Protein AF-0000000067403241 (afdb_homodimer)

pLDDT: mean 84.47, std 20.94, range [22.83, 98.81]

Radius of gyration: 30.09 Å; Cα contacts (8 Å, |Δi|>4): 1112; chains: 2; bounding box: 183×67×63 Å

Structure (mmCIF, N/CA/C/O backbone):
data_AF-0000000067403241-model_v1
#
loop_
_entity.id
_entity.type
_entity.pdbx_description
1 polymer 'procollagen-proline 4-dioxygenase'
#
loop_
_atom_site.group_PDB
_atom_site.id
_atom_site.type_symbol
_atom_site.label_atom_id
_atom_site.label_alt_id
_atom_site.label_comp_id
_atom_site.label_asym_id
_atom_site.label_entity_id
_atom_site.label_seq_id
_atom_site.pdbx_PDB_ins_code
_atom_site.Cartn_x
_atom_site.Cartn_y
_atom_site.Cartn_z
_atom_site.occupancy
_atom_site.B_iso_or_equiv
_atom_site.auth_seq_id
_atom_site.auth_comp_id
_atom_site.auth_asym_id
_atom_site.auth_atom_id
_atom_site.pdbx_PDB_model_num
ATOM 1 N N . MET A 1 1 ? 89.625 4.016 -23.031 1 26.12 1 MET A N 1
ATOM 2 C CA . MET A 1 1 ? 88.812 4.035 -24.25 1 26.12 1 MET A CA 1
ATOM 3 C C . MET A 1 1 ? 87.312 4.316 -23.906 1 26.12 1 MET A C 1
ATOM 5 O O . MET A 1 1 ? 86.688 3.586 -23.125 1 26.12 1 MET A O 1
ATOM 9 N N . ALA A 1 2 ? 86.938 5.641 -23.969 1 31.33 2 ALA A N 1
ATOM 10 C CA . ALA A 1 2 ? 85.812 6.383 -23.469 1 31.33 2 ALA A CA 1
ATOM 11 C C . ALA A 1 2 ? 84.5 5.891 -24.109 1 31.33 2 ALA A C 1
ATOM 13 O O . ALA A 1 2 ? 84.375 5.797 -25.328 1 31.33 2 ALA A O 1
ATOM 14 N N . PRO A 1 3 ? 83.625 5.09 -23.391 1 30.73 3 PRO A N 1
ATOM 15 C CA . PRO A 1 3 ? 82.5 4.336 -23.953 1 30.73 3 PRO A CA 1
ATOM 16 C C . PRO A 1 3 ? 81.438 5.234 -24.609 1 30.73 3 PRO A C 1
ATOM 18 O O . PRO A 1 3 ? 81.312 6.406 -24.25 1 30.73 3 PRO A O 1
ATOM 21 N N . SER A 1 4 ? 81.25 5.191 -25.969 1 28.92 4 SER A N 1
ATOM 22 C CA . SER A 1 4 ? 80.438 5.926 -26.922 1 28.92 4 SER A CA 1
ATOM 23 C C . SER A 1 4 ? 78.938 5.789 -26.578 1 28.92 4 SER A C 1
ATOM 25 O O . SER A 1 4 ? 78.438 4.672 -26.453 1 28.92 4 SER A O 1
ATOM 27 N N . ARG A 1 5 ? 78.438 6.711 -25.797 1 30.44 5 ARG A N 1
ATOM 28 C CA . ARG A 1 5 ? 77.062 6.832 -25.281 1 30.44 5 ARG A CA 1
ATOM 29 C C . ARG A 1 5 ? 76.062 6.844 -26.406 1 30.44 5 ARG A C 1
ATOM 31 O O . ARG A 1 5 ? 76.125 7.715 -27.281 1 30.44 5 ARG A O 1
ATOM 38 N N . PRO A 1 6 ? 75.438 5.684 -26.812 1 32.38 6 PRO A N 1
ATOM 39 C CA . PRO A 1 6 ? 74.5 5.613 -27.969 1 32.38 6 PRO A CA 1
ATOM 40 C C . PRO A 1 6 ? 73.375 6.605 -27.875 1 32.38 6 PRO A C 1
ATOM 42 O O . PRO A 1 6 ? 73 7.012 -26.781 1 32.38 6 PRO A O 1
ATOM 45 N N . LEU A 1 7 ? 73.188 7.484 -28.875 1 29.38 7 LEU A N 1
ATOM 46 C CA . LEU A 1 7 ? 72.188 8.539 -29.125 1 29.38 7 LEU A CA 1
ATOM 47 C C . LEU A 1 7 ? 70.812 7.969 -29.109 1 29.38 7 LEU A C 1
ATOM 49 O O . LEU A 1 7 ? 70.5 7.012 -29.828 1 29.38 7 LEU A O 1
ATOM 53 N N . MET A 1 8 ? 70.125 7.945 -27.953 1 28.75 8 MET A N 1
ATOM 54 C CA . MET A 1 8 ? 68.75 7.488 -27.703 1 28.75 8 MET A CA 1
ATOM 55 C C . MET A 1 8 ? 67.75 8.172 -28.641 1 28.75 8 MET A C 1
ATOM 57 O O . MET A 1 8 ? 67.75 9.398 -28.734 1 28.75 8 MET A O 1
ATOM 61 N N . ARG A 1 9 ? 67.375 7.547 -29.781 1 29.25 9 ARG A N 1
ATOM 62 C CA . ARG A 1 9 ? 66.438 7.961 -30.781 1 29.25 9 ARG A CA 1
ATOM 63 C C . ARG A 1 9 ? 65.125 8.375 -30.141 1 29.25 9 ARG A C 1
ATOM 65 O O . ARG A 1 9 ? 64.688 7.801 -29.125 1 29.25 9 ARG A O 1
ATOM 72 N N . GLY A 1 10 ? 64.688 9.656 -30.328 1 27.3 10 GLY A N 1
ATOM 73 C CA . GLY A 1 10 ? 63.562 10.406 -29.844 1 27.3 10 GLY A CA 1
ATOM 74 C C . GLY A 1 10 ? 62.219 9.734 -30.156 1 27.3 10 GLY A C 1
ATOM 75 O O . GLY A 1 10 ? 62.031 9.188 -31.25 1 27.3 10 GLY A O 1
ATOM 76 N N . ALA A 1 11 ? 61.594 9.039 -29.172 1 34.25 11 ALA A N 1
ATOM 77 C CA . ALA A 1 11 ? 60.281 8.406 -29.172 1 34.25 11 ALA A CA 1
ATOM 78 C C . ALA A 1 11 ? 59.219 9.32 -29.797 1 34.25 11 ALA A C 1
ATOM 80 O O . ALA A 1 11 ? 59.156 10.508 -29.484 1 34.25 11 ALA A O 1
ATOM 81 N N . GLY A 1 12 ? 58.938 9.117 -31.141 1 33.03 12 GLY A N 1
ATOM 82 C CA . GLY A 1 12 ? 57.906 9.805 -31.906 1 33.03 12 GLY A CA 1
ATOM 83 C C . GLY A 1 12 ? 56.594 9.938 -31.172 1 33.03 12 GLY A C 1
ATOM 84 O O . GLY A 1 12 ? 56.375 9.25 -30.172 1 33.03 12 GLY A O 1
ATOM 85 N N . PRO A 1 13 ? 55.844 11.102 -31.406 1 35.16 13 PRO A N 1
ATOM 86 C CA . PRO A 1 13 ? 54.656 11.523 -30.672 1 35.16 13 PRO A CA 1
ATOM 87 C C . PRO A 1 13 ? 53.562 10.445 -30.641 1 35.16 13 PRO A C 1
ATOM 89 O O . PRO A 1 13 ? 53.531 9.594 -31.531 1 35.16 13 PRO A O 1
ATOM 92 N N . PRO A 1 14 ? 53.094 10.047 -29.438 1 33.34 14 PRO A N 1
ATOM 93 C CA . PRO A 1 14 ? 52.062 9.016 -29.281 1 33.34 14 PRO A CA 1
ATOM 94 C C . PRO A 1 14 ? 50.812 9.273 -30.141 1 33.34 14 PRO A C 1
ATOM 96 O O . PRO A 1 14 ? 50.5 10.43 -30.438 1 33.34 14 PRO A O 1
ATOM 99 N N . ARG A 1 15 ? 50.625 8.438 -31.234 1 34.34 15 ARG A N 1
ATOM 100 C CA . ARG A 1 15 ? 49.438 8.43 -32.062 1 34.34 15 ARG A CA 1
ATOM 101 C C . ARG A 1 15 ? 48.188 8.508 -31.234 1 34.34 15 ARG A C 1
ATOM 103 O O . ARG A 1 15 ? 47.969 7.715 -30.312 1 34.34 15 ARG A O 1
ATOM 110 N N . VAL A 1 16 ? 47.531 9.648 -31.109 1 30.83 16 VAL A N 1
ATOM 111 C CA . VAL A 1 16 ? 46.219 9.891 -30.516 1 30.83 16 VAL A CA 1
ATOM 112 C C . VAL A 1 16 ? 45.188 9.023 -31.219 1 30.83 16 VAL A C 1
ATOM 114 O O . VAL A 1 16 ? 45 9.102 -32.438 1 30.83 16 VAL A O 1
ATOM 117 N N . PHE A 1 17 ? 44.969 7.711 -30.844 1 25.23 17 PHE A N 1
ATOM 118 C CA . PHE A 1 17 ? 43.875 6.922 -31.359 1 25.23 17 PHE A CA 1
ATOM 119 C C . PHE A 1 17 ? 42.531 7.633 -31.125 1 25.23 17 PHE A C 1
ATOM 121 O O . PHE A 1 17 ? 42.188 7.953 -29.969 1 25.23 17 PHE A O 1
ATOM 128 N N . ALA A 1 18 ? 42.125 8.453 -32.094 1 30.16 18 ALA A N 1
ATOM 129 C CA . ALA A 1 18 ? 40.719 8.914 -32.156 1 30.16 18 ALA A CA 1
ATOM 130 C C . ALA A 1 18 ? 39.75 7.75 -32.031 1 30.16 18 ALA A C 1
ATOM 132 O O . ALA A 1 18 ? 39.688 6.879 -32.906 1 30.16 18 ALA A O 1
ATOM 133 N N . PHE A 1 19 ? 39.531 7.195 -30.797 1 28.5 19 PHE A N 1
ATOM 134 C CA . PHE A 1 19 ? 38.438 6.227 -30.609 1 28.5 19 PHE A CA 1
ATOM 135 C C . PHE A 1 19 ? 37.125 6.781 -31.141 1 28.5 19 PHE A C 1
ATOM 137 O O . PHE A 1 19 ? 36.594 7.734 -30.578 1 28.5 19 PHE A O 1
ATOM 144 N N . GLY A 1 20 ? 37 6.91 -32.406 1 32.94 20 GLY A N 1
ATOM 145 C CA . GLY A 1 20 ? 35.688 7.141 -33.062 1 32.94 20 GLY A CA 1
ATOM 146 C C . GLY A 1 20 ? 34.625 6.184 -32.562 1 32.94 20 GLY A C 1
ATOM 147 O O . GLY A 1 20 ? 34.375 5.152 -33.188 1 32.94 20 GLY A O 1
ATOM 148 N N . ARG A 1 21 ? 34.562 5.688 -31.375 1 32.56 21 ARG A N 1
ATOM 149 C CA . ARG A 1 21 ? 33.5 4.73 -31.094 1 32.56 21 ARG A CA 1
ATOM 150 C C . ARG A 1 21 ? 32.125 5.336 -31.344 1 32.56 21 ARG A C 1
ATOM 152 O O . ARG A 1 21 ? 31.656 6.176 -30.562 1 32.56 21 ARG A O 1
ATOM 159 N N . THR A 1 22 ? 31.828 5.648 -32.5 1 40.69 22 THR A N 1
ATOM 160 C CA . THR A 1 22 ? 30.406 5.766 -32.812 1 40.69 22 THR A CA 1
ATOM 161 C C . THR A 1 22 ? 29.641 4.555 -32.281 1 40.69 22 THR A C 1
ATOM 163 O O . THR A 1 22 ? 29.641 3.496 -32.906 1 40.69 22 THR A O 1
ATOM 166 N N . GLY A 1 23 ? 29.891 4.141 -31.141 1 37.34 23 GLY A N 1
ATOM 167 C CA . GLY A 1 23 ? 29.188 2.953 -30.688 1 37.34 23 GLY A CA 1
ATOM 168 C C . GLY A 1 23 ? 27.703 3.01 -30.938 1 37.34 23 GLY A C 1
ATOM 169 O O . GLY A 1 23 ? 26.984 3.822 -30.344 1 37.34 23 GLY A O 1
ATOM 170 N N . ARG A 1 24 ? 27.266 2.791 -32.125 1 46.22 24 ARG A N 1
ATOM 171 C CA . ARG A 1 24 ? 25.875 2.441 -32.406 1 46.22 24 ARG A CA 1
ATOM 172 C C . ARG A 1 24 ? 25.312 1.563 -31.281 1 46.22 24 ARG A C 1
ATOM 174 O O . ARG A 1 24 ? 25.891 0.523 -30.953 1 46.22 24 ARG A O 1
ATOM 181 N N . ALA A 1 25 ? 24.578 2.148 -30.438 1 52.97 25 ALA A N 1
ATOM 182 C CA . ALA A 1 25 ? 23.922 1.363 -29.391 1 52.97 25 ALA A CA 1
ATOM 183 C C . ALA A 1 25 ? 23.359 0.066 -29.953 1 52.97 25 ALA A C 1
ATOM 185 O O . ALA A 1 25 ? 22.719 0.068 -31.016 1 52.97 25 ALA A O 1
ATOM 186 N N . SER A 1 26 ? 23.75 -1.106 -29.625 1 56.72 26 SER A N 1
ATOM 187 C CA . SER A 1 26 ? 23.297 -2.42 -30.062 1 56.72 26 SER A CA 1
ATOM 188 C C . SER A 1 26 ? 21.781 -2.518 -30.031 1 56.72 26 SER A C 1
ATOM 190 O O . SER A 1 26 ? 21.125 -1.827 -29.234 1 56.72 26 SER A O 1
ATOM 192 N N . PRO A 1 27 ? 21.172 -3.145 -31.031 1 58.25 27 PRO A N 1
ATOM 193 C CA . PRO A 1 27 ? 19.719 -3.357 -31.094 1 58.25 27 PRO A CA 1
ATOM 194 C C . PRO A 1 27 ? 19.156 -3.854 -29.766 1 58.25 27 PRO A C 1
ATOM 196 O O . PRO A 1 27 ? 18.031 -3.498 -29.391 1 58.25 27 PRO A O 1
ATOM 199 N N . TYR A 1 28 ? 19.906 -4.574 -29.094 1 56.97 28 TYR A N 1
ATOM 200 C CA . TYR A 1 28 ? 19.484 -5.047 -27.781 1 56.97 28 TYR A CA 1
ATOM 201 C C . TYR A 1 28 ? 19.391 -3.891 -26.781 1 56.97 28 TYR A C 1
ATOM 203 O O . TYR A 1 28 ? 18.469 -3.838 -25.984 1 56.97 28 TYR A O 1
ATOM 211 N N . ALA A 1 29 ? 20.359 -3.094 -26.859 1 58.53 29 ALA A N 1
ATOM 212 C CA . ALA A 1 29 ? 20.328 -1.921 -26 1 58.53 29 ALA A CA 1
ATOM 213 C C . ALA A 1 29 ? 19.125 -1.037 -26.312 1 58.53 29 ALA A C 1
ATOM 215 O O . ALA A 1 29 ? 18.453 -0.522 -25.406 1 58.53 29 ALA A O 1
ATOM 216 N N . LEU A 1 30 ? 18.875 -0.925 -27.578 1 57.38 30 LEU A N 1
ATOM 217 C CA . LEU A 1 30 ? 17.734 -0.135 -28 1 57.38 30 LEU A CA 1
ATOM 218 C C . LEU A 1 30 ? 16.422 -0.793 -27.562 1 57.38 30 LEU A C 1
ATOM 220 O O . LEU A 1 30 ? 15.5 -0.11 -27.109 1 57.38 30 LEU A O 1
ATOM 224 N N . ALA A 1 31 ? 16.391 -2.092 -27.719 1 57.47 31 ALA A N 1
ATOM 225 C CA . ALA A 1 31 ? 15.195 -2.826 -27.297 1 57.47 31 ALA A CA 1
ATOM 226 C C . ALA A 1 31 ? 15 -2.725 -25.781 1 57.47 31 ALA A C 1
ATOM 228 O O . ALA A 1 31 ? 13.875 -2.545 -25.312 1 57.47 31 ALA A O 1
ATOM 229 N N . LEU A 1 32 ? 16.062 -2.793 -25.141 1 55.81 32 LEU A N 1
ATOM 230 C CA . LEU A 1 32 ? 16.016 -2.654 -23.688 1 55.81 32 LEU A CA 1
ATOM 231 C C . LEU A 1 32 ? 15.562 -1.253 -23.281 1 55.81 32 LEU A C 1
ATOM 233 O O . LEU A 1 32 ? 14.75 -1.095 -22.375 1 55.81 32 LEU A O 1
ATOM 237 N N . ALA A 1 33 ? 16.156 -0.313 -23.938 1 55.09 33 ALA A N 1
ATOM 238 C CA . ALA A 1 33 ? 15.766 1.066 -23.672 1 55.09 33 ALA A CA 1
ATOM 239 C C . ALA A 1 33 ? 14.281 1.278 -23.953 1 55.09 33 ALA A C 1
ATOM 241 O O . ALA A 1 33 ? 13.578 1.939 -23.188 1 55.09 33 ALA A O 1
ATOM 242 N N . ALA A 1 34 ? 13.891 0.727 -25.016 1 54.06 34 ALA A N 1
ATOM 243 C CA . ALA A 1 34 ? 12.477 0.825 -25.375 1 54.06 34 ALA A CA 1
ATOM 244 C C . ALA A 1 34 ? 11.594 0.15 -24.328 1 54.06 34 ALA A C 1
ATOM 246 O O . ALA A 1 34 ? 10.539 0.676 -23.969 1 54.06 34 ALA A O 1
ATOM 247 N N . LEU A 1 35 ? 12.055 -0.919 -23.859 1 50.47 35 LEU A N 1
ATOM 248 C CA . LEU A 1 35 ? 11.336 -1.646 -22.812 1 50.47 35 LEU A CA 1
ATOM 249 C C . LEU A 1 35 ? 11.242 -0.816 -21.531 1 50.47 35 LEU A C 1
ATOM 251 O O . LEU A 1 35 ? 10.18 -0.755 -20.906 1 50.47 35 LEU A O 1
ATOM 255 N N . LEU A 1 36 ? 12.281 -0.168 -21.281 1 52.16 36 LEU A N 1
ATOM 256 C CA . LEU A 1 36 ? 12.312 0.646 -20.078 1 52.16 36 LEU A CA 1
ATOM 257 C C . LEU A 1 36 ? 11.422 1.875 -20.234 1 52.16 36 LEU A C 1
ATOM 259 O O . LEU A 1 36 ? 10.727 2.262 -19.281 1 52.16 36 LEU A O 1
ATOM 263 N N . LEU A 1 37 ? 11.492 2.467 -21.375 1 51.72 37 LEU A N 1
ATOM 264 C CA . LEU A 1 37 ? 10.641 3.615 -21.641 1 51.72 37 LEU A CA 1
ATOM 265 C C . LEU A 1 37 ? 9.164 3.215 -21.625 1 51.72 37 LEU A C 1
ATOM 267 O O . LEU A 1 37 ? 8.336 3.936 -21.078 1 51.72 37 LEU A O 1
ATOM 271 N N . ALA A 1 38 ? 8.914 2.139 -22.219 1 48.94 38 ALA A N 1
ATOM 272 C CA . ALA A 1 38 ? 7.543 1.631 -22.203 1 48.94 38 ALA A CA 1
ATOM 273 C C . ALA A 1 38 ? 7.074 1.34 -20.781 1 48.94 38 ALA A C 1
ATOM 275 O O . ALA A 1 38 ? 5.934 1.64 -20.422 1 48.94 38 ALA A O 1
ATOM 276 N N . SER A 1 39 ? 7.969 0.869 -20.031 1 47.88 39 SER A N 1
ATOM 277 C CA . SER A 1 39 ? 7.648 0.592 -18.625 1 47.88 39 SER A CA 1
ATOM 278 C C . SER A 1 39 ? 7.301 1.873 -17.875 1 47.88 39 SER A C 1
ATOM 280 O O . SER A 1 39 ? 6.355 1.896 -17.078 1 47.88 39 SER A O 1
ATOM 282 N N . ALA A 1 40 ? 8.047 2.852 -18.188 1 49.88 40 ALA A N 1
ATOM 283 C CA . ALA A 1 40 ? 7.805 4.133 -17.531 1 49.88 40 ALA A CA 1
ATOM 284 C C . ALA A 1 40 ? 6.449 4.703 -17.938 1 49.88 40 ALA A C 1
ATOM 286 O O . ALA A 1 40 ? 5.715 5.234 -17.094 1 49.88 40 ALA A O 1
ATOM 287 N N . PHE A 1 41 ? 6.055 4.695 -19.234 1 49.66 41 PHE A N 1
ATOM 288 C CA . PHE A 1 41 ? 4.77 5.176 -19.719 1 49.66 41 PHE A CA 1
ATOM 289 C C . PHE A 1 41 ? 3.625 4.379 -19.109 1 49.66 41 PHE A C 1
ATOM 291 O O . PHE A 1 41 ? 2.586 4.945 -18.766 1 49.66 41 PHE A O 1
ATOM 298 N N . LEU A 1 42 ? 3.805 3.15 -18.906 1 49.22 42 LEU A N 1
ATOM 299 C CA . LEU A 1 42 ? 2.771 2.254 -18.406 1 49.22 42 LEU A CA 1
ATOM 300 C C . LEU A 1 42 ? 2.459 2.557 -16.938 1 49.22 42 LEU A C 1
ATOM 302 O O . LEU A 1 42 ? 1.313 2.426 -16.516 1 49.22 42 LEU A O 1
ATOM 306 N N . LEU A 1 43 ? 3.492 2.973 -16.297 1 52.06 43 LEU A N 1
ATOM 307 C CA . LEU A 1 43 ? 3.232 3.275 -14.891 1 52.06 43 LEU A CA 1
ATOM 308 C C . LEU A 1 43 ? 2.104 4.293 -14.758 1 52.06 43 LEU A C 1
ATOM 310 O O . LEU A 1 43 ? 1.288 4.199 -13.836 1 52.06 43 LEU A O 1
ATOM 314 N N . ALA A 1 44 ? 2.072 5.141 -15.812 1 51.44 44 ALA A N 1
ATOM 315 C CA . ALA A 1 44 ? 1.045 6.176 -15.773 1 51.44 44 ALA A CA 1
ATOM 316 C C . ALA A 1 44 ? -0.334 5.598 -16.062 1 51.44 44 ALA A C 1
ATOM 318 O O . ALA A 1 44 ? -1.355 6.207 -15.742 1 51.44 44 ALA A O 1
ATOM 319 N N . LEU A 1 45 ? -0.342 4.301 -16.531 1 59.47 45 LEU A N 1
ATOM 320 C CA . LEU A 1 45 ? -1.606 3.732 -16.984 1 59.47 45 LEU A CA 1
ATOM 321 C C . LEU A 1 45 ? -2.086 2.639 -16.047 1 59.47 45 LEU A C 1
ATOM 323 O O . LEU A 1 45 ? -3.141 2.039 -16.266 1 59.47 45 LEU A O 1
ATOM 327 N N . ILE A 1 46 ? -1.246 2.436 -15.109 1 69.25 46 ILE A N 1
ATOM 328 C CA . ILE A 1 46 ? -1.66 1.379 -14.195 1 69.25 46 ILE A CA 1
ATOM 329 C C . ILE A 1 46 ? -2.932 1.801 -13.461 1 69.25 46 ILE A C 1
ATOM 331 O O . ILE A 1 46 ? -2.98 2.875 -12.859 1 69.25 46 ILE A O 1
ATOM 335 N N . ALA A 1 47 ? -3.959 0.998 -13.766 1 75 47 ALA A N 1
ATOM 336 C CA . ALA A 1 47 ? -5.211 1.173 -13.031 1 75 47 ALA A CA 1
ATOM 337 C C . ALA A 1 47 ? -5.32 0.173 -11.883 1 75 47 ALA A C 1
ATOM 339 O O . ALA A 1 47 ? -4.734 -0.91 -11.938 1 75 47 ALA A O 1
ATOM 340 N N . PHE A 1 48 ? -5.898 0.635 -10.93 1 79.75 48 PHE A N 1
ATOM 341 C CA . PHE A 1 48 ? -5.965 -0.133 -9.695 1 79.75 48 PHE A CA 1
ATOM 342 C C . PHE A 1 48 ? -7.41 -0.349 -9.266 1 79.75 48 PHE A C 1
ATOM 344 O O . PHE A 1 48 ? -8.266 0.506 -9.5 1 79.75 48 PHE A O 1
ATOM 351 N N . GLY A 1 49 ? -7.672 -1.569 -8.68 1 84.69 49 GLY A N 1
ATOM 352 C CA . GLY A 1 49 ? -8.992 -1.816 -8.117 1 84.69 49 GLY A CA 1
ATOM 353 C C . GLY A 1 49 ? -8.961 -2.717 -6.898 1 84.69 49 GLY A C 1
ATOM 354 O O . GLY A 1 49 ? -8.188 -3.672 -6.844 1 84.69 49 GLY A O 1
ATOM 355 N N . VAL A 1 50 ? -9.82 -2.348 -5.945 1 89 50 VAL A N 1
ATOM 356 C CA . VAL A 1 50 ? -10.016 -3.205 -4.781 1 89 50 VAL A CA 1
ATOM 357 C C . VAL A 1 50 ? -10.938 -4.367 -5.137 1 89 50 VAL A C 1
ATOM 359 O O . VAL A 1 50 ? -12.047 -4.156 -5.625 1 89 50 VAL A O 1
ATOM 362 N N . ILE A 1 51 ? -10.438 -5.582 -4.879 1 90.25 51 ILE A N 1
ATOM 363 C CA . ILE A 1 51 ? -11.266 -6.758 -5.137 1 90.25 51 ILE A CA 1
ATOM 364 C C . ILE A 1 51 ? -11.945 -7.203 -3.844 1 90.25 51 ILE A C 1
ATOM 366 O O . ILE A 1 51 ? -13.086 -7.656 -3.861 1 90.25 51 ILE A O 1
ATOM 370 N N . SER A 1 52 ? -11.219 -7.027 -2.805 1 93.19 52 SER A N 1
ATOM 371 C CA . SER A 1 52 ? -11.727 -7.445 -1.504 1 93.19 52 SER A CA 1
ATOM 372 C C . SER A 1 52 ? -10.945 -6.805 -0.366 1 93.19 52 SER A C 1
ATOM 374 O O . SER A 1 52 ? -9.75 -6.527 -0.51 1 93.19 52 SER A O 1
ATOM 376 N N . TRP A 1 53 ? -11.617 -6.602 0.78 1 94.88 53 TRP A N 1
ATOM 377 C CA . TRP A 1 53 ? -10.938 -6.184 2.002 1 94.88 53 TRP A CA 1
ATOM 378 C C . TRP A 1 53 ? -10.742 -7.367 2.949 1 94.88 53 TRP A C 1
ATOM 380 O O . TRP A 1 53 ? -9.992 -7.273 3.922 1 94.88 53 TRP A O 1
ATOM 390 N N . GLU A 1 54 ? -11.508 -8.492 2.576 1 94.19 54 GLU A N 1
ATOM 391 C CA . GLU A 1 54 ? -11.398 -9.719 3.363 1 94.19 54 GLU A CA 1
ATOM 392 C C . GLU A 1 54 ? -11.398 -10.953 2.465 1 94.19 54 GLU A C 1
ATOM 394 O O . GLU A 1 54 ? -12.43 -11.602 2.297 1 94.19 54 GLU A O 1
ATOM 399 N N . PRO A 1 55 ? -10.266 -11.383 2.09 1 96 55 PRO A N 1
ATOM 400 C CA . PRO A 1 55 ? -8.922 -10.867 2.391 1 96 55 PRO A CA 1
ATOM 401 C C . PRO A 1 55 ? -8.617 -9.562 1.66 1 96 55 PRO A C 1
ATOM 403 O O . PRO A 1 55 ? -9.367 -9.156 0.773 1 96 55 PRO A O 1
ATOM 406 N N . ARG A 1 56 ? -7.602 -8.898 2.109 1 96.31 56 ARG A N 1
ATOM 407 C CA . ARG A 1 56 ? -7.141 -7.75 1.338 1 96.31 56 ARG A CA 1
ATOM 408 C C . ARG A 1 56 ? -6.523 -8.188 0.016 1 96.31 56 ARG A C 1
ATOM 410 O O . ARG A 1 56 ? -5.469 -8.828 0.001 1 96.31 56 ARG A O 1
ATOM 417 N N . ALA A 1 57 ? -7.172 -7.891 -1.065 1 96.69 57 ALA A N 1
ATOM 418 C CA . ALA A 1 57 ? -6.766 -8.273 -2.416 1 96.69 57 ALA A CA 1
ATOM 419 C C . ALA A 1 57 ? -7.062 -7.16 -3.414 1 96.69 57 ALA A C 1
ATOM 421 O O . ALA A 1 57 ? -8.125 -6.535 -3.361 1 96.69 57 ALA A O 1
ATOM 422 N N . PHE A 1 58 ? -6.098 -6.957 -4.309 1 95.69 58 PHE A N 1
ATOM 423 C CA . PHE A 1 58 ? -6.145 -5.84 -5.246 1 95.69 58 PHE A CA 1
ATOM 424 C C . PHE A 1 58 ? -5.637 -6.266 -6.621 1 95.69 58 PHE A C 1
ATOM 426 O O . PHE A 1 58 ? -4.785 -7.152 -6.727 1 95.69 58 PHE A O 1
ATOM 433 N N . VAL A 1 59 ? -6.184 -5.57 -7.645 1 95.56 59 VAL A N 1
ATOM 434 C CA . VAL A 1 59 ? -5.715 -5.875 -8.992 1 95.56 59 VAL A CA 1
ATOM 435 C C . VAL A 1 59 ? -5.156 -4.617 -9.648 1 95.56 59 VAL A C 1
ATOM 437 O O . VAL A 1 59 ? -5.758 -3.543 -9.562 1 95.56 59 VAL A O 1
ATOM 440 N N . TYR A 1 60 ? -3.967 -4.738 -10.195 1 93.88 60 TYR A N 1
ATOM 441 C CA . TYR A 1 60 ? -3.367 -3.727 -11.062 1 93.88 60 TYR A CA 1
ATOM 442 C C . TYR A 1 60 ? -3.512 -4.105 -12.531 1 93.88 60 TYR A C 1
ATOM 444 O O . TYR A 1 60 ? -3.074 -5.18 -12.945 1 93.88 60 TYR A O 1
ATOM 452 N N . HIS A 1 61 ? -4.086 -3.193 -13.258 1 92.75 61 HIS A N 1
ATOM 453 C CA . HIS A 1 61 ? -4.172 -3.404 -14.695 1 92.75 61 HIS A CA 1
ATOM 454 C C . HIS A 1 61 ? -2.98 -2.779 -15.414 1 92.75 61 HIS A C 1
ATOM 456 O O . HIS A 1 61 ? -2.531 -1.69 -15.055 1 92.75 61 HIS A O 1
ATOM 462 N N . ASN A 1 62 ? -2.396 -3.508 -16.391 1 91.38 62 ASN A N 1
ATOM 463 C CA . ASN A 1 62 ? -1.243 -3.066 -17.172 1 91.38 62 ASN A CA 1
ATOM 464 C C . ASN A 1 62 ? -0.017 -2.865 -16.281 1 91.38 62 ASN A C 1
ATOM 466 O O . ASN A 1 62 ? 0.72 -1.891 -16.453 1 91.38 62 ASN A O 1
ATOM 470 N N . PHE A 1 63 ? 0.092 -3.713 -15.375 1 94.31 63 PHE A N 1
ATOM 471 C CA . PHE A 1 63 ? 1.232 -3.686 -14.469 1 94.31 63 PHE A CA 1
ATOM 472 C C . PHE A 1 63 ? 2.516 -4.066 -15.195 1 94.31 63 PHE A C 1
ATOM 474 O O . PHE A 1 63 ? 3.578 -3.502 -14.93 1 94.31 63 PHE A O 1
ATOM 481 N N . LEU A 1 64 ? 2.434 -5.078 -16.047 1 95.56 64 LEU A N 1
ATOM 482 C CA . LEU A 1 64 ? 3.516 -5.457 -16.953 1 95.56 64 LEU A CA 1
ATOM 483 C C . LEU A 1 64 ? 3.146 -5.156 -18.391 1 95.56 64 LEU A C 1
ATOM 485 O O . LEU A 1 64 ? 1.992 -5.336 -18.797 1 95.56 64 LEU A O 1
ATOM 489 N N . SER A 1 65 ? 4.176 -4.789 -19.125 1 90.81 65 SER A N 1
ATOM 490 C CA . SER A 1 65 ? 3.977 -4.699 -20.562 1 90.81 65 SER A CA 1
ATOM 491 C C . SER A 1 65 ? 3.971 -6.086 -21.203 1 90.81 65 SER A C 1
ATOM 493 O O . SER A 1 65 ? 4.449 -7.051 -20.609 1 90.81 65 SER A O 1
ATOM 495 N N . LYS A 1 66 ? 3.418 -6.121 -22.422 1 93.44 66 LYS A N 1
ATOM 496 C CA . LYS A 1 66 ? 3.459 -7.367 -23.188 1 93.44 66 LYS A CA 1
ATOM 497 C C . LYS A 1 66 ? 4.891 -7.863 -23.359 1 93.44 66 LYS A C 1
ATOM 499 O O . LYS A 1 66 ? 5.16 -9.062 -23.234 1 93.44 66 LYS A O 1
ATOM 504 N N . GLU A 1 67 ? 5.816 -6.953 -23.609 1 91.94 67 GLU A N 1
ATOM 505 C CA . GLU A 1 67 ? 7.223 -7.285 -23.812 1 91.94 67 GLU A CA 1
ATOM 506 C C . GLU A 1 67 ? 7.848 -7.871 -22.547 1 91.94 67 GLU A C 1
ATOM 508 O O . GLU A 1 67 ? 8.633 -8.82 -22.625 1 91.94 67 GLU A O 1
ATOM 513 N N . GLU A 1 68 ? 7.496 -7.273 -21.375 1 94.19 68 GLU A N 1
ATOM 514 C CA . GLU A 1 68 ? 7.996 -7.812 -20.125 1 94.19 68 GLU A CA 1
ATOM 515 C C . GLU A 1 68 ? 7.461 -9.219 -19.875 1 94.19 68 GLU A C 1
ATOM 517 O O . GLU A 1 68 ? 8.195 -10.094 -19.391 1 94.19 68 GLU A O 1
ATOM 522 N N . CYS A 1 69 ? 6.188 -9.453 -20.188 1 97.44 69 CYS A N 1
ATOM 523 C CA . CYS A 1 69 ? 5.594 -10.773 -20.031 1 97.44 69 CYS A CA 1
ATOM 524 C C . CYS A 1 69 ? 6.32 -11.797 -20.891 1 97.44 69 CYS A C 1
ATOM 526 O O . CYS A 1 69 ? 6.73 -12.852 -20.406 1 97.44 69 CYS A O 1
ATOM 528 N N . GLU A 1 70 ? 6.531 -11.445 -22.141 1 96.38 70 GLU A N 1
ATOM 529 C CA . GLU A 1 70 ? 7.207 -12.344 -23.062 1 96.38 70 GLU A CA 1
ATOM 530 C C . GLU A 1 70 ? 8.656 -12.578 -22.656 1 96.38 70 GLU A C 1
ATOM 532 O O . GLU A 1 70 ? 9.18 -13.688 -22.812 1 96.38 70 GLU A O 1
ATOM 537 N N . TYR A 1 71 ? 9.273 -11.562 -22.156 1 95.5 71 TYR A N 1
ATOM 538 C CA . TYR A 1 71 ? 10.656 -11.664 -21.688 1 95.5 71 TYR A CA 1
ATOM 539 C C . TYR A 1 71 ? 10.766 -12.688 -20.562 1 95.5 71 TYR A C 1
ATOM 541 O O . TYR A 1 71 ? 11.633 -13.562 -20.594 1 95.5 71 TYR A O 1
ATOM 549 N N . LEU A 1 72 ? 9.867 -12.602 -19.562 1 97.31 72 LEU A N 1
ATOM 550 C CA . LEU A 1 72 ? 9.891 -13.523 -18.438 1 97.31 72 LEU A CA 1
ATOM 551 C C . LEU A 1 72 ? 9.633 -14.953 -18.891 1 97.31 72 LEU A C 1
ATOM 553 O O . LEU A 1 72 ? 10.32 -15.883 -18.453 1 97.31 72 LEU A O 1
ATOM 557 N N . ILE A 1 73 ? 8.703 -15.117 -19.781 1 98.12 73 ILE A N 1
ATOM 558 C CA . ILE A 1 73 ? 8.406 -16.453 -20.312 1 98.12 73 ILE A CA 1
ATOM 559 C C . ILE A 1 73 ? 9.633 -17 -21.031 1 98.12 73 ILE A C 1
ATOM 561 O O . ILE A 1 73 ? 10 -18.156 -20.844 1 98.12 73 ILE A O 1
ATOM 565 N N . GLY A 1 74 ? 10.242 -16.188 -21.844 1 97.38 74 GLY A N 1
ATOM 566 C CA . GLY A 1 74 ? 11.414 -16.609 -22.594 1 97.38 74 GLY A CA 1
ATOM 567 C C . GLY A 1 74 ? 12.562 -17.047 -21.703 1 97.38 74 GLY A C 1
ATOM 568 O O . GLY A 1 74 ? 13.258 -18.016 -22.016 1 97.38 74 GLY A O 1
ATOM 569 N N . LEU A 1 75 ? 12.781 -16.344 -20.625 1 96 75 LEU A N 1
ATOM 570 C CA . LEU A 1 75 ? 13.828 -16.688 -19.672 1 96 75 LEU A CA 1
ATOM 571 C C . LEU A 1 75 ? 13.539 -18.031 -19.016 1 96 75 LEU A C 1
ATOM 573 O O . LEU A 1 75 ? 14.453 -18.797 -18.719 1 96 75 LEU A O 1
ATOM 577 N N . ALA A 1 76 ? 12.281 -18.312 -18.797 1 96.75 76 ALA A N 1
ATOM 578 C CA . ALA A 1 76 ? 11.906 -19.438 -17.938 1 96.75 76 ALA A CA 1
ATOM 579 C C . ALA A 1 76 ? 11.75 -20.719 -18.766 1 96.75 76 ALA A C 1
ATOM 581 O O . ALA A 1 76 ? 12.07 -21.812 -18.281 1 96.75 76 ALA A O 1
ATOM 582 N N . LYS A 1 77 ? 11.336 -20.672 -19.969 1 95.31 77 LYS A N 1
ATOM 583 C CA . LYS A 1 77 ? 10.883 -21.781 -20.797 1 95.31 77 LYS A CA 1
ATOM 584 C C . LYS A 1 77 ? 11.945 -22.891 -20.859 1 95.31 77 LYS A C 1
ATOM 586 O O . LYS A 1 77 ? 11.633 -24.062 -20.656 1 95.31 77 LYS A O 1
ATOM 591 N N . PRO A 1 78 ? 13.188 -22.562 -21 1 94.81 78 PRO A N 1
ATOM 592 C CA . PRO A 1 78 ? 14.188 -23.625 -21.141 1 94.81 78 PRO A CA 1
ATOM 593 C C . PRO A 1 78 ? 14.492 -24.344 -19.828 1 94.81 78 PRO A C 1
ATOM 595 O O . PRO A 1 78 ? 15.125 -25.406 -19.828 1 94.81 78 PRO A O 1
ATOM 598 N N . ARG A 1 79 ? 14.016 -23.828 -18.719 1 94.19 79 ARG A N 1
ATOM 599 C CA . ARG A 1 79 ? 14.453 -24.359 -17.422 1 94.19 79 ARG A CA 1
ATOM 600 C C . ARG A 1 79 ? 13.266 -24.766 -16.562 1 94.19 79 ARG A C 1
ATOM 602 O O . ARG A 1 79 ? 13.383 -24.844 -15.336 1 94.19 79 ARG A O 1
ATOM 609 N N . MET A 1 80 ? 12.203 -24.984 -17.203 1 94.88 80 MET A N 1
ATOM 610 C CA . MET A 1 80 ? 10.992 -25.344 -16.469 1 94.88 80 MET A CA 1
ATOM 611 C C . MET A 1 80 ? 11.086 -26.766 -15.914 1 94.88 80 MET A C 1
ATOM 613 O O . MET A 1 80 ? 11.531 -27.672 -16.609 1 94.88 80 MET A O 1
ATOM 617 N N . VAL A 1 81 ? 10.719 -26.906 -14.664 1 92.31 81 VAL A N 1
ATOM 618 C CA . VAL A 1 81 ? 10.609 -28.219 -14.031 1 92.31 81 VAL A CA 1
ATOM 619 C C . VAL A 1 81 ? 9.281 -28.328 -13.297 1 92.31 81 VAL A C 1
ATOM 621 O O . VAL A 1 81 ? 8.633 -27.312 -13.016 1 92.31 81 VAL A O 1
ATOM 624 N N . LYS A 1 82 ? 8.883 -29.562 -13.047 1 90.81 82 LYS A N 1
ATOM 625 C CA . LYS A 1 82 ? 7.641 -29.75 -12.305 1 90.81 82 LYS A CA 1
ATOM 626 C C . LYS A 1 82 ? 7.66 -28.984 -10.992 1 90.81 82 LYS A C 1
ATOM 628 O O . LYS A 1 82 ? 8.664 -29 -10.273 1 90.81 82 LYS A O 1
ATOM 633 N N . SER A 1 83 ? 6.551 -28.344 -10.656 1 87.88 83 SER A N 1
ATOM 634 C CA . SER A 1 83 ? 6.48 -27.516 -9.445 1 87.88 83 SER A CA 1
ATOM 635 C C . SER A 1 83 ? 6.375 -28.391 -8.195 1 87.88 83 SER A C 1
ATOM 637 O O . SER A 1 83 ? 5.82 -29.484 -8.242 1 87.88 83 SER A O 1
ATOM 639 N N . THR A 1 84 ? 6.832 -27.812 -7.07 1 82.56 84 THR A N 1
ATOM 640 C CA . THR A 1 84 ? 6.762 -28.469 -5.77 1 82.56 84 THR A CA 1
ATOM 641 C C . THR A 1 84 ? 6.023 -27.594 -4.762 1 82.56 84 THR A C 1
ATOM 643 O O . THR A 1 84 ? 5.684 -26.453 -5.062 1 82.56 84 THR A O 1
ATOM 646 N N . VAL A 1 85 ? 5.594 -28.219 -3.631 1 83.19 85 VAL A N 1
ATOM 647 C CA . VAL A 1 85 ? 4.965 -27.484 -2.537 1 83.19 85 VAL A CA 1
ATOM 648 C C . VAL A 1 85 ? 5.82 -27.609 -1.277 1 83.19 85 VAL A C 1
ATOM 650 O O . VAL A 1 85 ? 6.656 -28.5 -1.169 1 83.19 85 VAL A O 1
ATOM 653 N N . VAL A 1 86 ? 5.633 -26.562 -0.334 1 81.25 86 VAL A N 1
ATOM 654 C CA . VAL A 1 86 ? 6.328 -26.625 0.949 1 81.25 86 VAL A CA 1
ATOM 655 C C . VAL A 1 86 ? 5.582 -27.562 1.898 1 81.25 86 VAL A C 1
ATOM 657 O O . VAL A 1 86 ? 4.371 -27.422 2.094 1 81.25 86 VAL A O 1
ATOM 660 N N . ASP A 1 87 ? 6.324 -28.438 2.527 1 81.62 87 ASP A N 1
ATOM 661 C CA . ASP A 1 87 ? 5.762 -29.328 3.543 1 81.62 87 ASP A CA 1
ATOM 662 C C . ASP A 1 87 ? 5.551 -28.594 4.863 1 81.62 87 ASP A C 1
ATOM 664 O O . ASP A 1 87 ? 6.5 -28.031 5.426 1 81.62 87 ASP A O 1
ATOM 668 N N . SER A 1 88 ? 4.445 -28.656 5.348 1 79.75 88 SER A N 1
ATOM 669 C CA . SER A 1 88 ? 4.113 -27.875 6.531 1 79.75 88 SER A CA 1
ATOM 670 C C . SER A 1 88 ? 4.832 -28.406 7.766 1 79.75 88 SER A C 1
ATOM 672 O O . SER A 1 88 ? 5.078 -27.672 8.719 1 79.75 88 SER A O 1
ATOM 674 N N . GLU A 1 89 ? 5.133 -29.656 7.781 1 76.94 89 GLU A N 1
ATOM 675 C CA . GLU A 1 89 ? 5.785 -30.281 8.938 1 76.94 89 GLU A CA 1
ATOM 676 C C . GLU A 1 89 ? 7.293 -30.031 8.906 1 76.94 89 GLU A C 1
ATOM 678 O O . GLU A 1 89 ? 7.879 -29.625 9.914 1 76.94 89 GLU A O 1
ATOM 683 N N . THR A 1 90 ? 7.887 -30.172 7.742 1 76.75 90 THR A N 1
ATOM 684 C CA . THR A 1 90 ? 9.344 -30.156 7.668 1 76.75 90 THR A CA 1
ATOM 685 C C . THR A 1 90 ? 9.844 -28.812 7.121 1 76.75 90 THR A C 1
ATOM 687 O O . THR A 1 90 ? 11.008 -28.453 7.312 1 76.75 90 THR A O 1
ATOM 690 N N . GLY A 1 91 ? 8.945 -28.219 6.371 1 77.75 91 GLY A N 1
ATOM 691 C CA . GLY A 1 91 ? 9.32 -27 5.699 1 77.75 91 GLY A CA 1
ATOM 692 C C . GLY A 1 91 ? 10.016 -27.219 4.371 1 77.75 91 GLY A C 1
ATOM 693 O O . GLY A 1 91 ? 10.32 -26.281 3.648 1 77.75 91 GLY A O 1
ATOM 694 N N . LYS A 1 92 ? 10.242 -28.406 4.055 1 80.31 92 LYS A N 1
ATOM 695 C CA . LYS A 1 92 ? 10.984 -28.734 2.84 1 80.31 92 LYS A CA 1
ATOM 696 C C . LYS A 1 92 ? 10.047 -28.844 1.639 1 80.31 92 LYS A C 1
ATOM 698 O O . LYS A 1 92 ? 8.836 -29.016 1.8 1 80.31 92 LYS A O 1
ATOM 703 N N . SER A 1 93 ? 10.672 -28.75 0.436 1 81.75 93 SER A N 1
ATOM 704 C CA . SER A 1 93 ? 9.922 -28.875 -0.811 1 81.75 93 SER A CA 1
ATOM 705 C C . SER A 1 93 ? 9.562 -30.328 -1.099 1 81.75 93 SER A C 1
ATOM 707 O O . SER A 1 93 ? 10.391 -31.234 -0.896 1 81.75 93 SER A O 1
ATOM 709 N N . LYS A 1 94 ? 8.273 -30.562 -1.548 1 78.12 94 LYS A N 1
ATOM 710 C CA . LYS A 1 94 ? 7.828 -31.906 -1.902 1 78.12 94 LYS A CA 1
ATOM 711 C C . LYS A 1 94 ? 6.922 -31.875 -3.131 1 78.12 94 LYS A C 1
ATOM 713 O O . LYS A 1 94 ? 6.23 -30.891 -3.379 1 78.12 94 LYS A O 1
ATOM 718 N N . ASP A 1 95 ? 6.988 -32.969 -3.91 1 78.31 95 ASP A N 1
ATOM 719 C CA . ASP A 1 95 ? 6.074 -33.156 -5.031 1 78.31 95 ASP A CA 1
ATOM 720 C C . ASP A 1 95 ? 4.641 -33.344 -4.539 1 78.31 95 ASP A C 1
ATOM 722 O O . ASP A 1 95 ? 4.418 -33.875 -3.438 1 78.31 95 ASP A O 1
ATOM 726 N N . SER A 1 96 ? 3.67 -32.781 -5.328 1 74.38 96 SER A N 1
ATOM 727 C CA . SER A 1 96 ? 2.291 -32.938 -4.875 1 74.38 96 SER A CA 1
ATOM 728 C C . SER A 1 96 ? 1.323 -32.969 -6.055 1 74.38 96 SER A C 1
ATOM 730 O O . SER A 1 96 ? 1.624 -32.438 -7.125 1 74.38 96 SER A O 1
ATOM 732 N N . ARG A 1 97 ? 0.221 -33.719 -5.852 1 81.19 97 ARG A N 1
ATOM 733 C CA . ARG A 1 97 ? -0.875 -33.719 -6.812 1 81.19 97 ARG A CA 1
ATOM 734 C C . ARG A 1 97 ? -1.735 -32.469 -6.684 1 81.19 97 ARG A C 1
ATOM 736 O O . ARG A 1 97 ? -2.594 -32.219 -7.531 1 81.19 97 ARG A O 1
ATOM 743 N N . VAL A 1 98 ? -1.301 -31.672 -5.711 1 85 98 VAL A N 1
ATOM 744 C CA . VAL A 1 98 ? -2.135 -30.516 -5.434 1 85 98 VAL A CA 1
ATOM 745 C C . VAL A 1 98 ? -1.633 -29.312 -6.238 1 85 98 VAL A C 1
ATOM 747 O O . VAL A 1 98 ? -2.348 -28.328 -6.395 1 85 98 VAL A O 1
ATOM 750 N N . ARG A 1 99 ? -0.476 -29.375 -6.648 1 86.94 99 ARG A N 1
ATOM 751 C CA . ARG A 1 99 ? 0.141 -28.406 -7.539 1 86.94 99 ARG A CA 1
ATOM 752 C C . ARG A 1 99 ? 0.698 -29.078 -8.789 1 86.94 99 ARG A C 1
ATOM 754 O O . ARG A 1 99 ? 1.677 -29.812 -8.719 1 86.94 99 ARG A O 1
ATOM 761 N N . THR A 1 100 ? 0.157 -28.797 -9.984 1 88.12 100 THR A N 1
ATOM 762 C CA . THR A 1 100 ? 0.438 -29.609 -11.156 1 88.12 100 THR A CA 1
ATOM 763 C C . THR A 1 100 ? 1.155 -28.797 -12.234 1 88.12 100 THR A C 1
ATOM 765 O O . THR A 1 100 ? 1.376 -29.281 -13.344 1 88.12 100 THR A O 1
ATOM 768 N N . SER A 1 101 ? 1.522 -27.641 -11.914 1 92.56 101 SER A N 1
ATOM 769 C CA . SER A 1 101 ? 2.209 -26.75 -12.844 1 92.56 101 SER A CA 1
ATOM 770 C C . SER A 1 101 ? 3.686 -27.109 -12.969 1 92.56 101 SER A C 1
ATOM 772 O O . SER A 1 101 ? 4.164 -28.031 -12.297 1 92.56 101 SER A O 1
ATOM 774 N N . SER A 1 102 ? 4.316 -26.562 -13.93 1 94.81 102 SER A N 1
ATOM 775 C CA . SER A 1 102 ? 5.77 -26.469 -13.984 1 94.81 102 SER A CA 1
ATOM 776 C C . SER A 1 102 ? 6.246 -25.047 -13.695 1 94.81 102 SER A C 1
ATOM 778 O O . SER A 1 102 ? 5.516 -24.094 -13.93 1 94.81 102 SER A O 1
ATOM 780 N N . GLY A 1 103 ? 7.43 -24.984 -13.133 1 95.44 103 GLY A N 1
ATOM 781 C CA . GLY A 1 103 ? 7.902 -23.656 -12.789 1 95.44 103 GLY A CA 1
ATOM 782 C C . GLY A 1 103 ? 9.406 -23.594 -12.594 1 95.44 103 GLY A C 1
ATOM 783 O O . GLY A 1 103 ? 10.102 -24.609 -12.727 1 95.44 103 GLY A O 1
ATOM 784 N N . MET A 1 104 ? 9.914 -22.391 -12.445 1 95.31 104 MET A N 1
ATOM 785 C CA . MET A 1 104 ? 11.305 -22.094 -12.125 1 95.31 104 MET A CA 1
ATOM 786 C C . MET A 1 104 ? 11.414 -20.719 -11.453 1 95.31 104 MET A C 1
ATOM 788 O O . MET A 1 104 ? 10.484 -19.922 -11.508 1 95.31 104 MET A O 1
ATOM 792 N N . PHE A 1 105 ? 12.531 -20.516 -10.773 1 96.31 105 PHE A N 1
ATOM 793 C CA . PHE A 1 105 ? 12.789 -19.266 -10.078 1 96.31 105 PHE A CA 1
ATOM 794 C C . PHE A 1 105 ? 13.82 -18.422 -10.828 1 96.31 105 PHE A C 1
ATOM 796 O O . PHE A 1 105 ? 14.812 -18.969 -11.336 1 96.31 105 PHE A O 1
ATOM 803 N N . LEU A 1 106 ? 13.57 -17.234 -10.922 1 96.94 106 LEU A N 1
ATOM 804 C CA . LEU A 1 106 ? 14.547 -16.234 -11.367 1 96.94 106 LEU A CA 1
ATOM 805 C C . LEU A 1 106 ? 15.172 -15.523 -10.172 1 96.94 106 LEU A C 1
ATOM 807 O O . LEU A 1 106 ? 14.469 -15.094 -9.258 1 96.94 106 LEU A O 1
ATOM 811 N N . GLN A 1 107 ? 16.453 -15.398 -10.211 1 96.62 107 GLN A N 1
ATOM 812 C CA . GLN A 1 107 ? 17.172 -14.758 -9.109 1 96.62 107 GLN A CA 1
ATOM 813 C C . GLN A 1 107 ? 16.781 -13.289 -8.984 1 96.62 107 GLN A C 1
ATOM 815 O O . GLN A 1 107 ? 16.625 -12.586 -9.992 1 96.62 107 GLN A O 1
ATOM 820 N N . ARG A 1 108 ? 16.688 -12.859 -7.754 1 97.12 108 ARG A N 1
ATOM 821 C CA . ARG A 1 108 ? 16.438 -11.445 -7.52 1 97.12 108 ARG A CA 1
ATOM 822 C C . ARG A 1 108 ? 17.531 -10.586 -8.141 1 97.12 108 ARG A C 1
ATOM 824 O O . ARG A 1 108 ? 18.719 -10.891 -8.016 1 97.12 108 ARG A O 1
ATOM 831 N N . GLY A 1 109 ? 17.141 -9.625 -8.859 1 96.38 109 GLY A N 1
ATOM 832 C CA . GLY A 1 109 ? 18.062 -8.672 -9.445 1 96.38 109 GLY A CA 1
ATOM 833 C C . GLY A 1 109 ? 18.875 -9.25 -10.594 1 96.38 109 GLY A C 1
ATOM 834 O O . GLY A 1 109 ? 19.953 -8.742 -10.922 1 96.38 109 GLY A O 1
ATOM 835 N N . ARG A 1 110 ? 18.484 -10.242 -11.195 1 95.25 110 ARG A N 1
ATOM 836 C CA . ARG A 1 110 ? 19.203 -10.984 -12.219 1 95.25 110 ARG A CA 1
ATOM 837 C C . ARG A 1 110 ? 19.688 -10.062 -13.336 1 95.25 110 ARG A C 1
ATOM 839 O O . ARG A 1 110 ? 20.797 -10.203 -13.828 1 95.25 110 ARG A O 1
ATOM 846 N N . ASP A 1 111 ? 18.875 -9.195 -13.805 1 93.94 111 ASP A N 1
ATOM 847 C CA . ASP A 1 111 ? 19.203 -8.273 -14.891 1 93.94 111 ASP A CA 1
ATOM 848 C C . ASP A 1 111 ? 18.375 -6.996 -14.789 1 93.94 111 ASP A C 1
ATOM 850 O O . ASP A 1 111 ? 17.641 -6.801 -13.82 1 93.94 111 ASP A O 1
ATOM 854 N N . LYS A 1 112 ? 18.531 -6.168 -15.75 1 90.69 112 LYS A N 1
ATOM 855 C CA . LYS A 1 112 ? 17.922 -4.84 -15.68 1 90.69 112 LYS A CA 1
ATOM 856 C C . LYS A 1 112 ? 16.406 -4.918 -15.727 1 90.69 112 LYS A C 1
ATOM 858 O O . LYS A 1 112 ? 15.719 -4.129 -15.078 1 90.69 112 LYS A O 1
ATOM 863 N N . VAL A 1 113 ? 15.844 -5.805 -16.5 1 91.12 113 VAL A N 1
ATOM 864 C CA . VAL A 1 113 ? 14.398 -5.941 -16.625 1 91.12 113 VAL A CA 1
ATOM 865 C C . VAL A 1 113 ? 13.797 -6.441 -15.312 1 91.12 113 VAL A C 1
ATOM 867 O O . VAL A 1 113 ? 12.82 -5.883 -14.812 1 91.12 113 VAL A O 1
ATOM 870 N N . ILE A 1 114 ? 14.398 -7.422 -14.75 1 95.75 114 ILE A N 1
ATOM 871 C CA . ILE A 1 114 ? 13.93 -7.992 -13.492 1 95.75 114 ILE A CA 1
ATOM 872 C C . ILE A 1 114 ? 14.047 -6.953 -12.383 1 95.75 114 ILE A C 1
ATOM 874 O O . ILE A 1 114 ? 13.141 -6.801 -11.562 1 95.75 114 ILE A O 1
ATOM 878 N N . ARG A 1 115 ? 15.102 -6.219 -12.352 1 96.06 115 ARG A N 1
ATOM 879 C CA . ARG A 1 115 ? 15.266 -5.16 -11.367 1 96.06 115 ARG A CA 1
ATOM 880 C C . ARG A 1 115 ? 14.172 -4.102 -11.508 1 96.06 115 ARG A C 1
ATOM 882 O O . ARG A 1 115 ? 13.672 -3.58 -10.516 1 96.06 115 ARG A O 1
ATOM 889 N N . ALA A 1 116 ? 13.875 -3.801 -12.742 1 92.38 116 ALA A N 1
ATOM 890 C CA . ALA A 1 116 ? 12.82 -2.814 -12.984 1 92.38 116 ALA A CA 1
ATOM 891 C C . ALA A 1 116 ? 11.477 -3.316 -12.484 1 92.38 116 ALA A C 1
ATOM 893 O O . ALA A 1 116 ? 10.719 -2.568 -11.859 1 92.38 116 ALA A O 1
ATOM 894 N N . ILE A 1 117 ? 11.156 -4.527 -12.719 1 94.88 117 ILE A N 1
ATOM 895 C CA . ILE A 1 117 ? 9.906 -5.129 -12.266 1 94.88 117 ILE A CA 1
ATOM 896 C C . ILE A 1 117 ? 9.875 -5.168 -10.742 1 94.88 117 ILE A C 1
ATOM 898 O O . ILE A 1 117 ? 8.859 -4.828 -10.125 1 94.88 117 ILE A O 1
ATOM 902 N N . GLU A 1 118 ? 10.984 -5.539 -10.156 1 96.88 118 GLU A N 1
ATOM 903 C CA . GLU A 1 118 ? 11.07 -5.617 -8.703 1 96.88 118 GLU A CA 1
ATOM 904 C C . GLU A 1 118 ? 10.922 -4.238 -8.07 1 96.88 118 GLU A C 1
ATOM 906 O O . GLU A 1 118 ? 10.32 -4.098 -7.004 1 96.88 118 GLU A O 1
ATOM 911 N N . ARG A 1 119 ? 11.453 -3.248 -8.68 1 93.38 119 ARG A N 1
ATOM 912 C CA . ARG A 1 119 ? 11.266 -1.881 -8.203 1 93.38 119 ARG A CA 1
ATOM 913 C C . ARG A 1 119 ? 9.805 -1.47 -8.273 1 93.38 119 ARG A C 1
ATOM 915 O O . ARG A 1 119 ? 9.273 -0.85 -7.348 1 93.38 119 ARG A O 1
ATOM 922 N N . ARG A 1 120 ? 9.18 -1.794 -9.375 1 92.62 120 ARG A N 1
ATOM 923 C CA . ARG A 1 120 ? 7.762 -1.505 -9.531 1 92.62 120 ARG A CA 1
ATOM 924 C C . ARG A 1 120 ? 6.938 -2.189 -8.445 1 92.62 120 ARG A C 1
ATOM 926 O O . ARG A 1 120 ? 6.039 -1.578 -7.863 1 92.62 120 ARG A O 1
ATOM 933 N N . ILE A 1 121 ? 7.254 -3.422 -8.156 1 96.62 121 ILE A N 1
ATOM 934 C CA . ILE A 1 121 ? 6.578 -4.164 -7.098 1 96.62 121 ILE A CA 1
ATOM 935 C C . ILE A 1 121 ? 6.773 -3.453 -5.762 1 96.62 121 ILE A C 1
ATOM 937 O O . ILE A 1 121 ? 5.816 -3.262 -5.008 1 96.62 121 ILE A O 1
ATOM 941 N N . ALA A 1 122 ? 7.996 -3.07 -5.5 1 95.75 122 ALA A N 1
ATOM 942 C CA . ALA A 1 122 ? 8.297 -2.369 -4.254 1 95.75 122 ALA A CA 1
ATOM 943 C C . ALA A 1 122 ? 7.48 -1.085 -4.137 1 95.75 122 ALA A C 1
ATOM 945 O O . ALA A 1 122 ? 6.863 -0.826 -3.1 1 95.75 122 ALA A O 1
ATOM 946 N N . ASP A 1 123 ? 7.438 -0.395 -5.227 1 90.38 123 ASP A N 1
ATOM 947 C CA . ASP A 1 123 ? 6.734 0.885 -5.25 1 90.38 123 ASP A CA 1
ATOM 948 C C . ASP A 1 123 ? 5.246 0.701 -4.969 1 90.38 123 ASP A C 1
ATOM 950 O O . ASP A 1 123 ? 4.652 1.468 -4.207 1 90.38 123 ASP A O 1
ATOM 954 N N . TYR A 1 124 ? 4.699 -0.317 -5.449 1 91.56 124 TYR A N 1
ATOM 955 C CA . TYR A 1 124 ? 3.248 -0.446 -5.426 1 91.56 124 TYR A CA 1
ATOM 956 C C . TYR A 1 124 ? 2.791 -1.268 -4.227 1 91.56 124 TYR A C 1
ATOM 958 O O . TYR A 1 124 ? 1.596 -1.322 -3.924 1 91.56 124 TYR A O 1
ATOM 966 N N . THR A 1 125 ? 3.682 -1.858 -3.516 1 94.94 125 THR A N 1
ATOM 967 C CA . THR A 1 125 ? 3.316 -2.629 -2.332 1 94.94 125 THR A CA 1
ATOM 968 C C . THR A 1 125 ? 3.842 -1.956 -1.066 1 94.94 125 THR A C 1
ATOM 970 O O . THR A 1 125 ? 3.49 -2.355 0.046 1 94.94 125 THR A O 1
ATOM 973 N N . PHE A 1 126 ? 4.719 -1.017 -1.248 1 94.5 126 PHE A N 1
ATOM 974 C CA . PHE A 1 126 ? 5.371 -0.302 -0.157 1 94.5 126 PHE A CA 1
ATOM 975 C C . PHE A 1 126 ? 6.297 -1.23 0.62 1 94.5 126 PHE A C 1
ATOM 977 O O . PHE A 1 126 ? 6.527 -1.028 1.814 1 94.5 126 PHE A O 1
ATOM 984 N N . ILE A 1 127 ? 6.758 -2.287 -0.005 1 96.31 127 ILE A N 1
ATOM 985 C CA . ILE A 1 127 ? 7.703 -3.238 0.572 1 96.31 127 ILE A CA 1
ATOM 986 C C . ILE A 1 127 ? 9.016 -3.205 -0.211 1 96.31 127 ILE A C 1
ATOM 988 O O . ILE A 1 127 ? 9.016 -3.367 -1.434 1 96.31 127 ILE A O 1
ATOM 992 N N . PRO A 1 128 ? 10.125 -3.008 0.472 1 96.44 128 PRO A N 1
ATOM 993 C CA . PRO A 1 128 ? 11.398 -2.934 -0.246 1 96.44 128 PRO A CA 1
ATOM 994 C C . PRO A 1 128 ? 11.672 -4.176 -1.088 1 96.44 128 PRO A C 1
ATOM 996 O O . PRO A 1 128 ? 11.297 -5.285 -0.699 1 96.44 128 PRO A O 1
ATOM 999 N N . ALA A 1 129 ? 12.359 -3.986 -2.201 1 97 129 ALA A N 1
ATOM 1000 C CA . ALA A 1 129 ? 12.672 -5.078 -3.117 1 97 129 ALA A CA 1
ATOM 1001 C C . ALA A 1 129 ? 13.461 -6.176 -2.41 1 97 129 ALA A C 1
ATOM 1003 O O . ALA A 1 129 ? 13.305 -7.359 -2.717 1 97 129 ALA A O 1
ATOM 1004 N N . GLU A 1 130 ? 14.25 -5.809 -1.407 1 97.56 130 GLU A N 1
ATOM 1005 C CA . GLU A 1 130 ? 15.133 -6.734 -0.704 1 97.56 130 GLU A CA 1
ATOM 1006 C C . GLU A 1 130 ? 14.336 -7.707 0.163 1 97.56 130 GLU A C 1
ATOM 1008 O O . GLU A 1 130 ? 14.867 -8.711 0.637 1 97.56 130 GLU A O 1
ATOM 1013 N N . HIS A 1 131 ? 13.078 -7.414 0.341 1 98.06 131 HIS A N 1
ATOM 1014 C CA . HIS A 1 131 ? 12.219 -8.281 1.138 1 98.06 131 HIS A CA 1
ATOM 1015 C C . HIS A 1 131 ? 11.617 -9.391 0.284 1 98.06 131 HIS A C 1
ATOM 1017 O O . HIS A 1 131 ? 10.961 -10.297 0.807 1 98.06 131 HIS A O 1
ATOM 1023 N N . GLY A 1 132 ? 11.812 -9.289 -1.001 1 98.44 132 GLY A N 1
ATOM 1024 C CA . GLY A 1 132 ? 11.148 -10.211 -1.907 1 98.44 132 GLY A CA 1
ATOM 1025 C C . GLY A 1 132 ? 12 -11.43 -2.238 1 98.44 132 GLY A C 1
ATOM 1026 O O . GLY A 1 132 ? 13.219 -11.312 -2.389 1 98.44 132 GLY A O 1
ATOM 1027 N N . GLU A 1 133 ? 11.352 -12.578 -2.395 1 97.94 133 GLU A N 1
ATOM 1028 C CA . GLU A 1 133 ? 11.992 -13.734 -3.01 1 97.94 133 GLU A CA 1
ATOM 1029 C C . GLU A 1 133 ? 12.219 -13.516 -4.504 1 97.94 133 GLU A C 1
ATOM 1031 O O . GLU A 1 133 ? 11.898 -12.453 -5.031 1 97.94 133 GLU A O 1
ATOM 1036 N N . GLY A 1 134 ? 12.906 -14.484 -5.129 1 97.81 134 GLY A N 1
ATOM 1037 C CA . GLY A 1 134 ? 12.992 -14.43 -6.578 1 97.81 134 GLY A CA 1
ATOM 1038 C C . GLY A 1 134 ? 11.641 -14.578 -7.258 1 97.81 134 GLY A C 1
ATOM 1039 O O . GLY A 1 134 ? 10.695 -15.086 -6.656 1 97.81 134 GLY A O 1
ATOM 1040 N N . LEU A 1 135 ? 11.586 -14.109 -8.469 1 98.25 135 LEU A N 1
ATOM 1041 C CA . LEU A 1 135 ? 10.367 -14.312 -9.242 1 98.25 135 LEU A CA 1
ATOM 1042 C C . LEU A 1 135 ? 10.211 -15.781 -9.625 1 98.25 135 LEU A C 1
ATOM 1044 O O . LEU A 1 135 ? 11.125 -16.391 -10.18 1 98.25 135 LEU A O 1
ATOM 1048 N N . GLN A 1 136 ? 9.078 -16.312 -9.281 1 98.06 136 GLN A N 1
ATOM 1049 C CA . GLN A 1 136 ? 8.758 -17.656 -9.773 1 98.06 136 GLN A CA 1
ATOM 1050 C C . GLN A 1 136 ? 7.887 -17.578 -11.023 1 98.06 136 GLN A C 1
ATOM 1052 O O . GLN A 1 136 ? 6.812 -16.969 -11.008 1 98.06 136 GLN A O 1
ATOM 1057 N N . VAL A 1 137 ? 8.352 -18.172 -12.086 1 98.44 137 VAL A N 1
ATOM 1058 C CA . VAL A 1 137 ? 7.539 -18.281 -13.289 1 98.44 137 VAL A CA 1
ATOM 1059 C C . VAL A 1 137 ? 6.871 -19.656 -13.344 1 98.44 137 VAL A C 1
ATOM 1061 O O . VAL A 1 137 ? 7.523 -20.672 -13.117 1 98.44 137 VAL A O 1
ATOM 1064 N N . LEU A 1 138 ? 5.559 -19.656 -13.633 1 98.38 138 LEU A N 1
ATOM 1065 C CA . LEU A 1 138 ? 4.766 -20.875 -13.648 1 98.38 138 LEU A CA 1
ATOM 1066 C C . LEU A 1 138 ? 4.031 -21.047 -14.969 1 98.38 138 LEU A C 1
ATOM 1068 O O . LEU A 1 138 ? 3.592 -20.047 -15.57 1 98.38 138 LEU A O 1
ATOM 1072 N N . HIS A 1 139 ? 3.908 -22.25 -15.375 1 98.25 139 HIS A N 1
ATO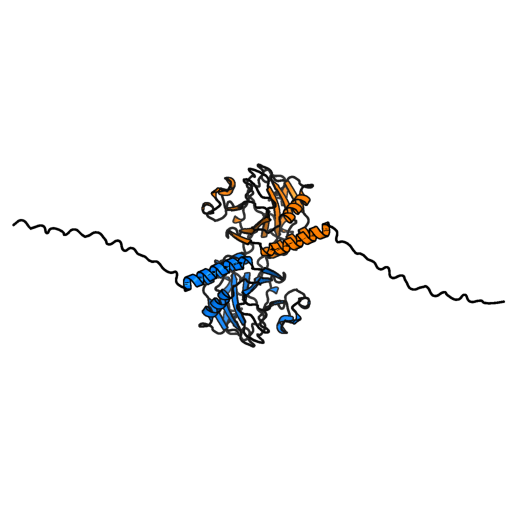M 1073 C CA . HIS A 1 139 ? 3.135 -22.609 -16.562 1 98.25 139 HIS A CA 1
ATOM 1074 C C . HIS A 1 139 ? 2.123 -23.703 -16.234 1 98.25 139 HIS A C 1
ATOM 1076 O O . HIS A 1 139 ? 2.48 -24.734 -15.664 1 98.25 139 HIS A O 1
ATOM 1082 N N . TYR A 1 140 ? 0.885 -23.484 -16.562 1 97.75 140 TYR A N 1
ATOM 1083 C CA . TYR A 1 140 ? -0.21 -24.438 -16.422 1 97.75 140 TYR A CA 1
ATOM 1084 C C . TYR A 1 140 ? -0.777 -24.812 -17.781 1 97.75 140 TYR A C 1
ATOM 1086 O O . TYR A 1 140 ? -1.224 -23.953 -18.547 1 97.75 140 TYR A O 1
ATOM 1094 N N . GLU A 1 141 ? -0.741 -26.047 -18.031 1 96.56 141 GLU A N 1
ATOM 1095 C CA . GLU A 1 141 ? -1.407 -26.578 -19.219 1 96.56 141 GLU A CA 1
ATOM 1096 C C . GLU A 1 141 ? -2.855 -26.953 -18.906 1 96.56 141 GLU A C 1
ATOM 1098 O O . GLU A 1 141 ? -3.299 -26.844 -17.766 1 96.56 141 GLU A O 1
ATOM 1103 N N . VAL A 1 142 ? -3.57 -27.312 -19.969 1 97.12 142 VAL A N 1
ATOM 1104 C CA . VAL A 1 142 ? -4.977 -27.672 -19.828 1 97.12 142 VAL A CA 1
ATOM 1105 C C . VAL A 1 142 ? -5.125 -28.75 -18.734 1 97.12 142 VAL A C 1
ATOM 1107 O O . VAL A 1 142 ? -4.395 -29.734 -18.734 1 97.12 142 VAL A O 1
ATOM 1110 N N . GLY A 1 143 ? -6.051 -28.453 -17.828 1 96.06 143 GLY A N 1
ATOM 1111 C CA . GLY A 1 143 ? -6.352 -29.391 -16.766 1 96.06 143 GLY A CA 1
ATOM 1112 C C . GLY A 1 143 ? -5.527 -29.156 -15.508 1 96.06 143 GLY A C 1
ATOM 1113 O O . GLY A 1 143 ? -5.891 -29.609 -14.43 1 96.06 143 GLY A O 1
ATOM 1114 N N . GLN A 1 144 ? -4.406 -28.453 -15.617 1 95.94 144 GLN A N 1
ATOM 1115 C CA . GLN A 1 144 ? -3.516 -28.234 -14.484 1 95.94 144 GLN A CA 1
ATOM 1116 C C . GLN A 1 144 ? -4.043 -27.125 -13.578 1 95.94 144 GLN A C 1
ATOM 1118 O O . GLN A 1 144 ? -4.754 -26.219 -14.039 1 95.94 144 GLN A O 1
ATOM 1123 N N . LYS A 1 145 ? -3.76 -27.234 -12.281 1 95.94 145 LYS A N 1
ATOM 1124 C CA . LYS A 1 145 ? -4.332 -26.406 -11.234 1 95.94 145 LYS A CA 1
ATOM 1125 C C . LYS A 1 145 ? -3.418 -26.359 -10.016 1 95.94 145 LYS A C 1
ATOM 1127 O O . LYS A 1 145 ? -2.381 -27.016 -9.977 1 95.94 145 LYS A O 1
ATOM 1132 N N . TYR A 1 146 ? -3.748 -25.562 -9.109 1 96.56 146 TYR A N 1
ATOM 1133 C CA . TYR A 1 146 ? -3.164 -25.547 -7.777 1 96.56 146 TYR A CA 1
ATOM 1134 C C . TYR A 1 146 ? -4.246 -25.469 -6.707 1 96.56 146 TYR A C 1
ATOM 1136 O O . TYR A 1 146 ? -4.941 -24.469 -6.578 1 96.56 146 TYR A O 1
ATOM 1144 N N . GLU A 1 147 ? -4.398 -26.469 -5.945 1 96.12 147 GLU A N 1
ATOM 1145 C CA . GLU A 1 147 ? -5.43 -26.531 -4.914 1 96.12 147 GLU A CA 1
ATOM 1146 C C . GLU A 1 147 ? -5.238 -25.422 -3.883 1 96.12 147 GLU A C 1
ATOM 1148 O O . GLU A 1 147 ? -4.125 -24.922 -3.695 1 96.12 147 GLU A O 1
ATOM 1153 N N . PRO A 1 148 ? -6.297 -25.078 -3.189 1 96.88 148 PRO A N 1
ATOM 1154 C CA . PRO A 1 148 ? -6.223 -23.969 -2.221 1 96.88 148 PRO A CA 1
ATOM 1155 C C . PRO A 1 148 ? -5.121 -24.188 -1.182 1 96.88 148 PRO A C 1
ATOM 1157 O O . PRO A 1 148 ? -4.961 -25.281 -0.656 1 96.88 148 PRO A O 1
ATOM 1160 N N . HIS A 1 149 ? -4.43 -23.094 -0.888 1 96.81 149 HIS A N 1
ATOM 1161 C CA . HIS A 1 149 ? -3.279 -23.109 0.011 1 96.81 149 HIS A CA 1
ATOM 1162 C C . HIS A 1 149 ? -2.988 -21.719 0.557 1 96.81 149 HIS A C 1
ATOM 1164 O O . HIS A 1 149 ? -3.582 -20.734 0.109 1 96.81 149 HIS A O 1
ATOM 1170 N N . PHE A 1 150 ? -2.18 -21.719 1.556 1 97.31 150 PHE A N 1
ATOM 1171 C CA . PHE A 1 150 ? -1.672 -20.469 2.094 1 97.31 150 PHE A CA 1
ATOM 1172 C C . PHE A 1 150 ? -0.251 -20.203 1.606 1 97.31 150 PHE A C 1
ATOM 1174 O O . PHE A 1 150 ? 0.544 -21.141 1.465 1 97.31 150 PHE A O 1
ATOM 1181 N N . ASP A 1 151 ? 0.03 -18.953 1.387 1 97.56 151 ASP A N 1
ATOM 1182 C CA . ASP A 1 151 ? 1.409 -18.594 1.066 1 97.56 151 ASP A CA 1
ATOM 1183 C C . ASP A 1 151 ? 2.236 -18.406 2.336 1 97.56 151 ASP A C 1
ATOM 1185 O O . ASP A 1 151 ? 3.469 -18.438 2.289 1 97.56 151 ASP A O 1
ATOM 1189 N N . TYR A 1 152 ? 1.562 -18.062 3.463 1 97.19 152 TYR A N 1
ATOM 1190 C CA . TYR A 1 152 ? 2.324 -17.922 4.699 1 97.19 152 TYR A CA 1
ATOM 1191 C C . TYR A 1 152 ? 2.754 -19.281 5.23 1 97.19 152 TYR A C 1
ATOM 1193 O O . TYR A 1 152 ? 2.242 -20.312 4.789 1 97.19 152 TYR A O 1
ATOM 1201 N N . PHE A 1 153 ? 3.666 -19.281 6.172 1 95.06 153 PHE A N 1
ATOM 1202 C CA . PHE A 1 153 ? 4.25 -20.5 6.711 1 95.06 153 PHE A CA 1
ATOM 1203 C C . PHE A 1 153 ? 3.617 -20.859 8.047 1 95.06 153 PHE A C 1
ATOM 1205 O O . PHE A 1 153 ? 3.25 -19.984 8.828 1 95.06 153 PHE A O 1
ATOM 1212 N N . LEU A 1 154 ? 3.557 -22.141 8.25 1 91.69 154 LEU A N 1
ATOM 1213 C CA . LEU A 1 154 ? 3.082 -22.625 9.539 1 91.69 154 LEU A CA 1
ATOM 1214 C C . LEU A 1 154 ? 4.219 -23.266 10.328 1 91.69 154 LEU A C 1
ATOM 1216 O O . LEU A 1 154 ? 4.02 -23.703 11.461 1 91.69 154 LEU A O 1
ATOM 1220 N N . ASP A 1 155 ? 5.422 -23.25 9.703 1 87.25 155 ASP A N 1
ATOM 1221 C CA . ASP A 1 155 ? 6.613 -23.812 10.336 1 87.25 155 ASP A CA 1
ATOM 1222 C C . ASP A 1 155 ? 7.602 -22.719 10.711 1 87.25 155 ASP A C 1
ATOM 1224 O O . ASP A 1 155 ? 7.523 -21.594 10.195 1 87.25 155 ASP A O 1
ATOM 1228 N N . GLU A 1 156 ? 8.445 -23.047 11.539 1 87.19 156 GLU A N 1
ATOM 1229 C CA . GLU A 1 156 ? 9.422 -22.078 12.008 1 87.19 156 GLU A CA 1
ATOM 1230 C C . GLU A 1 156 ? 10.648 -22.031 11.094 1 87.19 156 GLU A C 1
ATOM 1232 O O . GLU A 1 156 ? 11.406 -21.062 11.109 1 87.19 156 GLU A O 1
ATOM 1237 N N . PHE A 1 157 ? 10.805 -23.062 10.398 1 88.94 157 PHE A N 1
ATOM 1238 C CA . PHE A 1 157 ? 12 -23.156 9.562 1 88.94 157 PHE A CA 1
ATOM 1239 C C . PHE A 1 157 ? 11.984 -22.094 8.477 1 88.94 157 PHE A C 1
ATOM 1241 O O . PHE A 1 157 ? 12.961 -21.359 8.305 1 88.94 157 PHE A O 1
ATOM 1248 N N . ASN A 1 158 ? 10.906 -21.938 7.855 1 91.06 158 ASN A N 1
ATOM 1249 C CA . ASN A 1 158 ? 10.828 -21.078 6.688 1 91.06 158 ASN A CA 1
ATOM 1250 C C . ASN A 1 158 ? 10.711 -19.609 7.082 1 91.06 158 ASN A C 1
ATOM 1252 O O . ASN A 1 158 ? 10.891 -18.719 6.25 1 91.06 158 ASN A O 1
ATOM 1256 N N . THR A 1 159 ? 10.469 -19.312 8.305 1 93.31 159 THR A N 1
ATOM 1257 C CA . THR A 1 159 ? 10.367 -17.922 8.734 1 93.31 159 THR A CA 1
ATOM 1258 C C . THR A 1 159 ? 11.719 -17.406 9.227 1 93.31 159 THR A C 1
ATOM 1260 O O . THR A 1 159 ? 11.852 -16.234 9.562 1 93.31 159 THR A O 1
ATOM 1263 N N . LYS A 1 160 ? 12.711 -18.266 9.266 1 93.75 160 LYS A N 1
ATOM 1264 C CA . LYS A 1 160 ? 14.039 -17.875 9.734 1 93.75 160 LYS A CA 1
ATOM 1265 C C . LYS A 1 160 ? 14.648 -16.812 8.82 1 93.75 160 LYS A C 1
ATOM 1267 O O . LYS A 1 160 ? 15.328 -15.898 9.289 1 93.75 160 LYS A O 1
ATOM 1272 N N . ASN A 1 161 ? 14.359 -17.047 7.57 1 95.56 161 ASN A N 1
ATOM 1273 C CA . ASN A 1 161 ? 14.859 -16.094 6.586 1 95.56 161 ASN A CA 1
ATOM 1274 C C . ASN A 1 161 ? 13.766 -15.117 6.148 1 95.56 161 ASN A C 1
ATOM 1276 O O . ASN A 1 161 ? 12.836 -15.5 5.434 1 95.56 161 ASN A O 1
ATOM 1280 N N . GLY A 1 162 ? 13.875 -13.875 6.66 1 96.88 162 GLY A N 1
ATOM 1281 C CA . GLY A 1 162 ? 12.977 -12.828 6.199 1 96.88 162 GLY A CA 1
ATOM 1282 C C . GLY A 1 162 ? 11.664 -12.781 6.957 1 96.88 162 GLY A C 1
ATOM 1283 O O . GLY A 1 162 ? 10.789 -11.977 6.645 1 96.88 162 GLY A O 1
ATOM 1284 N N . GLY A 1 163 ? 11.469 -13.711 7.918 1 96.38 163 GLY A N 1
ATOM 1285 C CA . GLY A 1 163 ? 10.188 -13.766 8.602 1 96.38 163 GLY A CA 1
ATOM 1286 C C . GLY A 1 163 ? 9.078 -14.328 7.746 1 96.38 163 GLY A C 1
ATOM 1287 O O . GLY A 1 163 ? 9.328 -15.125 6.84 1 96.38 163 GLY A O 1
ATOM 1288 N N . GLN A 1 164 ? 7.816 -14.016 8.078 1 96.81 164 GLN A N 1
ATOM 1289 C CA . GLN A 1 164 ? 6.645 -14.516 7.367 1 96.81 164 GLN A CA 1
ATOM 1290 C C . GLN A 1 164 ? 6.516 -13.875 5.992 1 96.81 164 GLN A C 1
ATOM 1292 O O . GLN A 1 164 ? 6.93 -12.734 5.793 1 96.81 164 GLN A O 1
ATOM 1297 N N . ARG A 1 165 ? 5.926 -14.602 5.051 1 98.06 165 ARG A N 1
ATOM 1298 C CA . ARG A 1 165 ? 5.43 -13.984 3.826 1 98.06 165 ARG A CA 1
ATOM 1299 C C . ARG A 1 165 ? 4.227 -13.094 4.109 1 98.06 165 ARG A C 1
ATOM 1301 O O . ARG A 1 165 ? 3.146 -13.586 4.441 1 98.06 165 ARG A O 1
ATOM 1308 N N . MET A 1 166 ? 4.395 -11.836 3.961 1 97.94 166 MET A N 1
ATOM 1309 C CA . MET A 1 166 ? 3.332 -10.922 4.379 1 97.94 166 MET A CA 1
ATOM 1310 C C . MET A 1 166 ? 2.385 -10.625 3.219 1 97.94 166 MET A C 1
ATOM 1312 O O . MET A 1 166 ? 1.207 -10.336 3.434 1 97.94 166 MET A O 1
ATOM 1316 N N . ALA A 1 167 ? 2.908 -10.656 2.023 1 98.69 167 ALA A N 1
ATOM 1317 C CA . ALA A 1 167 ? 2.096 -10.359 0.846 1 98.69 167 ALA A CA 1
ATOM 1318 C C . ALA A 1 167 ? 2.609 -11.117 -0.377 1 98.69 167 ALA A C 1
ATOM 1320 O O . ALA A 1 167 ? 3.746 -11.594 -0.387 1 98.69 167 ALA A O 1
ATOM 1321 N N . THR A 1 168 ? 1.776 -11.289 -1.349 1 98.81 168 THR A N 1
ATOM 1322 C CA . THR A 1 168 ? 2.086 -11.938 -2.617 1 98.81 168 THR A CA 1
ATOM 1323 C C . THR A 1 168 ? 1.609 -11.086 -3.791 1 98.81 168 THR A C 1
ATOM 1325 O O . THR A 1 168 ? 0.502 -10.547 -3.762 1 98.81 168 THR A O 1
ATOM 1328 N N . ILE A 1 169 ? 2.432 -10.914 -4.723 1 98.69 169 ILE A N 1
ATOM 1329 C CA . ILE A 1 169 ? 1.986 -10.352 -5.992 1 98.69 169 ILE A CA 1
ATOM 1330 C C . ILE A 1 169 ? 2.066 -11.422 -7.082 1 98.69 169 ILE A C 1
ATOM 1332 O O . ILE A 1 169 ? 3.135 -11.992 -7.324 1 98.69 169 ILE A O 1
ATOM 1336 N N . LEU A 1 170 ? 0.917 -11.742 -7.656 1 98.75 170 LEU A N 1
ATOM 1337 C CA . LEU A 1 170 ? 0.774 -12.695 -8.758 1 98.75 170 LEU A CA 1
ATOM 1338 C C . LEU A 1 170 ? 0.57 -11.969 -10.078 1 98.75 170 LEU A C 1
ATOM 1340 O O . LEU A 1 170 ? -0.461 -11.32 -10.289 1 98.75 170 LEU A O 1
ATOM 1344 N N . MET A 1 171 ? 1.532 -12.078 -10.961 1 98.75 171 MET A N 1
ATOM 1345 C CA . MET A 1 171 ? 1.487 -11.391 -12.242 1 98.75 171 MET A CA 1
ATOM 1346 C C . MET A 1 171 ? 1.103 -12.352 -13.359 1 98.75 171 MET A C 1
ATOM 1348 O O . MET A 1 171 ? 1.722 -13.406 -13.523 1 98.75 171 MET A O 1
ATOM 1352 N N . TYR A 1 172 ? 0.117 -11.984 -14.094 1 98.75 172 TYR A N 1
ATOM 1353 C CA . TYR A 1 172 ? -0.323 -12.82 -15.203 1 98.75 172 TYR A CA 1
ATOM 1354 C C . TYR A 1 172 ? 0.465 -12.508 -16.469 1 98.75 172 TYR A C 1
ATOM 1356 O O . TYR A 1 172 ? 0.461 -11.367 -16.938 1 98.75 172 TYR A O 1
ATOM 1364 N N . LEU A 1 173 ? 1.117 -13.5 -17 1 98.75 173 LEU A N 1
ATOM 1365 C CA . LEU A 1 173 ? 1.989 -13.305 -18.156 1 98.75 173 LEU A CA 1
ATOM 1366 C C . LEU A 1 173 ? 1.271 -13.664 -19.453 1 98.75 173 LEU A C 1
ATOM 1368 O O . LEU A 1 173 ? 1.785 -13.414 -20.547 1 98.75 173 LEU A O 1
ATOM 1372 N N . SER A 1 174 ? 0.101 -14.25 -19.344 1 98.56 174 SER A N 1
ATOM 1373 C CA . SER A 1 174 ? -0.712 -14.586 -20.516 1 98.56 174 SER A CA 1
ATOM 1374 C C . SER A 1 174 ? -2.199 -14.414 -20.219 1 98.56 174 SER A C 1
ATOM 1376 O O . SER A 1 174 ? -2.615 -14.43 -19.062 1 98.56 174 SER A O 1
ATOM 1378 N N . ASP A 1 175 ? -2.924 -14.188 -21.266 1 97.88 175 ASP A N 1
ATOM 1379 C CA . ASP A 1 175 ? -4.359 -14.438 -21.188 1 97.88 175 ASP A CA 1
ATOM 1380 C C . ASP A 1 175 ? -4.652 -15.938 -21.141 1 97.88 175 ASP A C 1
ATOM 1382 O O . ASP A 1 175 ? -3.809 -16.75 -21.5 1 97.88 175 ASP A O 1
ATOM 1386 N N . VAL A 1 176 ? -5.816 -16.203 -20.578 1 97.81 176 VAL A N 1
ATOM 1387 C CA . VAL A 1 176 ? -6.305 -17.578 -20.609 1 97.81 176 VAL A CA 1
ATOM 1388 C C . VAL A 1 176 ? -7.688 -17.625 -21.25 1 97.81 176 VAL A C 1
ATOM 1390 O O . VAL A 1 176 ? -8.594 -16.891 -20.844 1 97.81 176 VAL A O 1
ATOM 1393 N N . GLU A 1 177 ? -7.809 -18.453 -22.203 1 96.81 177 GLU A N 1
ATOM 1394 C CA . GLU A 1 177 ? -9.047 -18.5 -22.969 1 96.81 177 GLU A CA 1
ATOM 1395 C C . GLU A 1 177 ? -10.227 -18.906 -22.078 1 96.81 177 GLU A C 1
ATOM 1397 O O . GLU A 1 177 ? -11.289 -18.297 -22.141 1 96.81 177 GLU A O 1
ATOM 1402 N N . GLU A 1 178 ? -10.086 -19.938 -21.375 1 96.88 178 GLU A N 1
ATOM 1403 C CA . GLU A 1 178 ? -11.102 -20.422 -20.438 1 96.88 178 GLU A CA 1
ATOM 1404 C C . GLU A 1 178 ? -10.469 -21.062 -19.219 1 96.88 178 GLU A C 1
ATOM 1406 O O . GLU A 1 178 ? -9.516 -21.844 -19.328 1 96.88 178 GLU A O 1
ATOM 1411 N N . GLY A 1 179 ? -11.031 -20.656 -18.047 1 97.88 179 GLY A N 1
ATOM 1412 C CA . GLY A 1 179 ? -10.469 -21.188 -16.828 1 97.88 179 GLY A CA 1
ATOM 1413 C C . GLY A 1 179 ? -9.227 -20.453 -16.359 1 97.88 179 GLY A C 1
ATOM 1414 O O . GLY A 1 179 ? -8.961 -19.328 -16.812 1 97.88 179 GLY A O 1
ATOM 1415 N N . GLY A 1 180 ? -8.492 -21.062 -15.406 1 98.19 180 GLY A N 1
ATOM 1416 C CA . GLY A 1 180 ? -7.199 -20.562 -14.961 1 98.19 180 GLY A CA 1
ATOM 1417 C C . GLY A 1 180 ? -7.309 -19.438 -13.953 1 98.19 180 GLY A C 1
ATOM 1418 O O . GLY A 1 180 ? -6.312 -18.797 -13.617 1 98.19 180 GLY A O 1
ATOM 1419 N N . GLU A 1 181 ? -8.469 -19.172 -13.398 1 98.06 181 GLU A N 1
ATOM 1420 C CA . GLU A 1 181 ? -8.672 -18.078 -12.461 1 98.06 181 GLU A CA 1
ATOM 1421 C C . GLU A 1 181 ? -7.922 -18.328 -11.156 1 98.06 181 GLU A C 1
ATOM 1423 O O . GLU A 1 181 ? -7.688 -19.469 -10.773 1 98.06 181 GLU A O 1
ATOM 1428 N N . THR A 1 182 ? -7.469 -17.312 -10.516 1 98.12 182 THR A N 1
ATOM 1429 C CA . THR A 1 182 ? -7.105 -17.375 -9.102 1 98.12 182 THR A CA 1
ATOM 1430 C C . THR A 1 182 ? -8.336 -17.188 -8.219 1 98.12 182 THR A C 1
ATOM 1432 O O . THR A 1 182 ? -9.094 -16.219 -8.398 1 98.12 182 THR A O 1
ATOM 1435 N N . ILE A 1 183 ? -8.539 -18.047 -7.309 1 97.38 183 ILE A N 1
ATOM 1436 C CA . ILE A 1 183 ? -9.773 -18.016 -6.523 1 97.38 183 ILE A CA 1
ATOM 1437 C C . ILE A 1 183 ? -9.43 -17.906 -5.039 1 97.38 183 ILE A C 1
ATOM 1439 O O . ILE A 1 183 ? -8.453 -18.5 -4.57 1 97.38 183 ILE A O 1
ATOM 1443 N N . PHE A 1 184 ? -10.195 -17.109 -4.312 1 97.69 184 PHE A N 1
ATOM 1444 C CA . PHE A 1 184 ? -10.25 -17.062 -2.857 1 97.69 184 PHE A CA 1
ATOM 1445 C C . PHE A 1 184 ? -11.539 -17.688 -2.346 1 97.69 184 PHE A C 1
ATOM 1447 O O . PHE A 1 184 ? -12.555 -17 -2.193 1 97.69 184 PHE A O 1
ATOM 1454 N N . PRO A 1 185 ? -11.469 -18.906 -1.996 1 96.75 185 PRO A N 1
ATOM 1455 C CA . PRO A 1 185 ? -12.703 -19.625 -1.711 1 96.75 185 PRO A CA 1
ATOM 1456 C C . PRO A 1 185 ? -13.375 -19.156 -0.419 1 96.75 185 PRO A C 1
ATOM 1458 O O . PRO A 1 185 ? -14.594 -19.281 -0.273 1 96.75 185 PRO A O 1
ATOM 1461 N N . ASP A 1 186 ? -12.617 -18.609 0.505 1 96.31 186 ASP A N 1
ATOM 1462 C CA . ASP A 1 186 ? -13.164 -18.266 1.814 1 96.31 186 ASP A CA 1
ATOM 1463 C C . ASP A 1 186 ? -13.391 -16.766 1.941 1 96.31 186 ASP A C 1
ATOM 1465 O O . ASP A 1 186 ? -13.633 -16.266 3.039 1 96.31 186 ASP A O 1
ATOM 1469 N N . ALA A 1 187 ? -13.227 -16.078 0.839 1 94.12 187 ALA A N 1
ATOM 1470 C CA . ALA A 1 187 ? -13.414 -14.625 0.888 1 94.12 187 ALA A CA 1
ATOM 1471 C C . ALA A 1 187 ? -14.82 -14.273 1.365 1 94.12 187 ALA A C 1
ATOM 1473 O O . ALA A 1 187 ? -15.789 -14.945 1.011 1 94.12 187 ALA A O 1
ATOM 1474 N N . ASN A 1 188 ? -14.922 -13.188 2.111 1 86.88 188 ASN A N 1
ATOM 1475 C CA . ASN A 1 188 ? -16.203 -12.703 2.621 1 86.88 188 ASN A CA 1
ATOM 1476 C C . ASN A 1 188 ? -16.828 -11.695 1.671 1 86.88 188 ASN A C 1
ATOM 1478 O O . ASN A 1 188 ? -17.016 -10.531 2.031 1 86.88 188 ASN A O 1
ATOM 1482 N N . VAL A 1 189 ? -17.109 -12.094 0.475 1 80.75 189 VAL A N 1
ATOM 1483 C CA . VAL A 1 189 ? -17.734 -11.242 -0.534 1 80.75 189 VAL A CA 1
ATOM 1484 C C . VAL A 1 189 ? -18.781 -12.039 -1.306 1 80.75 189 VAL A C 1
ATOM 1486 O O . VAL A 1 189 ? -18.625 -13.25 -1.505 1 80.75 189 VAL A O 1
ATOM 1489 N N . ASN A 1 190 ? -19.844 -11.336 -1.593 1 76.75 190 ASN A N 1
ATOM 1490 C CA . ASN A 1 190 ? -20.844 -11.945 -2.467 1 76.75 190 ASN A CA 1
ATOM 1491 C C . ASN A 1 190 ? -20.422 -11.898 -3.93 1 76.75 190 ASN A C 1
ATOM 1493 O O . ASN A 1 190 ? -20.609 -10.891 -4.605 1 76.75 190 ASN A O 1
ATOM 1497 N N . SER A 1 191 ? -19.859 -12.961 -4.414 1 74.31 191 SER A N 1
ATOM 1498 C CA . SER A 1 191 ? -19.25 -12.992 -5.738 1 74.31 191 SER A CA 1
ATOM 1499 C C . SER A 1 191 ? -20.297 -13.055 -6.836 1 74.31 191 SER A C 1
ATOM 1501 O O . SER A 1 191 ? -20.047 -12.656 -7.977 1 74.31 191 SER A O 1
ATOM 1503 N N . SER A 1 192 ? -21.453 -13.492 -6.539 1 75.75 192 SER A N 1
ATOM 1504 C CA . SER A 1 192 ? -22.484 -13.648 -7.555 1 75.75 192 SER A CA 1
ATOM 1505 C C . SER A 1 192 ? -22.969 -12.305 -8.062 1 75.75 192 SER A C 1
ATOM 1507 O O . SER A 1 192 ? -23.625 -12.227 -9.109 1 75.75 192 SER A O 1
ATOM 1509 N N . SER A 1 193 ? -22.594 -11.289 -7.348 1 70.94 193 SER A N 1
ATOM 1510 C CA . SER A 1 193 ? -23.062 -9.953 -7.727 1 70.94 193 SER A CA 1
ATOM 1511 C C . SER A 1 193 ? -22.078 -9.266 -8.656 1 70.94 193 SER A C 1
ATOM 1513 O O . SER A 1 193 ? -22.359 -8.18 -9.172 1 70.94 193 SER A O 1
ATOM 1515 N N . LEU A 1 194 ? -20.984 -10 -8.953 1 73.94 194 LEU A N 1
ATOM 1516 C CA . LEU A 1 194 ? -19.984 -9.367 -9.797 1 73.94 194 LEU A CA 1
ATOM 1517 C C . LEU A 1 194 ? -20.344 -9.492 -11.273 1 73.94 194 LEU A C 1
ATOM 1519 O O . LEU A 1 194 ? -20.891 -10.516 -11.695 1 73.94 194 LEU A O 1
ATOM 1523 N N . PRO A 1 195 ? -20.156 -8.367 -12.078 1 70.06 195 PRO A N 1
ATOM 1524 C CA . PRO A 1 195 ? -20.594 -8.336 -13.477 1 70.06 195 PRO A CA 1
ATOM 1525 C C . PRO A 1 195 ? -19.984 -9.461 -14.312 1 70.06 195 PRO A C 1
ATOM 1527 O O . PRO A 1 195 ? -20.578 -9.906 -15.297 1 70.06 195 PRO A O 1
ATOM 1530 N N . TRP A 1 196 ? -18.859 -9.984 -13.977 1 78.25 196 TRP A N 1
ATOM 1531 C CA . TRP A 1 196 ? -18.172 -10.961 -14.82 1 78.25 196 TRP A CA 1
ATOM 1532 C C . TRP A 1 196 ? -18.375 -12.375 -14.289 1 78.25 196 TRP A C 1
ATOM 1534 O O . TRP A 1 196 ? -17.719 -13.312 -14.719 1 78.25 196 TRP A O 1
ATOM 1544 N N . TYR A 1 197 ? -19.344 -12.492 -13.43 1 83.25 197 TYR A N 1
ATOM 1545 C CA . TYR A 1 197 ? -19.609 -13.766 -12.766 1 83.25 197 TYR A CA 1
ATOM 1546 C C . TYR A 1 197 ? -19.922 -14.852 -13.789 1 83.25 197 TYR A C 1
ATOM 1548 O O . TYR A 1 197 ? -19.438 -15.984 -13.672 1 83.25 197 TYR A O 1
ATOM 1556 N N . ASN A 1 198 ? -20.672 -14.5 -14.781 1 84.56 198 ASN A N 1
ATOM 1557 C CA . ASN A 1 198 ? -21.141 -15.492 -15.742 1 84.56 198 ASN A CA 1
ATOM 1558 C C . ASN A 1 198 ? -20.016 -15.953 -16.656 1 84.56 198 ASN A C 1
ATOM 1560 O O . ASN A 1 198 ? -20.141 -16.984 -17.328 1 84.56 198 ASN A O 1
ATOM 1564 N N . GLU A 1 199 ? -18.922 -15.266 -16.656 1 88.81 199 GLU A N 1
ATOM 1565 C CA . GLU A 1 199 ? -17.797 -15.617 -17.516 1 88.81 199 GLU A CA 1
ATOM 1566 C C . GLU A 1 199 ? -16.797 -16.5 -16.781 1 88.81 199 GLU A C 1
ATOM 1568 O O . GLU A 1 199 ? -15.852 -17.016 -17.375 1 88.81 199 GLU A O 1
ATOM 1573 N N . LEU A 1 200 ? -17.078 -16.734 -15.602 1 93.5 200 LEU A N 1
ATOM 1574 C CA . LEU A 1 200 ? -16.156 -17.484 -14.758 1 93.5 200 LEU A CA 1
ATOM 1575 C C . LEU A 1 200 ? -16.375 -18.984 -14.922 1 93.5 200 LEU A C 1
ATOM 1577 O O . LEU A 1 200 ? -17.484 -19.422 -15.242 1 93.5 200 LEU A O 1
ATOM 1581 N N . SER A 1 201 ? -15.359 -19.703 -14.789 1 96.38 201 SER A N 1
ATOM 1582 C CA . SER A 1 201 ? -15.469 -21.156 -14.758 1 96.38 201 SER A CA 1
ATOM 1583 C C . SER A 1 201 ? -16.25 -21.625 -13.531 1 96.38 201 SER A C 1
ATOM 1585 O O . SER A 1 201 ? -16.5 -20.844 -12.609 1 96.38 201 SER A O 1
ATOM 1587 N N . GLU A 1 202 ? -16.625 -22.875 -13.508 1 95.19 202 GLU A N 1
ATOM 1588 C CA . GLU A 1 202 ? -17.328 -23.438 -12.367 1 95.19 202 GLU A CA 1
ATOM 1589 C C . GLU A 1 202 ? -16.484 -23.344 -11.094 1 95.19 202 GLU A C 1
ATOM 1591 O O . GLU A 1 202 ? -17 -22.984 -10.031 1 95.19 202 GLU A O 1
ATOM 1596 N N . CYS A 1 203 ? -15.273 -23.641 -11.258 1 96 203 CYS A N 1
ATOM 1597 C CA . CYS A 1 203 ? -14.344 -23.531 -10.141 1 96 203 CYS A CA 1
ATOM 1598 C C . CYS A 1 203 ? -14.336 -22.125 -9.57 1 96 203 CYS A C 1
ATOM 1600 O O . CYS A 1 203 ? -14.453 -21.938 -8.359 1 96 203 CYS A O 1
ATOM 1602 N N . ALA A 1 204 ? -14.234 -21.172 -10.398 1 95.62 204 ALA A N 1
ATOM 1603 C CA . ALA A 1 204 ? -14.07 -19.766 -10.016 1 95.62 204 ALA A CA 1
ATOM 1604 C C . ALA A 1 204 ? -15.352 -19.219 -9.398 1 95.62 204 ALA A C 1
ATOM 1606 O O . ALA A 1 204 ? -15.312 -18.281 -8.594 1 95.62 204 ALA A O 1
ATOM 1607 N N . ARG A 1 205 ? -16.469 -19.797 -9.633 1 93.56 205 ARG A N 1
ATOM 1608 C CA . ARG A 1 205 ? -17.75 -19.312 -9.141 1 93.56 205 ARG A CA 1
ATOM 1609 C C . ARG A 1 205 ? -17.953 -19.672 -7.676 1 93.56 205 ARG A C 1
ATOM 1611 O O . ARG A 1 205 ? -18.891 -19.203 -7.031 1 93.56 205 ARG A O 1
ATOM 1618 N N . LYS A 1 206 ? -17.078 -20.422 -7.18 1 92.75 206 LYS A N 1
ATOM 1619 C CA . LYS A 1 206 ? -17.203 -20.906 -5.809 1 92.75 206 LYS A CA 1
ATOM 1620 C C . LYS A 1 206 ? -16.578 -19.938 -4.816 1 92.75 206 LYS A C 1
ATOM 1622 O O . LYS A 1 206 ? -16.547 -20.188 -3.615 1 92.75 206 LYS A O 1
ATOM 1627 N N . GLY A 1 207 ? -16.094 -18.859 -5.266 1 93.75 207 GLY A N 1
ATOM 1628 C CA . GLY A 1 207 ? -15.469 -17.844 -4.422 1 93.75 207 GLY A CA 1
ATOM 1629 C C . GLY A 1 207 ? -15.188 -16.547 -5.152 1 93.75 207 GLY A C 1
ATOM 1630 O O . GLY A 1 207 ? -15.766 -16.297 -6.211 1 93.75 207 GLY A O 1
ATOM 1631 N N . LEU A 1 208 ? -14.461 -15.742 -4.5 1 93.94 208 LEU A N 1
ATOM 1632 C CA . LEU A 1 208 ? -13.945 -14.555 -5.18 1 93.94 208 LEU A CA 1
ATOM 1633 C C . LEU A 1 208 ? -12.82 -14.922 -6.145 1 93.94 208 LEU A C 1
ATOM 1635 O O . LEU A 1 208 ? -11.859 -15.586 -5.754 1 93.94 208 LEU A O 1
ATOM 1639 N N . ALA A 1 209 ? -12.984 -14.477 -7.398 1 95.19 209 ALA A N 1
ATOM 1640 C CA . ALA A 1 209 ? -12.016 -14.961 -8.375 1 95.19 209 ALA A CA 1
ATOM 1641 C C . ALA A 1 209 ? -11.539 -13.836 -9.281 1 95.19 209 ALA A C 1
ATOM 1643 O O . ALA A 1 209 ? -12.242 -12.844 -9.477 1 95.19 209 ALA A O 1
ATOM 1644 N N . VAL A 1 210 ? -10.344 -14 -9.789 1 95.19 210 VAL A N 1
ATOM 1645 C CA . VAL A 1 210 ? -9.727 -13.086 -10.75 1 95.19 210 VAL A CA 1
ATOM 1646 C C . VAL A 1 210 ? -9.328 -13.852 -12.008 1 95.19 210 VAL A C 1
ATOM 1648 O O . VAL A 1 210 ? -8.586 -14.836 -11.938 1 95.19 210 VAL A O 1
ATOM 1651 N N . LYS A 1 211 ? -9.852 -13.398 -13.094 1 96.06 211 LYS A N 1
ATOM 1652 C CA . LYS A 1 211 ? -9.469 -13.992 -14.375 1 96.06 211 LYS A CA 1
ATOM 1653 C C . LYS A 1 211 ? -8.109 -13.477 -14.836 1 96.06 211 LYS A C 1
ATOM 1655 O O . LYS A 1 211 ? -7.852 -12.266 -14.797 1 96.06 211 LYS A O 1
ATOM 1660 N N . PRO A 1 212 ? -7.281 -14.43 -15.305 1 97.69 212 PRO A N 1
ATOM 1661 C CA . PRO A 1 212 ? -5.973 -13.977 -15.781 1 97.69 212 PRO A CA 1
ATOM 1662 C C . PRO A 1 212 ? -6.074 -13.109 -17.031 1 97.69 212 PRO A C 1
ATOM 1664 O O . PRO A 1 212 ? -6.695 -13.516 -18.016 1 97.69 212 PRO A O 1
ATOM 1667 N N . LYS A 1 213 ? -5.484 -12.016 -16.938 1 96.5 213 LYS A N 1
ATOM 1668 C CA . LYS A 1 213 ? -5.27 -11.133 -18.094 1 96.5 213 LYS A CA 1
ATOM 1669 C C . LYS A 1 213 ? -3.805 -10.727 -18.203 1 96.5 213 LYS A C 1
ATOM 1671 O O . LYS A 1 213 ? -3.205 -10.258 -17.234 1 96.5 213 LYS A O 1
ATOM 1676 N N . MET A 1 214 ? -3.264 -10.953 -19.406 1 98.06 214 MET A N 1
ATOM 1677 C CA . MET A 1 214 ? -1.851 -10.656 -19.625 1 98.06 214 MET A CA 1
ATOM 1678 C C . MET A 1 214 ? -1.524 -9.234 -19.188 1 98.06 214 MET A C 1
ATOM 1680 O O . MET A 1 214 ? -2.209 -8.289 -19.578 1 98.06 214 MET A O 1
ATOM 1684 N N . GLY A 1 215 ? -0.516 -9.078 -18.328 1 97.44 215 GLY A N 1
ATOM 1685 C CA . GLY A 1 215 ? -0.053 -7.766 -17.891 1 97.44 215 GLY A CA 1
ATOM 1686 C C . GLY A 1 215 ? -0.643 -7.332 -16.562 1 97.44 215 GLY A 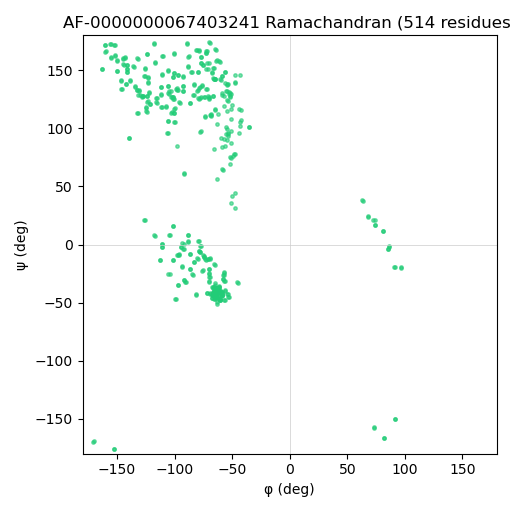C 1
ATOM 1687 O O . GLY A 1 215 ? -0.122 -6.422 -15.922 1 97.44 215 GLY A O 1
ATOM 1688 N N . ASP A 1 216 ? -1.761 -7.922 -16.125 1 97.25 216 ASP A N 1
ATOM 1689 C CA . ASP A 1 216 ? -2.357 -7.598 -14.836 1 97.25 216 ASP A CA 1
ATOM 1690 C C . ASP A 1 216 ? -1.598 -8.266 -13.695 1 97.25 216 ASP A C 1
ATOM 1692 O O . ASP A 1 216 ? -0.88 -9.25 -13.914 1 97.25 216 ASP A O 1
ATOM 1696 N N . ALA A 1 217 ? -1.709 -7.699 -12.539 1 98.25 217 ALA A N 1
ATOM 1697 C CA . ALA A 1 217 ? -1.119 -8.273 -11.336 1 98.25 217 ALA A CA 1
ATOM 1698 C C . ALA A 1 217 ? -2.123 -8.281 -10.18 1 98.25 217 ALA A C 1
ATOM 1700 O O . ALA A 1 217 ? -2.861 -7.312 -9.992 1 98.25 217 ALA A O 1
ATOM 1701 N N . LEU A 1 218 ? -2.205 -9.359 -9.539 1 98.19 218 LEU A N 1
ATOM 1702 C CA . LEU A 1 218 ? -3.018 -9.523 -8.344 1 98.19 218 LEU A CA 1
ATOM 1703 C C . LEU A 1 218 ? -2.156 -9.445 -7.086 1 98.19 218 LEU A C 1
ATOM 1705 O O . LEU A 1 218 ? -1.254 -10.266 -6.895 1 98.19 218 LEU A O 1
ATOM 1709 N N . LEU A 1 219 ? -2.414 -8.422 -6.234 1 98.44 219 LEU A N 1
ATOM 1710 C CA . LEU A 1 219 ? -1.781 -8.289 -4.926 1 98.44 219 LEU A CA 1
ATOM 1711 C C . LEU A 1 219 ? -2.723 -8.75 -3.818 1 98.44 219 LEU A C 1
ATOM 1713 O O . LEU A 1 219 ? -3.879 -8.336 -3.766 1 98.44 219 LEU A O 1
ATOM 1717 N N . PHE A 1 220 ? -2.268 -9.648 -2.967 1 98.44 220 PHE A N 1
ATOM 1718 C CA . PHE A 1 220 ? -3.055 -9.984 -1.787 1 98.44 220 PHE A CA 1
ATOM 1719 C C . PHE A 1 220 ? -2.152 -10.188 -0.575 1 98.44 220 PHE A C 1
ATOM 1721 O O . PHE A 1 220 ? -0.974 -10.516 -0.718 1 98.44 220 PHE A O 1
ATOM 1728 N N . TRP A 1 221 ? -2.738 -9.977 0.548 1 98.19 221 TRP A N 1
ATOM 1729 C CA . TRP A 1 221 ? -1.978 -9.977 1.793 1 98.19 221 TRP A CA 1
ATOM 1730 C C . TRP A 1 221 ? -2.236 -11.258 2.59 1 98.19 221 TRP A C 1
ATOM 1732 O O . TRP A 1 221 ? -3.389 -11.617 2.83 1 98.19 221 TRP A O 1
ATOM 1742 N N . SER A 1 222 ? -1.149 -11.898 3.012 1 98.12 222 SER A N 1
ATOM 1743 C CA . SER A 1 222 ? -1.209 -13.078 3.861 1 98.12 222 SER A CA 1
ATOM 1744 C C . SER A 1 222 ? -1.36 -12.695 5.332 1 98.12 222 SER A C 1
ATOM 1746 O O . SER A 1 222 ? -1.697 -13.539 6.164 1 98.12 222 SER A O 1
ATOM 1748 N N . MET A 1 223 ? -1.104 -11.438 5.598 1 97.25 223 MET A N 1
ATOM 1749 C CA . MET A 1 223 ? -1.176 -10.945 6.969 1 97.25 223 MET A CA 1
ATOM 1750 C C . MET A 1 223 ? -2.107 -9.742 7.062 1 97.25 223 MET A C 1
ATOM 1752 O O . MET A 1 223 ? -2.229 -8.969 6.113 1 97.25 223 MET A O 1
ATOM 1756 N N . LYS A 1 224 ? -2.676 -9.602 8.234 1 95.31 224 LYS A N 1
ATOM 1757 C CA . LYS A 1 224 ? -3.457 -8.414 8.562 1 95.31 224 LYS A CA 1
ATOM 1758 C C . LYS A 1 224 ? -2.553 -7.262 8.984 1 95.31 224 LYS A C 1
ATOM 1760 O O . LYS A 1 224 ? -1.356 -7.457 9.211 1 95.31 224 LYS A O 1
ATOM 1765 N N . PRO A 1 225 ? -3.123 -6.051 9.055 1 93.12 225 PRO A N 1
ATOM 1766 C CA . PRO A 1 225 ? -2.303 -4.895 9.414 1 93.12 225 PRO A CA 1
ATOM 1767 C C . PRO A 1 225 ? -1.603 -5.059 10.758 1 93.12 225 PRO A C 1
ATOM 1769 O O . PRO A 1 225 ? -0.54 -4.477 10.984 1 93.12 225 PRO A O 1
ATOM 1772 N N . ASP A 1 226 ? -2.107 -5.883 11.648 1 92.62 226 ASP A N 1
ATOM 1773 C CA . ASP A 1 226 ? -1.506 -6.09 12.961 1 92.62 226 ASP A CA 1
ATOM 1774 C C . ASP A 1 226 ? -0.462 -7.203 12.914 1 92.62 226 ASP A C 1
ATOM 1776 O O . ASP A 1 226 ? -0.028 -7.695 13.961 1 92.62 226 ASP A O 1
ATOM 1780 N N . ALA A 1 227 ? -0.115 -7.695 11.719 1 93.88 227 ALA A N 1
ATOM 1781 C CA . ALA A 1 227 ? 0.947 -8.656 11.438 1 93.88 227 ALA A CA 1
ATOM 1782 C C . ALA A 1 227 ? 0.549 -10.062 11.875 1 93.88 227 ALA A C 1
ATOM 1784 O O . ALA A 1 227 ? 1.408 -10.922 12.078 1 93.88 227 ALA A O 1
ATOM 1785 N N . THR A 1 228 ? -0.742 -10.281 12.094 1 95.81 228 THR A N 1
ATOM 1786 C CA . THR A 1 228 ? -1.21 -11.648 12.297 1 95.81 228 THR A CA 1
ATOM 1787 C C . THR A 1 228 ? -1.57 -12.297 10.961 1 95.81 228 THR A C 1
ATOM 1789 O O . THR A 1 228 ? -1.876 -11.602 9.992 1 95.81 228 THR A O 1
ATOM 1792 N N . LEU A 1 229 ? -1.493 -13.578 10.914 1 97.31 229 LEU A N 1
ATOM 1793 C CA . LEU A 1 229 ? -1.806 -14.32 9.688 1 97.31 229 LEU A CA 1
ATOM 1794 C C . LEU A 1 229 ? -3.281 -14.172 9.328 1 97.31 229 LEU A C 1
ATOM 1796 O O . LEU A 1 229 ? -4.141 -14.164 10.211 1 97.31 229 LEU A O 1
ATOM 1800 N N . ASP A 1 230 ? -3.605 -14.07 8.117 1 97.69 230 ASP A N 1
ATOM 1801 C CA . ASP A 1 230 ? -4.984 -13.945 7.66 1 97.69 230 ASP A CA 1
ATOM 1802 C C . ASP A 1 230 ? -5.473 -15.25 7.031 1 97.69 230 ASP A C 1
ATOM 1804 O O . ASP A 1 230 ? -5.168 -15.539 5.871 1 97.69 230 ASP A O 1
ATOM 1808 N N . PRO A 1 231 ? -6.301 -16 7.648 1 97.81 231 PRO A N 1
ATOM 1809 C CA . PRO A 1 231 ? -6.785 -17.266 7.082 1 97.81 231 PRO A CA 1
ATOM 1810 C C . PRO A 1 231 ? -7.637 -17.062 5.832 1 97.81 231 PRO A C 1
ATOM 1812 O O . PRO A 1 231 ? -7.828 -18 5.055 1 97.81 231 PRO A O 1
ATOM 1815 N N . LEU A 1 232 ? -8.117 -15.844 5.613 1 97.5 232 LEU A N 1
ATOM 1816 C CA . LEU A 1 232 ? -8.953 -15.586 4.445 1 97.5 232 LEU A CA 1
ATOM 1817 C C . LEU A 1 232 ? -8.094 -15.438 3.191 1 97.5 232 LEU A C 1
ATOM 1819 O O . LEU A 1 232 ? -8.625 -15.328 2.082 1 97.5 232 LEU A O 1
ATOM 1823 N N . SER A 1 233 ? -6.773 -15.445 3.387 1 98 233 SER A N 1
ATOM 1824 C CA . SER A 1 233 ? -5.871 -15.359 2.24 1 98 233 SER A CA 1
ATOM 1825 C C . SER A 1 233 ? -5.738 -16.703 1.538 1 98 233 SER A C 1
ATOM 1827 O O . SER A 1 233 ? -4.953 -16.844 0.596 1 98 233 SER A O 1
ATOM 1829 N N . LEU A 1 234 ? -6.488 -17.719 2.016 1 98.38 234 LEU A N 1
ATOM 1830 C CA . LEU A 1 234 ? -6.543 -18.984 1.291 1 98.38 234 LEU A CA 1
ATOM 1831 C C . LEU A 1 234 ? -6.883 -18.766 -0.178 1 98.38 234 LEU A C 1
ATOM 1833 O O . LEU A 1 234 ? -7.824 -18.031 -0.496 1 98.38 234 LEU A O 1
ATOM 1837 N N . HIS A 1 235 ? -6.066 -19.375 -1.061 1 98.44 235 HIS A N 1
ATOM 1838 C CA . HIS A 1 235 ? -6.297 -19.156 -2.484 1 98.44 235 HIS A CA 1
ATOM 1839 C C . HIS A 1 235 ? -5.824 -20.359 -3.309 1 98.44 235 HIS A C 1
ATOM 1841 O O . HIS A 1 235 ? -5.117 -21.219 -2.799 1 98.44 235 HIS A O 1
ATOM 1847 N N . GLY A 1 236 ? -6.293 -20.422 -4.531 1 97.94 236 GLY A N 1
ATOM 1848 C CA . GLY A 1 236 ? -5.91 -21.469 -5.457 1 97.94 236 GLY A CA 1
ATOM 1849 C C . GLY A 1 236 ? -5.988 -21.047 -6.91 1 97.94 236 GLY A C 1
ATOM 1850 O O . GLY A 1 236 ? -6.387 -19.922 -7.215 1 97.94 236 GLY A O 1
ATOM 1851 N N . GLY A 1 237 ? -5.473 -21.938 -7.746 1 98.12 237 GLY A N 1
ATOM 1852 C CA . GLY A 1 237 ? -5.586 -21.781 -9.188 1 98.12 237 GLY A CA 1
ATOM 1853 C C . GLY A 1 237 ? -6.566 -22.75 -9.82 1 98.12 237 GLY A C 1
ATOM 1854 O O . GLY A 1 237 ? -6.348 -23.969 -9.797 1 98.12 237 GLY A O 1
ATOM 1855 N N . CYS A 1 238 ? -7.586 -22.234 -10.43 1 98.12 238 CYS A N 1
ATOM 1856 C CA . CYS A 1 238 ? -8.555 -23.078 -11.133 1 98.12 238 CYS A CA 1
ATOM 1857 C C . CYS A 1 238 ? -7.91 -23.766 -12.328 1 98.12 238 CYS A C 1
ATOM 1859 O O . CYS A 1 238 ? -6.98 -23.234 -12.93 1 98.12 238 CYS A O 1
ATOM 1861 N N . PRO A 1 239 ? -8.445 -24.906 -12.656 1 97.88 239 PRO A N 1
ATOM 1862 C CA . PRO A 1 239 ? -7.895 -25.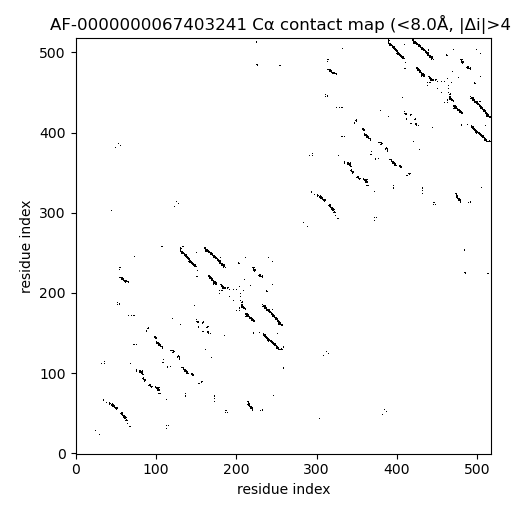578 -13.836 1 97.88 239 PRO A CA 1
ATOM 1863 C C . PRO A 1 239 ? -8.016 -24.75 -15.102 1 97.88 239 PRO A C 1
ATOM 1865 O O . PRO A 1 239 ? -9.023 -24.062 -15.305 1 97.88 239 PRO A O 1
ATOM 1868 N N . VAL A 1 240 ? -6.98 -24.844 -15.875 1 98.06 240 VAL A N 1
ATOM 1869 C CA . VAL A 1 240 ? -7.086 -24.312 -17.219 1 98.06 240 VAL A CA 1
ATOM 1870 C C . VAL A 1 240 ? -8.023 -25.188 -18.062 1 98.06 240 VAL A C 1
ATOM 1872 O O . VAL A 1 240 ? -7.844 -26.406 -18.125 1 98.06 240 VAL A O 1
ATOM 1875 N N . ILE A 1 241 ? -8.953 -24.625 -18.641 1 98.25 241 ILE A N 1
ATOM 1876 C CA . ILE A 1 241 ? -9.922 -25.375 -19.438 1 98.25 241 ILE A CA 1
ATOM 1877 C C . ILE A 1 241 ? -9.555 -25.297 -20.922 1 98.25 241 ILE A C 1
ATOM 1879 O O . ILE A 1 241 ? -9.57 -26.312 -21.625 1 98.25 241 ILE A O 1
ATOM 1883 N N . LYS A 1 242 ? -9.25 -24.156 -21.438 1 98 242 LYS A N 1
ATOM 1884 C CA . LYS A 1 242 ? -8.766 -23.906 -22.797 1 98 242 LYS A CA 1
ATOM 1885 C C . LYS A 1 242 ? -7.582 -22.953 -22.797 1 98 242 LYS A C 1
ATOM 1887 O O . LYS A 1 242 ? -7.586 -21.953 -22.078 1 98 242 LYS A O 1
ATOM 1892 N N . GLY A 1 243 ? -6.52 -23.281 -23.609 1 97.31 243 GLY A N 1
ATOM 1893 C CA . GLY A 1 243 ? -5.32 -22.453 -23.672 1 97.31 243 GLY A CA 1
ATOM 1894 C C . GLY A 1 243 ? -4.254 -22.875 -22.688 1 97.31 243 GLY A C 1
ATOM 1895 O O . GLY A 1 243 ? -4.043 -24.078 -22.469 1 97.31 243 GLY A O 1
ATOM 1896 N N . ASN A 1 244 ? -3.461 -21.969 -22.219 1 97.19 244 ASN A N 1
ATOM 1897 C CA . ASN A 1 244 ? -2.439 -22.141 -21.203 1 97.19 244 ASN A CA 1
ATOM 1898 C C . ASN A 1 244 ? -2.311 -20.906 -20.312 1 97.19 244 ASN A C 1
ATOM 1900 O O . ASN A 1 244 ? -2.811 -19.828 -20.672 1 97.19 244 ASN A O 1
ATOM 1904 N N . LYS A 1 245 ? -1.768 -21.109 -19.219 1 98.44 245 LYS A N 1
ATOM 1905 C CA . LYS A 1 245 ? -1.585 -20 -18.281 1 98.44 245 LYS A CA 1
ATOM 1906 C C . LYS A 1 245 ? -0.118 -19.859 -17.875 1 98.44 245 LYS A C 1
ATOM 1908 O O . LYS A 1 245 ? 0.485 -20.797 -17.359 1 98.44 245 LYS A O 1
ATOM 1913 N N . TRP A 1 246 ? 0.449 -18.719 -18.219 1 98.75 246 TRP A N 1
ATOM 1914 C CA . TRP A 1 246 ? 1.743 -18.297 -17.672 1 98.75 246 TRP A CA 1
ATOM 1915 C C . TRP A 1 246 ? 1.575 -17.234 -16.609 1 98.75 246 TRP A C 1
ATOM 1917 O O . TRP A 1 246 ? 0.795 -16.297 -16.766 1 98.75 246 TRP A O 1
ATOM 1927 N N . SER A 1 247 ? 2.229 -17.422 -15.516 1 98.75 247 SER A N 1
ATOM 1928 C CA . SER A 1 247 ? 2.199 -16.438 -14.438 1 98.75 247 SER A CA 1
ATOM 1929 C C . SER A 1 247 ? 3.557 -16.328 -13.75 1 98.75 247 SER A C 1
ATOM 1931 O O . SER A 1 247 ? 4.426 -17.188 -13.945 1 98.75 247 SER A O 1
ATOM 1933 N N . SER A 1 248 ? 3.762 -15.289 -13.062 1 98.81 248 SER A N 1
ATOM 1934 C CA . SER A 1 248 ? 4.926 -15.102 -12.203 1 98.81 248 SER A CA 1
ATOM 1935 C C . SER A 1 248 ? 4.512 -14.617 -10.82 1 98.81 248 SER A C 1
ATOM 1937 O O . SER A 1 248 ? 3.777 -13.633 -10.688 1 98.81 248 SER A O 1
ATOM 1939 N N . THR A 1 249 ? 4.992 -15.281 -9.812 1 98.62 249 THR A N 1
ATOM 1940 C CA . THR A 1 249 ? 4.656 -14.961 -8.43 1 98.62 249 THR A CA 1
ATOM 1941 C C . THR A 1 249 ? 5.875 -14.406 -7.695 1 98.62 249 THR A C 1
ATOM 1943 O O . THR A 1 249 ? 6.984 -14.922 -7.844 1 98.62 249 THR A O 1
ATOM 1946 N N . LYS A 1 250 ? 5.691 -13.391 -6.965 1 98.69 250 LYS A N 1
ATOM 1947 C CA . LYS A 1 250 ? 6.688 -12.867 -6.031 1 98.69 250 LYS A CA 1
ATOM 1948 C C . LYS A 1 250 ? 6.141 -12.844 -4.605 1 98.69 250 LYS A C 1
ATOM 1950 O O . LYS A 1 250 ? 5.109 -12.219 -4.344 1 98.69 250 LYS A O 1
ATOM 1955 N N . TRP A 1 251 ? 6.801 -13.539 -3.707 1 98.69 251 TRP A N 1
ATOM 1956 C CA . TRP A 1 251 ? 6.461 -13.516 -2.289 1 98.69 251 TRP A CA 1
ATOM 1957 C C . TRP A 1 251 ? 7.273 -12.461 -1.549 1 98.69 251 TRP A C 1
ATOM 1959 O O . TRP A 1 251 ? 8.484 -12.344 -1.744 1 98.69 251 TRP A O 1
ATOM 1969 N N . LEU A 1 252 ? 6.621 -11.641 -0.729 1 98.69 252 LEU A N 1
ATOM 1970 C CA . LEU A 1 252 ? 7.227 -10.539 0.018 1 98.69 252 LEU A CA 1
ATOM 1971 C C . LEU A 1 252 ? 7.219 -10.836 1.515 1 98.69 252 LEU A C 1
ATOM 1973 O O . LEU A 1 252 ? 6.168 -11.148 2.084 1 98.69 252 LEU A O 1
ATOM 1977 N N . HIS A 1 253 ? 8.367 -10.695 2.137 1 98.56 253 HIS A N 1
ATOM 1978 C CA . HIS A 1 253 ? 8.523 -11.07 3.535 1 98.56 253 HIS A CA 1
ATOM 1979 C C . HIS A 1 253 ? 8.461 -9.852 4.445 1 98.56 253 HIS A C 1
ATOM 1981 O O . HIS A 1 253 ? 8.633 -8.719 3.986 1 98.56 253 HIS A O 1
ATOM 1987 N N . VAL A 1 254 ? 8.281 -10.102 5.695 1 97.69 254 VAL A N 1
ATOM 1988 C CA . VAL A 1 254 ? 8.203 -9.078 6.727 1 97.69 254 VAL A CA 1
ATOM 1989 C C . VAL A 1 254 ? 9.555 -8.383 6.867 1 97.69 254 VAL A C 1
ATOM 1991 O O . VAL A 1 254 ? 9.617 -7.164 7.031 1 97.69 254 VAL A O 1
ATOM 1994 N N . HIS A 1 255 ? 10.602 -9.125 6.805 1 97.5 255 HIS A N 1
ATOM 1995 C CA . HIS A 1 255 ? 11.969 -8.625 6.895 1 97.5 255 HIS A CA 1
ATOM 1996 C C . HIS A 1 255 ? 12.75 -8.906 5.613 1 97.5 255 HIS A C 1
ATOM 1998 O O . HIS A 1 255 ? 12.219 -9.523 4.688 1 97.5 255 HIS A O 1
ATOM 2004 N N . GLU A 1 256 ? 13.898 -8.375 5.562 1 97.38 256 GLU A N 1
ATOM 2005 C CA . GLU A 1 256 ? 14.766 -8.641 4.418 1 97.38 256 GLU A CA 1
ATOM 2006 C C . GLU A 1 256 ? 14.961 -10.141 4.215 1 97.38 256 GLU A C 1
ATOM 2008 O O . GLU A 1 256 ? 15.18 -10.875 5.176 1 97.38 256 GLU A O 1
ATOM 2013 N N . TYR A 1 257 ? 14.797 -10.531 2.996 1 97.56 257 TYR A N 1
ATOM 2014 C CA . TYR A 1 257 ? 14.984 -11.922 2.594 1 97.56 257 TYR A CA 1
ATOM 2015 C C . TYR A 1 257 ? 16.344 -12.117 1.929 1 97.56 257 TYR A C 1
ATOM 2017 O O . TYR A 1 257 ? 16.594 -11.57 0.851 1 97.56 257 TYR A O 1
ATOM 2025 N N . LYS A 1 258 ? 17.203 -12.844 2.57 1 93.06 258 LYS A N 1
ATOM 2026 C CA . LYS A 1 258 ? 18.516 -13.086 2 1 93.06 258 LYS A CA 1
ATOM 2027 C C . LYS A 1 258 ? 18.438 -14.07 0.837 1 93.06 258 LYS A C 1
ATOM 2029 O O . LYS A 1 258 ? 18.078 -15.234 1.023 1 93.06 258 LYS A O 1
ATOM 2034 N N . ALA A 1 259 ? 18.672 -13.516 -0.288 1 83.69 259 ALA A N 1
ATOM 2035 C CA . ALA A 1 259 ? 18.5 -14.297 -1.512 1 83.69 259 ALA A CA 1
ATOM 2036 C C . ALA A 1 259 ? 19.75 -15.141 -1.784 1 83.69 259 ALA A C 1
ATOM 2038 O O . ALA A 1 259 ? 20.859 -14.758 -1.419 1 83.69 259 ALA A O 1
ATOM 2039 N N . MET B 1 1 ? -95.188 2.314 -0.872 1 22.83 1 MET B N 1
ATOM 2040 C CA . MET B 1 1 ? -94.312 2.789 -1.92 1 22.83 1 MET B CA 1
ATOM 2041 C C . MET B 1 1 ? -92.875 2.176 -1.767 1 22.83 1 MET B C 1
ATOM 2043 O O . MET B 1 1 ? -92.562 1.669 -0.697 1 22.83 1 MET B O 1
ATOM 2047 N N . ALA B 1 2 ? -91.875 2.666 -2.662 1 24.8 2 ALA B N 1
ATOM 2048 C CA . ALA B 1 2 ? -90.938 2.336 -3.766 1 24.8 2 ALA B CA 1
ATOM 2049 C C . ALA B 1 2 ? -89.562 2.096 -3.262 1 24.8 2 ALA B C 1
ATOM 2051 O O . ALA B 1 2 ? -88.938 2.99 -2.682 1 24.8 2 ALA B O 1
ATOM 2052 N N . PRO B 1 3 ? -89.125 0.934 -2.797 1 31.23 3 PRO B N 1
ATOM 2053 C CA . PRO B 1 3 ? -87.812 0.764 -2.105 1 31.23 3 PRO B CA 1
ATOM 2054 C C . PRO B 1 3 ? -86.625 1.073 -2.998 1 31.23 3 PRO B C 1
ATOM 2056 O O . PRO B 1 3 ? -86.312 0.31 -3.92 1 31.23 3 PRO B O 1
ATOM 2059 N N . SER B 1 4 ? -86.5 2.328 -3.643 1 26.83 4 SER B N 1
ATOM 2060 C CA . SER B 1 4 ? -85.625 2.6 -4.746 1 26.83 4 SER B CA 1
ATOM 2061 C C . SER B 1 4 ? -84.125 2.475 -4.305 1 26.83 4 SER B C 1
ATOM 2063 O O . SER B 1 4 ? -83.688 3.201 -3.416 1 26.83 4 SER B O 1
ATOM 2065 N N . ARG B 1 5 ? -83.562 1.214 -4.266 1 32.28 5 ARG B N 1
ATOM 2066 C CA . ARG B 1 5 ? -82.188 0.946 -3.875 1 32.28 5 ARG B CA 1
ATOM 2067 C C . ARG B 1 5 ? -81.188 1.767 -4.711 1 32.28 5 ARG B C 1
ATOM 2069 O O . ARG B 1 5 ? -81.25 1.7 -5.941 1 32.28 5 ARG B O 1
ATOM 2076 N N . PRO B 1 6 ? -80.625 2.939 -4.238 1 31.66 6 PRO B N 1
ATOM 2077 C CA . PRO B 1 6 ? -79.812 3.871 -5.012 1 31.66 6 PRO B CA 1
ATOM 2078 C C . PRO B 1 6 ? -78.562 3.193 -5.652 1 31.66 6 PRO B C 1
ATOM 2080 O O . PRO B 1 6 ? -78.125 2.172 -5.152 1 31.66 6 PRO B O 1
ATOM 2083 N N . LEU B 1 7 ? -78.438 3.189 -6.984 1 29.09 7 LEU B N 1
ATOM 2084 C CA . LEU B 1 7 ? -77.438 2.766 -7.938 1 29.09 7 LEU B CA 1
ATOM 2085 C C . LEU B 1 7 ? -76.062 3.344 -7.57 1 29.09 7 LEU B C 1
ATOM 2087 O O . LEU B 1 7 ? -75.938 4.551 -7.352 1 29.09 7 LEU B O 1
ATOM 2091 N N . MET B 1 8 ? -75.188 2.578 -6.891 1 27.95 8 MET B N 1
ATOM 2092 C CA . MET B 1 8 ? -73.812 2.855 -6.48 1 27.95 8 MET B CA 1
ATOM 2093 C C . MET B 1 8 ? -73 3.332 -7.664 1 27.95 8 MET B C 1
ATOM 2095 O O . MET B 1 8 ? -72.938 2.641 -8.68 1 27.95 8 MET B O 1
ATOM 2099 N N . ARG B 1 9 ? -72.938 4.633 -8.023 1 28.19 9 ARG B N 1
ATOM 2100 C CA . ARG B 1 9 ? -72.188 5.262 -9.094 1 28.19 9 ARG B CA 1
ATOM 2101 C C . ARG B 1 9 ? -70.75 4.84 -9.039 1 28.19 9 ARG B C 1
ATOM 2103 O O . ARG B 1 9 ? -70.188 4.684 -7.953 1 28.19 9 ARG B O 1
ATOM 2110 N N . GLY B 1 10 ? -70.25 4.129 -10.078 1 27.19 10 GLY B N 1
ATOM 2111 C CA . GLY B 1 10 ? -68.938 3.586 -10.375 1 27.19 10 GLY B CA 1
ATOM 2112 C C . GLY B 1 10 ? -67.812 4.629 -10.312 1 27.19 10 GLY B C 1
ATOM 2113 O O . GLY B 1 10 ? -68 5.738 -10.82 1 27.19 10 GLY B O 1
ATOM 2114 N N . ALA B 1 11 ? -67.062 4.785 -9.164 1 36.81 11 ALA B N 1
ATOM 2115 C CA . ALA B 1 11 ? -65.938 5.672 -8.938 1 36.81 11 ALA B CA 1
ATOM 2116 C C . ALA B 1 11 ? -65 5.668 -10.141 1 36.81 11 ALA B C 1
ATOM 2118 O O . ALA B 1 11 ? -64.75 4.609 -10.711 1 36.81 11 ALA B O 1
ATOM 2119 N N . GLY B 1 12 ? -64.938 6.75 -10.984 1 33.19 12 GLY B N 1
ATOM 2120 C CA . GLY B 1 12 ? -64.125 7.043 -12.156 1 33.19 12 GLY B CA 1
ATOM 2121 C C . GLY B 1 12 ? -62.688 6.758 -11.945 1 33.19 12 GLY B C 1
ATOM 2122 O O . GLY B 1 12 ? -62.219 6.621 -10.805 1 33.19 12 GLY B O 1
ATOM 2123 N N . PRO B 1 13 ? -61.969 6.285 -13.039 1 35.41 13 PRO B N 1
ATOM 2124 C CA . PRO B 1 13 ? -60.594 5.785 -13.016 1 35.41 13 PRO B CA 1
ATOM 2125 C C . PRO B 1 13 ? -59.594 6.801 -12.453 1 35.41 13 PRO B C 1
ATOM 2127 O O . PRO B 1 13 ? -59.844 8.008 -12.508 1 35.41 13 PRO B O 1
ATOM 2130 N N . PRO B 1 14 ? -58.75 6.441 -11.445 1 33.5 14 PRO B N 1
ATOM 2131 C CA . PRO B 1 14 ? -57.812 7.332 -10.789 1 33.5 14 PRO B CA 1
ATOM 2132 C C . PRO B 1 14 ? -56.875 8.023 -11.781 1 33.5 14 PRO B C 1
ATOM 2134 O O . PRO B 1 14 ? -56.594 7.484 -12.859 1 33.5 14 PRO B O 1
ATOM 2137 N N . ARG B 1 15 ? -57 9.398 -11.898 1 34.72 15 ARG B N 1
ATOM 2138 C CA . ARG B 1 15 ? -56.094 10.273 -12.672 1 34.72 15 ARG B CA 1
ATOM 2139 C C . ARG B 1 15 ? -54.656 9.914 -12.453 1 34.72 15 ARG B C 1
ATOM 2141 O O . ARG B 1 15 ? -54.188 9.836 -11.312 1 34.72 15 ARG B O 1
ATOM 2148 N N . VAL B 1 16 ? -53.969 9.273 -13.398 1 31.16 16 VAL B N 1
ATOM 2149 C CA . VAL B 1 16 ? -52.531 9 -13.492 1 31.16 16 VAL B CA 1
ATOM 2150 C C . VAL B 1 16 ? -51.75 10.312 -13.477 1 31.16 16 VAL B C 1
ATOM 2152 O O . VAL B 1 16 ? -51.969 11.172 -14.336 1 31.16 16 VAL B O 1
ATOM 2155 N N . PHE B 1 17 ? -51.438 10.93 -12.312 1 25.91 17 PHE B N 1
ATOM 2156 C CA . PHE B 1 17 ? -50.531 12.086 -12.273 1 25.91 17 PHE B CA 1
ATOM 2157 C C . PHE B 1 17 ? -49.219 11.773 -12.961 1 25.91 17 PHE B C 1
ATOM 2159 O O . PHE B 1 17 ? -48.531 10.82 -12.586 1 25.91 17 PHE B O 1
ATOM 2166 N N . ALA B 1 18 ? -49.094 12.094 -14.25 1 30.17 18 ALA B N 1
ATOM 2167 C CA . ALA B 1 18 ? -47.844 12.156 -14.953 1 30.17 18 ALA B CA 1
ATOM 2168 C C . ALA B 1 18 ? -46.844 13.039 -14.211 1 30.17 18 ALA B C 1
ATOM 2170 O O . ALA B 1 18 ? -47.031 14.25 -14.094 1 30.17 18 ALA B O 1
ATOM 2171 N N . PHE B 1 19 ? -46.219 12.57 -13.07 1 28.95 19 PHE B N 1
ATOM 2172 C CA . PHE B 1 19 ? -45.094 13.305 -12.484 1 28.95 19 PHE B CA 1
ATOM 2173 C C . PHE B 1 19 ? -44.031 13.625 -13.539 1 28.95 19 PHE B C 1
ATOM 2175 O O . PHE B 1 19 ? -43.406 12.719 -14.078 1 28.95 19 PHE B O 1
ATOM 2182 N N . GLY B 1 20 ? -44.281 14.555 -14.375 1 33.34 20 GLY B N 1
ATOM 2183 C CA . GLY B 1 20 ? -43.312 15.148 -15.258 1 33.34 20 GLY B CA 1
ATOM 2184 C C . GLY B 1 20 ? -42.062 15.602 -14.523 1 33.34 20 GLY B C 1
ATOM 2185 O O . GLY B 1 20 ? -41.938 16.766 -14.117 1 33.34 20 GLY B O 1
ATOM 2186 N N . ARG B 1 21 ? -41.531 14.984 -13.516 1 33.47 21 ARG B N 1
ATOM 2187 C CA . ARG B 1 21 ? -40.344 15.531 -12.867 1 33.47 21 ARG B CA 1
ATOM 2188 C C . ARG B 1 21 ? -39.188 15.688 -13.852 1 33.47 21 ARG B C 1
ATOM 2190 O O . ARG B 1 21 ? -38.562 14.695 -14.234 1 33.47 21 ARG B O 1
ATOM 2197 N N . THR B 1 22 ? -39.344 16.484 -14.781 1 41.16 22 THR B N 1
ATOM 2198 C CA . THR B 1 22 ? -38.125 16.953 -15.43 1 41.16 22 THR B CA 1
ATOM 2199 C C . THR B 1 22 ? -37.125 17.453 -14.391 1 41.16 22 THR B C 1
ATOM 2201 O O . THR B 1 22 ? -37.219 18.594 -13.93 1 41.16 22 THR B O 1
ATOM 2204 N N . GLY B 1 23 ? -36.969 16.797 -13.328 1 38.16 23 GLY B N 1
ATOM 2205 C CA . GLY B 1 23 ? -36.031 17.328 -12.352 1 38.16 23 GLY B CA 1
ATOM 2206 C C . GLY B 1 23 ? -34.688 17.734 -12.953 1 38.16 23 GLY B C 1
ATOM 2207 O O . GLY B 1 23 ? -33.938 16.875 -13.43 1 38.16 23 GLY B O 1
ATOM 2208 N N . ARG B 1 24 ? -34.625 18.859 -13.586 1 46.88 24 ARG B N 1
ATOM 2209 C CA . ARG B 1 24 ? -33.344 19.5 -13.844 1 46.88 24 ARG B CA 1
ATOM 2210 C C . ARG B 1 24 ? -32.375 19.281 -12.68 1 46.88 24 ARG B C 1
ATOM 2212 O O . ARG B 1 24 ? -32.688 19.594 -11.531 1 46.88 24 ARG B O 1
ATOM 2219 N N . ALA B 1 25 ? -31.5 18.391 -12.844 1 53.56 25 ALA B N 1
ATOM 2220 C CA . ALA B 1 25 ? -30.5 18.172 -11.805 1 53.56 25 ALA B CA 1
ATOM 2221 C C . ALA B 1 25 ? -29.953 19.5 -11.281 1 53.56 25 ALA B C 1
ATOM 2223 O O . ALA B 1 25 ? -29.625 20.391 -12.055 1 53.56 25 ALA B O 1
ATOM 2224 N N . SER B 1 26 ? -30.094 19.906 -10.078 1 56.97 26 SER B N 1
ATOM 2225 C CA . SER B 1 26 ? -29.609 21.125 -9.438 1 56.97 26 SER B CA 1
ATOM 2226 C C . SER B 1 26 ? -28.141 21.375 -9.75 1 56.97 26 SER B C 1
ATOM 2228 O O . SER B 1 26 ? -27.391 20.438 -9.992 1 56.97 26 SER B O 1
ATOM 2230 N N . PRO B 1 27 ? -27.781 22.641 -10 1 58.22 27 PRO B N 1
ATOM 2231 C CA . PRO B 1 27 ? -26.375 23.016 -10.25 1 58.22 27 PRO B CA 1
ATOM 2232 C C . PRO B 1 27 ? -25.406 22.375 -9.258 1 58.22 27 PRO B C 1
ATOM 2234 O O . PRO B 1 27 ? -24.281 22.031 -9.625 1 58.22 27 PRO B O 1
ATOM 2237 N N . TYR B 1 28 ? -25.859 22.219 -8.109 1 57.03 28 TYR B N 1
ATOM 2238 C CA . TYR B 1 28 ? -25.031 21.547 -7.098 1 57.03 28 TYR B CA 1
ATOM 2239 C C . TYR B 1 28 ? -24.812 20.078 -7.453 1 57.03 28 TYR B C 1
ATOM 2241 O O . TYR B 1 28 ? -23.719 19.562 -7.281 1 57.03 28 TYR B O 1
ATOM 2249 N N . ALA B 1 29 ? -25.859 19.5 -7.855 1 58.22 29 ALA B N 1
ATOM 2250 C CA . ALA B 1 29 ? -25.734 18.109 -8.273 1 58.22 29 ALA B CA 1
ATOM 2251 C C . ALA B 1 29 ? -24.797 17.969 -9.461 1 58.22 29 ALA B C 1
ATOM 2253 O O . ALA B 1 29 ? -23.984 17.047 -9.508 1 58.22 29 ALA B O 1
ATOM 2254 N N . LEU B 1 30 ? -24.922 18.922 -10.32 1 56.59 30 LEU B N 1
ATOM 2255 C CA . LEU B 1 30 ? -24.047 18.906 -11.484 1 56.59 30 LEU B CA 1
ATOM 2256 C C . LEU B 1 30 ? -22.594 19.156 -11.07 1 56.59 30 LEU B C 1
ATOM 2258 O O . LEU B 1 30 ? -21.672 18.516 -11.586 1 56.59 30 LEU B O 1
ATOM 2262 N N . ALA B 1 31 ? -22.422 20.094 -10.172 1 57.28 31 ALA B N 1
ATOM 2263 C CA . ALA B 1 31 ? -21.078 20.391 -9.68 1 57.28 31 ALA B CA 1
ATOM 2264 C C . ALA B 1 31 ? -20.484 19.188 -8.945 1 57.28 31 ALA B C 1
ATOM 2266 O O . ALA B 1 31 ? -19.312 18.859 -9.117 1 57.28 31 ALA B O 1
ATOM 2267 N N . LEU B 1 32 ? -21.328 18.594 -8.219 1 55.84 32 LEU B N 1
ATOM 2268 C CA . LEU B 1 32 ? -20.906 17.391 -7.508 1 55.84 32 LEU B CA 1
ATOM 2269 C C . LEU B 1 32 ? -20.547 16.281 -8.484 1 55.84 32 LEU B C 1
ATOM 2271 O O . LEU B 1 32 ? -19.531 15.586 -8.297 1 55.84 32 LEU B O 1
ATOM 2275 N N . ALA B 1 33 ? -21.406 16.094 -9.422 1 55.47 33 ALA B N 1
ATOM 2276 C CA . ALA B 1 33 ? -21.125 15.078 -10.438 1 55.47 33 ALA B CA 1
ATOM 2277 C C . ALA B 1 33 ? -19.828 15.383 -11.172 1 55.47 33 ALA B C 1
ATOM 2279 O O . ALA B 1 33 ? -19.031 14.477 -11.43 1 55.47 33 ALA B O 1
ATOM 2280 N N . ALA B 1 34 ? -19.672 16.594 -11.461 1 53.56 34 ALA B N 1
ATOM 2281 C CA . ALA B 1 34 ? -18.438 17.016 -12.125 1 53.56 34 ALA B CA 1
ATOM 2282 C C . ALA B 1 34 ? -17.219 16.75 -11.242 1 53.56 34 ALA B C 1
ATOM 2284 O O . ALA B 1 34 ? -16.188 16.281 -11.727 1 53.56 34 ALA B O 1
ATOM 2285 N N . LEU B 1 35 ? -17.375 17 -10.016 1 50.34 35 LEU B N 1
ATOM 2286 C CA . LEU B 1 35 ? -16.312 16.734 -9.055 1 50.34 35 LEU B CA 1
ATOM 2287 C C . LEU B 1 35 ? -15.984 15.25 -8.992 1 50.34 35 LEU B C 1
ATOM 2289 O O . LEU B 1 35 ? -14.812 14.875 -8.961 1 50.34 35 LEU B O 1
ATOM 2293 N N . LEU B 1 36 ? -17 14.516 -9.062 1 52 36 LEU B N 1
ATOM 2294 C CA . LEU B 1 36 ? -16.797 13.07 -8.992 1 52 36 LEU B CA 1
ATOM 2295 C C . LEU B 1 36 ? -16.156 12.547 -10.266 1 52 36 LEU B C 1
ATOM 2297 O O . LEU B 1 36 ? -15.281 11.672 -10.219 1 52 36 LEU B O 1
ATOM 2301 N N . LEU B 1 37 ? -16.609 13.047 -11.367 1 52 37 LEU B N 1
ATOM 2302 C CA . LEU B 1 37 ? -16.016 12.656 -12.641 1 52 37 LEU B CA 1
ATOM 2303 C C . LEU B 1 37 ? -14.562 13.094 -12.711 1 52 37 LEU B C 1
ATOM 2305 O O . LEU B 1 37 ? -13.711 12.336 -13.188 1 52 37 LEU B O 1
ATOM 2309 N N . ALA B 1 38 ? -14.344 14.266 -12.297 1 48.81 38 ALA B N 1
ATOM 2310 C CA . ALA B 1 38 ? -12.969 14.766 -12.273 1 48.81 38 ALA B CA 1
ATOM 2311 C C . ALA B 1 38 ? -12.094 13.914 -11.352 1 48.81 38 ALA B C 1
ATOM 2313 O O . ALA B 1 38 ? -10.953 13.609 -11.688 1 48.81 38 ALA B O 1
ATOM 2314 N N . SER B 1 39 ? -12.688 13.5 -10.32 1 47.84 39 SER B N 1
ATOM 2315 C CA . SER B 1 39 ? -11.961 12.641 -9.391 1 47.84 39 SER B CA 1
ATOM 2316 C C . SER B 1 39 ? -11.586 11.312 -10.039 1 47.84 39 SER B C 1
ATOM 2318 O O . SER B 1 39 ? -10.477 10.82 -9.859 1 47.84 39 SER B O 1
ATOM 2320 N N . ALA B 1 40 ? -12.516 10.828 -10.758 1 50.06 40 ALA B N 1
ATOM 2321 C CA . ALA B 1 40 ? -12.266 9.555 -11.438 1 50.06 40 ALA B CA 1
ATOM 2322 C C . ALA B 1 40 ? -11.156 9.695 -12.477 1 50.06 40 ALA B C 1
ATOM 2324 O O . ALA B 1 40 ? -10.297 8.82 -12.594 1 50.06 40 ALA B O 1
ATOM 2325 N N . PHE B 1 41 ? -11.156 10.758 -13.312 1 49.97 41 PHE B N 1
ATOM 2326 C CA . PHE B 1 41 ? -10.125 11.008 -14.32 1 49.97 41 PHE B CA 1
ATOM 2327 C C . PHE B 1 41 ? -8.766 11.195 -13.664 1 49.97 41 PHE B C 1
ATOM 2329 O O . PHE B 1 41 ? -7.75 10.711 -14.172 1 49.97 41 PHE B O 1
ATOM 2336 N N . LEU B 1 42 ? -8.711 11.797 -12.547 1 49.03 42 LEU B N 1
ATOM 2337 C CA . LEU B 1 42 ? -7.473 12.102 -11.852 1 49.03 42 LEU B CA 1
ATOM 2338 C C . LEU B 1 42 ? -6.816 10.836 -11.312 1 49.03 42 LEU B C 1
ATOM 2340 O O . LEU B 1 42 ? -5.59 10.734 -11.266 1 49.03 42 LEU B O 1
ATOM 2344 N N . LEU B 1 43 ? -7.68 9.93 -10.992 1 52.12 43 LEU B N 1
ATOM 2345 C CA . LEU B 1 43 ? -7.09 8.695 -10.484 1 52.12 43 LEU B CA 1
ATOM 2346 C C . LEU B 1 43 ? -6.109 8.102 -11.492 1 52.12 43 LEU B C 1
ATOM 2348 O O . LEU B 1 43 ? -5.066 7.566 -11.109 1 52.12 43 LEU B O 1
ATOM 2352 N N . ALA B 1 44 ? -6.484 8.391 -12.758 1 51.69 44 ALA B N 1
ATOM 2353 C CA . ALA B 1 44 ? -5.625 7.84 -13.812 1 51.69 44 ALA B CA 1
ATOM 2354 C C . ALA B 1 44 ? -4.312 8.609 -13.906 1 51.69 44 ALA B C 1
ATOM 2356 O O . ALA B 1 44 ? -3.33 8.109 -14.461 1 51.69 44 ALA B O 1
ATOM 2357 N N . LEU B 1 45 ? -4.262 9.781 -13.172 1 59.44 45 LEU B N 1
ATOM 2358 C CA . LEU B 1 45 ? -3.107 10.656 -13.344 1 59.44 45 LEU B CA 1
ATOM 2359 C C . LEU B 1 45 ? -2.25 10.664 -12.078 1 59.44 45 LEU B C 1
ATOM 2361 O O . LEU B 1 45 ? -1.225 11.352 -12.031 1 59.44 45 LEU B O 1
ATOM 2365 N N . ILE B 1 46 ? -2.764 9.953 -11.164 1 69.25 46 ILE B N 1
ATOM 2366 C CA . ILE B 1 46 ? -1.982 9.961 -9.93 1 69.25 46 ILE B CA 1
ATOM 2367 C C . ILE B 1 46 ? -0.626 9.305 -10.18 1 69.25 46 ILE B C 1
ATOM 2369 O O . ILE B 1 46 ? -0.556 8.172 -10.664 1 69.25 46 ILE B O 1
ATOM 2373 N N . ALA B 1 47 ? 0.382 10.18 -10.016 1 75.31 47 ALA B N 1
ATOM 2374 C CA . ALA B 1 47 ? 1.752 9.672 -10.07 1 75.31 47 ALA B CA 1
ATOM 2375 C C . ALA B 1 47 ? 2.297 9.422 -8.664 1 75.31 47 ALA B C 1
ATOM 2377 O O . ALA B 1 47 ? 1.865 10.062 -7.703 1 75.31 47 ALA B O 1
ATOM 2378 N N . PHE B 1 48 ? 3.037 8.484 -8.633 1 79.75 48 PHE B N 1
ATOM 2379 C CA . PHE B 1 48 ? 3.533 8.008 -7.344 1 79.75 48 PHE B CA 1
ATOM 2380 C C . PHE B 1 48 ? 5.059 8.008 -7.32 1 79.75 48 PHE B C 1
ATOM 2382 O O . PHE B 1 48 ? 5.699 7.766 -8.344 1 79.75 48 PHE B O 1
ATOM 2389 N N . GLY B 1 49 ? 5.625 8.352 -6.117 1 85 49 GLY B N 1
ATOM 2390 C CA . GLY B 1 49 ? 7.07 8.25 -5.961 1 85 49 GLY B CA 1
ATOM 2391 C C . GLY B 1 49 ? 7.492 7.867 -4.559 1 85 49 GLY B C 1
ATOM 2392 O O . GLY B 1 49 ? 6.891 8.305 -3.578 1 85 49 GLY B O 1
ATOM 2393 N N . VAL B 1 50 ? 8.523 7.023 -4.508 1 89.19 50 VAL B N 1
ATOM 2394 C CA . VAL B 1 50 ? 9.133 6.68 -3.23 1 89.19 50 VAL B CA 1
ATOM 2395 C C . VAL B 1 50 ? 10.07 7.801 -2.787 1 89.19 50 VAL B C 1
ATOM 2397 O O . VAL B 1 50 ? 10.969 8.188 -3.529 1 89.19 50 VAL B O 1
ATOM 2400 N N . ILE B 1 51 ? 9.828 8.281 -1.568 1 90.31 51 ILE B N 1
ATOM 2401 C CA . ILE B 1 51 ? 10.703 9.32 -1.033 1 90.31 51 ILE B CA 1
ATOM 2402 C C . ILE B 1 51 ? 11.758 8.688 -0.13 1 90.31 51 ILE B C 1
ATOM 2404 O O . ILE B 1 51 ? 12.906 9.141 -0.101 1 90.31 51 ILE B O 1
ATOM 2408 N N . SER B 1 52 ? 11.328 7.684 0.524 1 93.38 52 SER B N 1
ATOM 2409 C CA . SER B 1 52 ? 12.227 7.008 1.456 1 93.38 52 SER B CA 1
ATOM 2410 C C . SER B 1 52 ? 11.695 5.625 1.83 1 93.38 52 SER B C 1
ATOM 2412 O O . SER B 1 52 ? 10.484 5.406 1.854 1 93.38 52 SER B O 1
ATOM 2414 N N . TRP B 1 53 ? 12.617 4.711 2.145 1 94.94 53 TRP B N 1
ATOM 2415 C CA . TRP B 1 53 ? 12.25 3.418 2.711 1 94.94 53 TRP B CA 1
ATOM 2416 C C . TRP B 1 53 ? 12.484 3.396 4.219 1 94.94 53 TRP B C 1
ATOM 2418 O O . TRP B 1 53 ? 12.016 2.49 4.914 1 94.94 53 TRP B O 1
ATOM 2428 N N . GLU B 1 54 ? 13.258 4.48 4.672 1 94.25 54 GLU B N 1
ATOM 2429 C CA . GLU B 1 54 ? 13.539 4.621 6.098 1 94.25 54 GLU B CA 1
ATOM 2430 C C . GLU B 1 54 ? 13.453 6.078 6.535 1 94.25 54 GLU B C 1
ATOM 2432 O O . GLU B 1 54 ? 14.477 6.758 6.66 1 94.25 54 GLU B O 1
ATOM 2437 N N . PRO B 1 55 ? 12.336 6.457 6.945 1 95.94 55 PRO B N 1
ATOM 2438 C CA . PRO B 1 55 ? 11.07 5.734 7.09 1 95.94 55 PRO B CA 1
ATOM 2439 C C . PRO B 1 55 ? 10.398 5.445 5.75 1 95.94 55 PRO B C 1
ATOM 2441 O O . PRO B 1 55 ? 10.82 5.973 4.719 1 95.94 55 PRO B O 1
ATOM 2444 N N . ARG B 1 56 ? 9.469 4.566 5.77 1 96.31 56 ARG B N 1
ATOM 2445 C CA . ARG B 1 56 ? 8.656 4.387 4.566 1 96.31 56 ARG B CA 1
ATOM 2446 C C . ARG B 1 56 ? 7.773 5.602 4.316 1 96.31 56 ARG B C 1
ATOM 2448 O O . ARG B 1 56 ? 6.855 5.875 5.094 1 96.31 56 ARG B O 1
ATOM 2455 N N . ALA B 1 57 ? 8.055 6.336 3.295 1 96.75 57 ALA B N 1
ATOM 2456 C CA . ALA B 1 57 ? 7.355 7.566 2.926 1 96.75 57 ALA B CA 1
ATOM 2457 C C . ALA B 1 57 ? 7.211 7.68 1.41 1 96.75 57 ALA B C 1
ATOM 2459 O O . ALA B 1 57 ? 8.156 7.395 0.668 1 96.75 57 ALA B O 1
ATOM 2460 N N . PHE B 1 58 ? 6.02 8.117 0.994 1 95.75 58 PHE B N 1
ATOM 2461 C CA . PHE B 1 58 ? 5.656 8.156 -0.418 1 95.75 58 PHE B CA 1
ATOM 2462 C C . PHE B 1 58 ? 4.855 9.406 -0.739 1 95.75 58 PHE B C 1
ATOM 2464 O O . PHE B 1 58 ? 4.133 9.93 0.115 1 95.75 58 PHE B O 1
ATOM 2471 N N . VAL B 1 59 ? 5.016 9.836 -2.014 1 95.56 59 VAL B N 1
ATOM 2472 C CA . VAL B 1 59 ? 4.242 11.008 -2.422 1 95.56 59 VAL B CA 1
ATOM 2473 C C . VAL B 1 59 ? 3.365 10.656 -3.619 1 95.56 59 VAL B C 1
ATOM 2475 O O . VAL B 1 59 ? 3.822 10.008 -4.562 1 95.56 59 VAL B O 1
ATOM 2478 N N . TYR B 1 60 ? 2.105 11.008 -3.529 1 93.94 60 TYR B N 1
ATOM 2479 C CA . TYR B 1 60 ? 1.164 10.961 -4.641 1 93.94 60 TYR B CA 1
ATOM 2480 C C . TYR B 1 60 ? 0.957 12.352 -5.23 1 93.94 60 TYR B C 1
ATOM 2482 O O . TYR B 1 60 ? 0.569 13.281 -4.523 1 93.94 60 TYR B O 1
ATOM 2490 N N . HIS B 1 61 ? 1.178 12.414 -6.512 1 92.69 61 HIS B N 1
ATOM 2491 C CA . HIS B 1 61 ? 0.9 13.672 -7.199 1 92.69 61 HIS B CA 1
ATOM 2492 C C . HIS B 1 61 ? -0.511 13.688 -7.777 1 92.69 61 HIS B C 1
ATOM 2494 O O . HIS B 1 61 ? -0.987 12.672 -8.289 1 92.69 61 HIS B O 1
ATOM 2500 N N . ASN B 1 62 ? -1.229 14.812 -7.609 1 91.25 62 ASN B N 1
ATOM 2501 C CA . ASN B 1 62 ? -2.598 14.984 -8.086 1 91.25 62 ASN B CA 1
ATOM 2502 C C . ASN B 1 62 ? -3.555 14.008 -7.398 1 91.25 62 ASN B C 1
ATOM 2504 O O . ASN B 1 62 ? -4.43 13.438 -8.047 1 91.25 62 ASN B O 1
ATOM 2508 N N . PHE B 1 63 ? -3.295 13.82 -6.191 1 94.38 63 PHE B N 1
ATOM 2509 C CA . PHE B 1 63 ? -4.141 12.945 -5.387 1 94.38 63 PHE B CA 1
ATOM 2510 C C . PHE B 1 63 ? -5.512 13.578 -5.168 1 94.38 63 PHE B C 1
ATOM 2512 O O . PHE B 1 63 ? -6.527 12.875 -5.164 1 94.38 63 PHE B O 1
ATOM 2519 N N . LEU B 1 64 ? -5.535 14.883 -4.887 1 95.62 64 LEU B N 1
ATOM 2520 C CA . LEU B 1 64 ? -6.766 15.672 -4.824 1 95.62 64 LEU B CA 1
ATOM 2521 C C . LEU B 1 64 ? -6.844 16.656 -5.984 1 95.62 64 LEU B C 1
ATOM 2523 O O . LEU B 1 64 ? -5.828 17.219 -6.391 1 95.62 64 LEU B O 1
ATOM 2527 N N . SER B 1 65 ? -8.07 16.859 -6.402 1 90.62 65 SER B N 1
ATOM 2528 C CA . SER B 1 65 ? -8.281 17.938 -7.352 1 90.62 65 SER B CA 1
ATOM 2529 C C . SER B 1 65 ? -8.266 19.297 -6.648 1 90.62 65 SER B C 1
ATOM 2531 O O . SER B 1 65 ? -8.438 19.375 -5.43 1 90.62 65 SER B O 1
ATOM 2533 N N . LYS B 1 66 ? -8.062 20.328 -7.477 1 93.12 66 LYS B N 1
ATOM 2534 C CA . LYS B 1 66 ? -8.141 21.688 -6.934 1 93.12 66 LYS B CA 1
ATOM 2535 C C . LYS B 1 66 ? -9.492 21.938 -6.266 1 93.12 66 LYS B C 1
ATOM 2537 O O . LYS B 1 66 ? -9.555 22.547 -5.195 1 93.12 66 LYS B O 1
ATOM 2542 N N . GLU B 1 67 ? -10.555 21.438 -6.859 1 91.69 67 GLU B N 1
ATOM 2543 C CA . GLU B 1 67 ? -11.906 21.625 -6.34 1 91.69 67 GLU B CA 1
ATOM 2544 C C . GLU B 1 67 ? -12.078 20.922 -4.996 1 91.69 67 GLU B C 1
ATOM 2546 O O . GLU B 1 67 ? -12.727 21.453 -4.094 1 91.69 67 GLU B O 1
ATOM 2551 N N . GLU B 1 68 ? -11.508 19.703 -4.883 1 94 68 GLU B N 1
ATOM 2552 C CA . GLU B 1 68 ? -11.57 18.984 -3.607 1 94 68 GLU B CA 1
ATOM 2553 C C . GLU B 1 68 ? -10.812 19.734 -2.518 1 94 68 GLU B C 1
ATOM 2555 O O . GLU B 1 68 ? -11.273 19.812 -1.375 1 94 68 GLU B O 1
ATOM 2560 N N . CYS B 1 69 ? -9.656 20.297 -2.875 1 97.31 69 CYS B N 1
ATOM 2561 C CA . CYS B 1 69 ? -8.875 21.078 -1.922 1 97.31 69 CYS B CA 1
ATOM 2562 C C . CYS B 1 69 ? -9.672 22.281 -1.429 1 97.31 69 CYS B C 1
ATOM 2564 O O . CYS B 1 69 ? -9.789 22.5 -0.222 1 97.31 69 CYS B O 1
ATOM 2566 N N . GLU B 1 70 ? -10.258 22.984 -2.357 1 96.19 70 GLU B N 1
ATOM 2567 C CA . GLU B 1 70 ? -11.031 24.172 -2.012 1 96.19 70 GLU B CA 1
ATOM 2568 C C . GLU B 1 70 ? -12.273 23.812 -1.201 1 96.19 70 GLU B C 1
ATOM 2570 O O . GLU B 1 70 ? -12.672 24.547 -0.298 1 96.19 70 GLU B O 1
ATOM 2575 N N . TYR B 1 71 ? -12.852 22.703 -1.537 1 95.19 71 TYR B N 1
ATOM 2576 C CA . TYR B 1 71 ? -14.023 22.234 -0.813 1 95.19 71 TYR B CA 1
ATOM 2577 C C . TYR B 1 71 ? -13.695 21.984 0.653 1 95.19 71 TYR B C 1
ATOM 2579 O O . TYR B 1 71 ? -14.414 22.438 1.545 1 95.19 71 TYR B O 1
ATOM 2587 N N . LEU B 1 72 ? -12.578 21.281 0.918 1 97.31 72 LEU B N 1
ATOM 2588 C CA . LEU B 1 72 ? -12.172 20.969 2.285 1 97.31 72 LEU B CA 1
ATOM 2589 C C . LEU B 1 72 ? -11.867 22.25 3.062 1 97.31 72 LEU B C 1
ATOM 2591 O O . LEU B 1 72 ? -12.281 22.391 4.215 1 97.31 72 LEU B O 1
ATOM 2595 N N . ILE B 1 73 ? -11.188 23.156 2.422 1 98.06 73 ILE B N 1
ATOM 2596 C CA . ILE B 1 73 ? -10.875 24.438 3.064 1 98.06 73 ILE B CA 1
ATOM 2597 C C . ILE B 1 73 ? -12.164 25.172 3.404 1 98.06 73 ILE B C 1
ATOM 2599 O O . ILE B 1 73 ? -12.312 25.703 4.508 1 98.06 73 ILE B O 1
ATOM 2603 N N . GLY B 1 74 ? -13.07 25.219 2.486 1 97.25 74 GLY B N 1
ATOM 2604 C CA . GLY B 1 74 ? -14.336 25.891 2.699 1 97.25 74 GLY B CA 1
ATOM 2605 C C . GLY B 1 74 ? -15.133 25.328 3.861 1 97.25 74 GLY B C 1
ATOM 2606 O O . GLY B 1 74 ? -15.75 26.078 4.621 1 97.25 74 GLY B O 1
ATOM 2607 N N . LEU B 1 75 ? -15.141 24.031 3.986 1 95.81 75 LEU B N 1
ATOM 2608 C CA . LEU B 1 75 ? -15.844 23.375 5.086 1 95.81 75 LEU B CA 1
ATOM 2609 C C . LEU B 1 75 ? -15.203 23.734 6.426 1 95.81 75 LEU B C 1
ATOM 2611 O O . LEU B 1 75 ? -15.898 23.875 7.434 1 95.81 75 LEU B O 1
ATOM 2615 N N . ALA B 1 76 ? -13.906 23.922 6.434 1 96.81 76 ALA B N 1
ATOM 2616 C CA . ALA B 1 76 ? -13.172 24.016 7.691 1 96.81 76 ALA B CA 1
ATOM 2617 C C . ALA B 1 76 ? -13.07 25.453 8.172 1 96.81 76 ALA B C 1
ATOM 2619 O O . ALA B 1 76 ? -13.094 25.719 9.375 1 96.81 76 ALA B O 1
ATOM 2620 N N . LYS B 1 77 ? -13.008 26.422 7.32 1 95.25 77 LYS B N 1
ATOM 2621 C CA . LYS B 1 77 ? -12.656 27.812 7.59 1 95.25 77 LYS B CA 1
ATOM 2622 C C . LYS B 1 77 ? -13.531 28.391 8.695 1 95.25 77 LYS B C 1
ATOM 2624 O O . LYS B 1 77 ? -13.023 29.016 9.633 1 95.25 77 LYS B O 1
ATOM 2629 N N . PRO B 1 78 ? -14.805 28.125 8.695 1 94.69 78 PRO B N 1
ATOM 2630 C CA . PRO B 1 78 ? -15.648 28.766 9.703 1 94.69 78 PRO B CA 1
ATOM 2631 C C . PRO B 1 78 ? -15.484 28.156 11.094 1 94.69 78 PRO B C 1
ATOM 2633 O O . PRO B 1 78 ? -15.961 28.734 12.078 1 94.69 78 PRO B O 1
ATOM 2636 N N . ARG B 1 79 ? -14.789 27.047 11.211 1 94.12 79 ARG B N 1
ATOM 2637 C CA . ARG B 1 79 ? -14.797 26.312 12.477 1 94.12 79 ARG B CA 1
ATOM 2638 C C . ARG B 1 79 ? -13.375 26.062 12.961 1 94.12 79 ARG B C 1
ATOM 2640 O O . ARG B 1 79 ? -13.133 25.141 13.75 1 94.12 79 ARG B O 1
ATOM 2647 N N . MET B 1 80 ? -12.508 26.828 12.477 1 94.81 80 MET B N 1
ATOM 2648 C CA . MET B 1 80 ? -11.109 26.641 12.844 1 94.81 80 MET B CA 1
ATOM 2649 C C . MET B 1 80 ? -10.859 27.094 14.281 1 94.81 80 MET B C 1
ATOM 2651 O O . MET B 1 80 ? -11.352 28.125 14.703 1 94.81 80 MET B O 1
ATOM 2655 N N . VAL B 1 81 ? -10.156 26.281 15.008 1 92.19 81 VAL B N 1
ATOM 2656 C CA . VAL B 1 81 ? -9.711 26.625 16.359 1 92.19 81 VAL B CA 1
ATOM 2657 C C . VAL B 1 81 ? -8.227 26.297 16.5 1 92.19 81 VAL B C 1
ATOM 2659 O O . VAL B 1 81 ? -7.664 25.531 15.711 1 92.19 81 VAL B O 1
ATOM 2662 N N . LYS B 1 82 ? -7.629 26.922 17.5 1 90.75 82 LYS B N 1
ATOM 2663 C CA . LYS B 1 82 ? -6.219 26.625 17.734 1 90.75 82 LYS B CA 1
ATOM 2664 C C . LYS B 1 82 ? -5.984 25.125 17.906 1 90.75 82 LYS B C 1
ATOM 2666 O O . LYS B 1 82 ? -6.738 24.453 18.609 1 90.75 82 LYS B O 1
ATOM 2671 N N . SER B 1 83 ? -4.91 24.625 17.281 1 87.88 83 SER B N 1
ATOM 2672 C CA . SER B 1 83 ? -4.625 23.188 17.328 1 87.88 83 SER B CA 1
ATOM 2673 C C . SER B 1 83 ? -4.066 22.781 18.688 1 87.88 83 SER B C 1
ATOM 2675 O O . SER B 1 83 ? -3.402 23.562 19.359 1 87.88 83 SER B O 1
ATOM 2677 N N . THR B 1 84 ? -4.273 21.484 19.016 1 82.56 84 THR B N 1
ATOM 2678 C CA . THR B 1 84 ? -3.771 20.891 20.25 1 82.56 84 THR B CA 1
ATOM 2679 C C . THR B 1 84 ? -2.91 19.672 19.953 1 82.56 84 THR B C 1
ATOM 2681 O O . THR B 1 84 ? -2.826 19.234 18.797 1 82.56 84 THR B O 1
ATOM 2684 N N . VAL B 1 85 ? -2.119 19.25 20.969 1 83.19 85 VAL B N 1
ATOM 2685 C CA . VAL B 1 85 ? -1.319 18.031 20.859 1 83.19 85 VAL B CA 1
ATOM 2686 C C . VAL B 1 85 ? -1.78 17.016 21.906 1 83.19 85 VAL B C 1
ATOM 2688 O O . VAL B 1 85 ? -2.43 17.391 22.891 1 83.19 85 VAL B O 1
ATOM 2691 N N . VAL B 1 86 ? -1.479 15.68 21.594 1 81.25 86 VAL B N 1
ATOM 2692 C CA . VAL B 1 86 ? -1.783 14.641 22.562 1 81.25 86 VAL B CA 1
ATOM 2693 C C . VAL B 1 86 ? -0.688 14.586 23.625 1 81.25 86 VAL B C 1
ATOM 2695 O O . VAL B 1 86 ? 0.499 14.508 23.297 1 81.25 86 VAL B O 1
ATOM 2698 N N . ASP B 1 87 ? -1.117 14.547 24.891 1 81.31 87 ASP B N 1
ATOM 2699 C CA . ASP B 1 87 ? -0.187 14.391 26 1 81.31 87 ASP B CA 1
ATOM 2700 C C . ASP B 1 87 ? 0.268 12.945 26.141 1 81.31 87 ASP B C 1
ATOM 2702 O O . ASP B 1 87 ? -0.556 12.039 26.297 1 81.31 87 ASP B O 1
ATOM 2706 N N . SER B 1 88 ? 1.459 12.742 26.156 1 79.75 88 SER B N 1
ATOM 2707 C CA . SER B 1 88 ? 1.991 11.383 26.156 1 79.75 88 SER B CA 1
ATOM 2708 C C . SER B 1 88 ? 1.714 10.672 27.484 1 79.75 88 SER B C 1
ATOM 2710 O O . SER B 1 88 ? 1.639 9.445 27.531 1 79.75 88 SER B O 1
ATOM 2712 N N . GLU B 1 89 ? 1.609 11.414 28.531 1 77 89 GLU B N 1
ATOM 2713 C CA . GLU B 1 89 ? 1.38 10.828 29.859 1 77 89 GLU B CA 1
ATOM 2714 C C . GLU B 1 89 ? -0.095 10.5 30.062 1 77 89 GLU B C 1
ATOM 2716 O O . GLU B 1 89 ? -0.435 9.391 30.484 1 77 89 GLU B O 1
ATOM 2721 N N . THR B 1 90 ? -0.971 11.391 29.641 1 76.62 90 THR B N 1
ATOM 2722 C CA . THR B 1 90 ? -2.383 11.242 29.984 1 76.62 90 THR B CA 1
ATOM 2723 C C . THR B 1 90 ? -3.178 10.766 28.766 1 76.62 90 THR B C 1
ATOM 2725 O O . THR B 1 90 ? -4.277 10.227 28.906 1 76.62 90 THR B O 1
ATOM 2728 N N . GLY B 1 91 ? -2.6 11.094 27.641 1 78 91 GLY B N 1
ATOM 2729 C CA . GLY B 1 91 ? -3.301 10.797 26.406 1 78 91 GLY B CA 1
ATOM 2730 C C . GLY B 1 91 ? -4.293 11.875 26 1 78 91 GLY B C 1
ATOM 2731 O O . GLY B 1 91 ? -4.898 11.797 24.938 1 78 91 GLY B O 1
ATOM 2732 N N . LYS B 1 92 ? -4.445 12.82 26.781 1 80.06 92 LYS B N 1
ATOM 2733 C CA . LYS B 1 92 ? -5.438 13.859 26.531 1 80.06 92 LYS B CA 1
ATOM 2734 C C . LYS B 1 92 ? -4.855 14.977 25.672 1 80.06 92 LYS B C 1
ATOM 2736 O O . LYS B 1 92 ? -3.637 15.117 25.562 1 80.06 92 LYS B O 1
ATOM 2741 N N . SER B 1 93 ? -5.789 15.758 25.094 1 81.56 93 SER B N 1
ATOM 2742 C CA . SER B 1 93 ? -5.395 16.891 24.266 1 81.56 93 SER B CA 1
ATOM 2743 C C . SER B 1 93 ? -4.938 18.062 25.125 1 81.56 93 SER B C 1
ATOM 2745 O O . SER B 1 93 ? -5.543 18.359 26.172 1 81.56 93 SER B O 1
ATOM 2747 N N . LYS B 1 94 ? -3.797 18.734 24.703 1 77.75 94 LYS B N 1
ATOM 2748 C CA . LYS B 1 94 ? -3.289 19.906 25.422 1 77.75 94 LYS B CA 1
ATOM 2749 C C . LYS B 1 94 ? -2.762 20.953 24.453 1 77.75 94 LYS B C 1
ATOM 2751 O O . LYS B 1 94 ? -2.305 20.625 23.359 1 77.75 94 LYS B O 1
ATOM 2756 N N . ASP B 1 95 ? -2.898 22.234 24.859 1 78.06 95 ASP B N 1
ATOM 2757 C CA . ASP B 1 95 ? -2.305 23.344 24.125 1 78.06 95 ASP B CA 1
ATOM 2758 C C . ASP B 1 95 ? -0.779 23.281 24.172 1 78.06 95 ASP B C 1
ATOM 2760 O O . ASP B 1 95 ? -0.203 22.781 25.141 1 78.06 95 ASP B O 1
ATOM 2764 N N . SER B 1 96 ? -0.132 23.656 23.016 1 74.38 96 SER B N 1
ATOM 2765 C CA . SER B 1 96 ? 1.325 23.594 23.016 1 74.38 96 SER B CA 1
ATOM 2766 C C . SER B 1 96 ? 1.934 24.641 22.094 1 74.38 96 SER B C 1
ATOM 2768 O O . SER B 1 96 ? 1.29 25.094 21.156 1 74.38 96 SER B O 1
ATOM 2770 N N . ARG B 1 97 ? 3.131 25.094 22.484 1 80.88 97 ARG B N 1
ATOM 2771 C CA . ARG B 1 97 ? 3.916 26 21.656 1 80.88 97 ARG B CA 1
ATOM 2772 C C . ARG B 1 97 ? 4.613 25.25 20.531 1 80.88 97 ARG B C 1
ATOM 2774 O O . ARG B 1 97 ? 5.168 25.844 19.609 1 80.88 97 ARG B O 1
ATOM 2781 N N . VAL B 1 98 ? 4.367 23.938 20.594 1 85.19 98 VAL B N 1
ATOM 2782 C CA . VAL B 1 98 ? 5.086 23.125 19.625 1 85.19 98 VAL B CA 1
ATOM 2783 C C . VAL B 1 98 ? 4.23 22.922 18.375 1 85.19 98 VAL B C 1
ATOM 2785 O O . VAL B 1 98 ? 4.738 22.531 17.312 1 85.19 98 VAL B O 1
ATOM 2788 N N . ARG B 1 99 ? 3.021 23.125 18.484 1 87.06 99 ARG B N 1
ATOM 2789 C CA . ARG B 1 99 ? 2.064 23.109 17.391 1 87.06 99 ARG B CA 1
ATOM 2790 C C . ARG B 1 99 ? 1.282 24.422 17.344 1 87.06 99 ARG B C 1
ATOM 2792 O O . ARG B 1 99 ? 0.47 24.703 18.219 1 87.06 99 ARG B O 1
ATOM 2799 N N . THR B 1 100 ? 1.424 25.25 16.281 1 87.81 100 THR B N 1
ATOM 2800 C CA . THR B 1 100 ? 0.95 26.625 16.328 1 87.81 100 THR B CA 1
ATOM 2801 C C . THR B 1 100 ? -0.136 26.859 15.273 1 87.81 100 THR B C 1
ATOM 2803 O O . THR B 1 100 ? -0.584 27.984 15.07 1 87.81 100 THR B O 1
ATOM 2806 N N . SER B 1 101 ? -0.554 25.828 14.664 1 92.44 101 SER B N 1
ATOM 2807 C CA . SER B 1 101 ? -1.579 25.891 13.625 1 92.44 101 SER B CA 1
ATOM 2808 C C . SER B 1 101 ? -2.973 26.016 14.234 1 92.44 101 SER B C 1
ATOM 2810 O O . SER B 1 101 ? -3.125 26 15.461 1 92.44 101 SER B O 1
ATOM 2812 N N . SER B 1 102 ? -3.9 26.344 13.43 1 94.88 102 SER B N 1
ATOM 2813 C CA . SER B 1 102 ? -5.316 26.156 13.719 1 94.88 102 SER B CA 1
ATOM 2814 C C . SER B 1 102 ? -5.883 24.984 12.922 1 94.88 102 SER B C 1
ATOM 2816 O O . SER B 1 102 ? -5.379 24.656 11.844 1 94.88 102 SER B O 1
ATOM 2818 N N . GLY B 1 103 ? -6.871 24.328 13.516 1 95.5 103 GLY B N 1
ATOM 2819 C CA . GLY B 1 103 ? -7.41 23.172 12.812 1 95.5 103 GLY B CA 1
ATOM 2820 C C . GLY B 1 103 ? -8.797 22.781 13.289 1 95.5 103 GLY B C 1
ATOM 2821 O O . GLY B 1 103 ? -9.352 23.406 14.18 1 95.5 103 GLY B O 1
ATOM 2822 N N . MET B 1 104 ? -9.383 21.875 12.578 1 95.38 104 MET B N 1
ATOM 2823 C CA . MET B 1 104 ? -10.664 21.234 12.906 1 95.38 104 MET B CA 1
ATOM 2824 C C . MET B 1 104 ? -10.773 19.859 12.266 1 95.38 104 MET B C 1
ATOM 2826 O O . MET B 1 104 ? -10.008 19.531 11.359 1 95.38 104 MET B O 1
ATOM 2830 N N . PHE B 1 105 ? -11.688 19.047 12.805 1 96.38 105 PHE B N 1
ATOM 2831 C CA . PHE B 1 105 ? -11.906 17.703 12.297 1 96.38 105 PHE B CA 1
ATOM 2832 C C . PHE B 1 105 ? -13.211 17.625 11.508 1 96.38 105 PHE B C 1
ATOM 2834 O O . PHE B 1 105 ? -14.219 18.203 11.906 1 96.38 105 PHE B O 1
ATOM 2841 N N . LEU B 1 106 ? -13.141 17 10.445 1 96.94 106 LEU B N 1
ATOM 2842 C CA . LEU B 1 106 ? -14.328 16.594 9.695 1 96.94 106 LEU B CA 1
ATOM 2843 C C . LEU B 1 106 ? -14.695 15.148 10 1 96.94 106 LEU B C 1
ATOM 2845 O O . LEU B 1 106 ? -13.828 14.273 10 1 96.94 106 LEU B O 1
ATOM 2849 N N . GLN B 1 107 ? -15.945 14.922 10.227 1 96.69 107 GLN B N 1
ATOM 2850 C CA . GLN B 1 107 ? -16.406 13.586 10.555 1 96.69 107 GLN B CA 1
ATOM 2851 C C . GLN B 1 107 ? -16.203 12.625 9.391 1 96.69 107 GLN B C 1
ATOM 2853 O O . GLN B 1 107 ? -16.422 12.984 8.234 1 96.69 107 GLN B O 1
ATOM 2858 N N . ARG B 1 108 ? -15.844 11.414 9.742 1 97.12 108 ARG B N 1
ATOM 2859 C CA . ARG B 1 108 ? -15.727 10.375 8.719 1 97.12 108 ARG B CA 1
ATOM 2860 C C . ARG B 1 108 ? -17.047 10.172 7.992 1 97.12 108 ARG B C 1
ATOM 2862 O O . ARG B 1 108 ? -18.109 10.109 8.625 1 97.12 108 ARG B O 1
ATOM 2869 N N . GLY B 1 109 ? -17 10.203 6.734 1 96.38 109 GLY B N 1
ATOM 2870 C CA . GLY B 1 109 ? -18.172 9.938 5.906 1 96.38 109 GLY B CA 1
ATOM 2871 C C . GLY B 1 109 ? -19.172 11.078 5.914 1 96.38 109 GLY B C 1
ATOM 2872 O O . GLY B 1 109 ? -20.359 10.867 5.629 1 96.38 109 GLY B O 1
ATOM 2873 N N . ARG B 1 110 ? -18.828 12.211 6.227 1 95.06 110 ARG B N 1
ATOM 2874 C CA . ARG B 1 110 ? -19.703 13.367 6.41 1 95.06 110 ARG B CA 1
ATOM 2875 C C . ARG B 1 110 ? -20.578 13.586 5.188 1 95.06 110 ARG B C 1
ATOM 2877 O O . ARG B 1 110 ? -21.766 13.906 5.32 1 95.06 110 ARG B O 1
ATOM 2884 N N . ASP B 1 111 ? -20.062 13.523 4.027 1 93.69 111 ASP B N 1
ATOM 2885 C CA . ASP B 1 111 ? -20.781 13.742 2.781 1 93.69 111 ASP B CA 1
ATOM 2886 C C . ASP B 1 111 ? -20.141 12.984 1.625 1 93.69 111 ASP B C 1
ATOM 2888 O O . ASP B 1 111 ? -19.203 12.211 1.831 1 93.69 111 ASP B O 1
ATOM 2892 N N . LYS B 1 112 ? -20.656 13.18 0.478 1 90.44 112 LYS B N 1
ATOM 2893 C CA . LYS B 1 112 ? -20.234 12.375 -0.669 1 90.44 112 LYS B CA 1
ATOM 2894 C C . LYS B 1 112 ? -18.797 12.672 -1.049 1 90.44 112 LYS B C 1
AT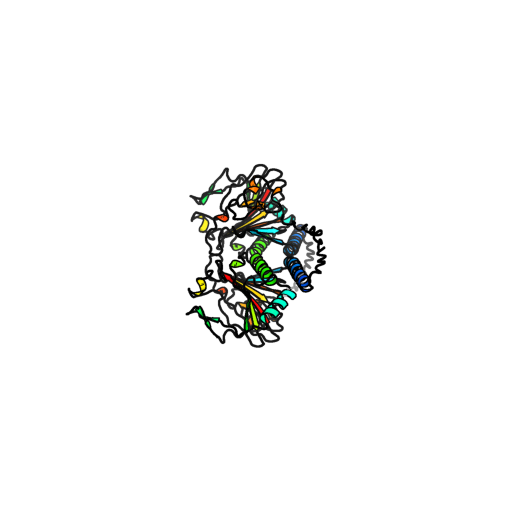OM 2896 O O . LYS B 1 112 ? -18.062 11.773 -1.469 1 90.44 112 LYS B O 1
ATOM 2901 N N . VAL B 1 113 ? -18.344 13.898 -0.956 1 90.94 113 VAL B N 1
ATOM 2902 C CA . VAL B 1 113 ? -16.984 14.281 -1.318 1 90.94 113 VAL B CA 1
ATOM 2903 C C . VAL B 1 113 ? -15.992 13.656 -0.339 1 90.94 113 VAL B C 1
ATOM 2905 O O . VAL B 1 113 ? -15 13.055 -0.751 1 90.94 113 VAL B O 1
ATOM 2908 N N . ILE B 1 114 ? -16.297 13.75 0.909 1 95.62 114 ILE B N 1
ATOM 2909 C CA . ILE B 1 114 ? -15.422 13.195 1.942 1 95.62 114 ILE B CA 1
ATOM 2910 C C . ILE B 1 114 ? -15.375 11.672 1.814 1 95.62 114 ILE B C 1
ATOM 2912 O O . ILE B 1 114 ? -14.305 11.07 1.924 1 95.62 114 ILE B O 1
ATOM 2916 N N . ARG B 1 115 ? -16.453 11.055 1.535 1 95.94 115 ARG B N 1
ATOM 2917 C CA . ARG B 1 115 ? -16.484 9.609 1.332 1 95.94 115 ARG B CA 1
ATOM 2918 C C . ARG B 1 115 ? -15.625 9.211 0.137 1 95.94 115 ARG B C 1
ATOM 2920 O O . ARG B 1 115 ? -14.938 8.188 0.172 1 95.94 115 ARG B O 1
ATOM 2927 N N . ALA B 1 116 ? -15.719 10.008 -0.874 1 92.31 116 ALA B N 1
ATOM 2928 C CA . ALA B 1 116 ? -14.914 9.727 -2.061 1 92.31 116 ALA B CA 1
ATOM 2929 C C . ALA B 1 116 ? -13.422 9.828 -1.749 1 92.31 116 ALA B C 1
ATOM 2931 O O . ALA B 1 116 ? -12.633 8.984 -2.174 1 92.31 116 ALA B O 1
ATOM 2932 N N . ILE B 1 117 ? -13.031 10.812 -1.04 1 94.81 117 ILE B N 1
ATOM 2933 C CA . ILE B 1 117 ? -11.641 11 -0.654 1 94.81 117 ILE B CA 1
ATOM 2934 C C . ILE B 1 117 ? -11.188 9.852 0.244 1 94.81 117 ILE B C 1
ATOM 2936 O O . ILE B 1 117 ? -10.102 9.305 0.061 1 94.81 117 ILE B O 1
ATOM 2940 N N . GLU B 1 118 ? -12.039 9.477 1.161 1 96.88 118 GLU B N 1
ATOM 2941 C CA . GLU B 1 118 ? -11.703 8.398 2.08 1 96.88 118 GLU B CA 1
ATOM 2942 C C . GLU B 1 118 ? -11.578 7.066 1.344 1 96.88 118 GLU B C 1
ATOM 2944 O O . GLU B 1 118 ? -10.727 6.242 1.682 1 96.88 118 GLU B O 1
ATOM 2949 N N . ARG B 1 119 ? -12.391 6.859 0.378 1 93.38 119 ARG B N 1
ATOM 2950 C CA . ARG B 1 119 ? -12.266 5.668 -0.451 1 93.38 119 ARG B CA 1
ATOM 2951 C C . ARG B 1 119 ? -10.938 5.664 -1.21 1 93.38 119 ARG B C 1
ATOM 2953 O O . ARG B 1 119 ? -10.273 4.633 -1.296 1 93.38 119 ARG B O 1
ATOM 2960 N N . ARG B 1 120 ? -10.602 6.785 -1.759 1 92.56 120 ARG B N 1
ATOM 2961 C CA . ARG B 1 120 ? -9.328 6.918 -2.459 1 92.56 120 ARG B CA 1
ATOM 2962 C C . ARG B 1 120 ? -8.156 6.613 -1.53 1 92.56 120 ARG B C 1
ATOM 2964 O O . ARG B 1 120 ? -7.227 5.902 -1.909 1 92.56 120 ARG B O 1
ATOM 2971 N N . ILE B 1 121 ? -8.227 7.121 -0.329 1 96.69 121 ILE B N 1
ATOM 2972 C CA . ILE B 1 121 ? -7.195 6.859 0.669 1 96.69 121 ILE B CA 1
ATOM 2973 C C . ILE B 1 121 ? -7.113 5.359 0.942 1 96.69 121 ILE B C 1
ATOM 2975 O O . ILE B 1 121 ? -6.02 4.785 0.969 1 96.69 121 ILE B O 1
ATOM 2979 N N . ALA B 1 122 ? -8.258 4.754 1.129 1 95.75 122 ALA B N 1
ATOM 2980 C CA . ALA B 1 122 ? -8.289 3.316 1.387 1 95.75 122 ALA B CA 1
ATOM 2981 C C . ALA B 1 122 ? -7.652 2.537 0.242 1 95.75 122 ALA B C 1
ATOM 2983 O O . ALA B 1 122 ? -6.82 1.658 0.471 1 95.75 122 ALA B O 1
ATOM 2984 N N . ASP B 1 123 ? -7.996 2.957 -0.929 1 90.38 123 ASP B N 1
ATOM 2985 C CA . ASP B 1 123 ? -7.5 2.271 -2.121 1 90.38 123 ASP B CA 1
ATOM 2986 C C . ASP B 1 123 ? -5.98 2.367 -2.217 1 90.38 123 ASP B C 1
ATOM 2988 O O . ASP B 1 123 ? -5.309 1.38 -2.525 1 90.38 123 ASP B O 1
ATOM 2992 N N . TYR B 1 124 ? -5.453 3.441 -1.863 1 91.5 124 TYR B N 1
ATOM 2993 C CA . TYR B 1 124 ? -4.047 3.697 -2.145 1 91.5 124 TYR B CA 1
ATOM 2994 C C . TYR B 1 124 ? -3.176 3.34 -0.944 1 91.5 124 TYR B C 1
ATOM 2996 O O . TYR B 1 124 ? -1.948 3.299 -1.049 1 91.5 124 TYR B O 1
ATOM 3004 N N . THR B 1 125 ? -3.758 3.045 0.165 1 95 125 THR B N 1
ATOM 3005 C CA . THR B 1 125 ? -2.9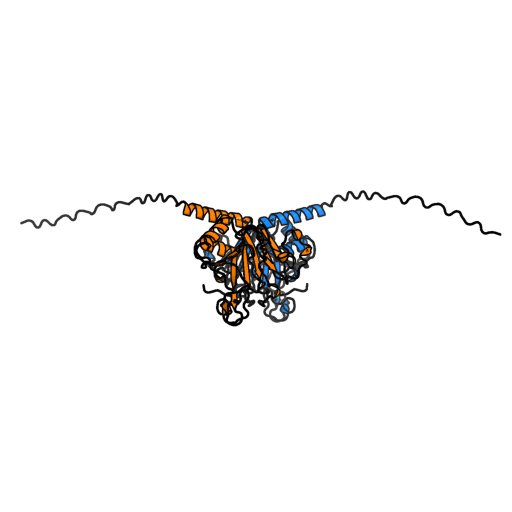86 2.658 1.341 1 95 125 THR B CA 1
ATOM 3006 C C . THR B 1 125 ? -3.23 1.194 1.692 1 95 125 THR B C 1
ATOM 3008 O O . THR B 1 125 ? -2.539 0.632 2.545 1 95 125 THR B O 1
ATOM 3011 N N . PHE B 1 126 ? -4.234 0.627 1.104 1 94.56 126 PHE B N 1
ATOM 3012 C CA . PHE B 1 126 ? -4.652 -0.746 1.359 1 94.56 126 PHE B CA 1
ATOM 3013 C C . PHE B 1 126 ? -5.203 -0.891 2.773 1 94.56 126 PHE B C 1
ATOM 3015 O O . PHE B 1 126 ? -5.121 -1.966 3.371 1 94.56 126 PHE B O 1
ATOM 3022 N N . ILE B 1 127 ? -5.68 0.179 3.35 1 96.25 127 ILE B N 1
ATOM 3023 C CA . ILE B 1 127 ? -6.297 0.201 4.672 1 96.25 127 ILE B CA 1
ATOM 3024 C C . ILE B 1 127 ? -7.766 0.608 4.551 1 96.25 127 ILE B C 1
ATOM 3026 O O . ILE B 1 127 ? -8.078 1.653 3.977 1 96.25 127 ILE B O 1
ATOM 3030 N N . PRO B 1 128 ? -8.664 -0.185 5.086 1 96.44 128 PRO B N 1
ATOM 3031 C CA . PRO B 1 128 ? -10.086 0.153 4.961 1 96.44 128 PRO B CA 1
ATOM 3032 C C . PRO B 1 128 ? -10.406 1.54 5.512 1 96.44 128 PRO B C 1
ATOM 3034 O O . PRO B 1 128 ? -9.797 1.979 6.492 1 96.44 128 PRO B O 1
ATOM 3037 N N . ALA B 1 129 ? -11.391 2.189 4.91 1 97 129 ALA B N 1
ATOM 3038 C CA . ALA B 1 129 ? -11.789 3.535 5.312 1 97 129 ALA B CA 1
ATOM 3039 C C . ALA B 1 129 ? -12.203 3.568 6.781 1 97 129 ALA B C 1
ATOM 3041 O O . ALA B 1 129 ? -11.977 4.562 7.477 1 97 129 ALA B O 1
ATOM 3042 N N . GLU B 1 130 ? -12.727 2.465 7.285 1 97.56 130 GLU B N 1
ATOM 3043 C CA . GLU B 1 130 ? -13.258 2.383 8.641 1 97.56 130 GLU B CA 1
ATOM 3044 C C . GLU B 1 130 ? -12.133 2.426 9.672 1 97.56 130 GLU B C 1
ATOM 3046 O O . GLU B 1 130 ? -12.391 2.613 10.867 1 97.56 130 GLU B O 1
ATOM 3051 N N . HIS B 1 131 ? -10.93 2.27 9.211 1 98.06 131 HIS B N 1
ATOM 3052 C CA . HIS B 1 131 ? -9.781 2.309 10.109 1 98.06 131 HIS B CA 1
ATOM 3053 C C . HIS B 1 131 ? -9.289 3.738 10.312 1 98.06 131 HIS B C 1
ATOM 3055 O O . HIS B 1 131 ? -8.398 3.982 11.133 1 98.06 131 HIS B O 1
ATOM 3061 N N . GLY B 1 132 ? -9.836 4.641 9.547 1 98.44 132 GLY B N 1
ATOM 3062 C CA . GLY B 1 132 ? -9.328 6.004 9.562 1 98.44 132 GLY B CA 1
ATOM 3063 C C . GLY B 1 132 ? -10.07 6.902 10.539 1 98.44 132 GLY B C 1
ATOM 3064 O O . GLY B 1 132 ? -11.289 6.789 10.695 1 98.44 132 GLY B O 1
ATOM 3065 N N . GLU B 1 133 ? -9.336 7.824 11.18 1 97.94 133 GLU B N 1
ATOM 3066 C CA . GLU B 1 133 ? -9.961 8.938 11.891 1 97.94 133 GLU B CA 1
ATOM 3067 C C . GLU B 1 133 ? -10.609 9.922 10.922 1 97.94 133 GLU B C 1
ATOM 3069 O O . GLU B 1 133 ? -10.586 9.711 9.711 1 97.94 133 GLU B O 1
ATOM 3074 N N . GLY B 1 134 ? -11.32 10.906 11.492 1 97.81 134 GLY B N 1
ATOM 3075 C CA . GLY B 1 134 ? -11.797 11.984 10.641 1 97.81 134 GLY B CA 1
ATOM 3076 C C . GLY B 1 134 ? -10.672 12.781 10 1 97.81 134 GLY B C 1
ATOM 3077 O O . GLY B 1 134 ? -9.539 12.758 10.477 1 97.81 134 GLY B O 1
ATOM 3078 N N . LEU B 1 135 ? -11.008 13.438 8.93 1 98.31 135 LEU B N 1
ATOM 3079 C CA . LEU B 1 135 ? -10.031 14.32 8.305 1 98.31 135 LEU B CA 1
ATOM 3080 C C . LEU B 1 135 ? -9.781 15.547 9.18 1 98.31 135 LEU B C 1
ATOM 3082 O O . LEU B 1 135 ? -10.727 16.234 9.562 1 98.31 135 LEU B O 1
ATOM 3086 N N . GLN B 1 136 ? -8.539 15.758 9.492 1 98.12 136 GLN B N 1
ATOM 3087 C CA . GLN B 1 136 ? -8.188 17 10.148 1 98.12 136 GLN B CA 1
ATOM 3088 C C . GLN B 1 136 ? -7.707 18.047 9.141 1 98.12 136 GLN B C 1
ATOM 3090 O O . GLN B 1 136 ? -6.762 17.797 8.391 1 98.12 136 GLN B O 1
ATOM 3095 N N . VAL B 1 137 ? -8.359 19.172 9.102 1 98.5 137 VAL B N 1
ATOM 3096 C CA . VAL B 1 137 ? -7.902 20.281 8.273 1 98.5 137 VAL B CA 1
ATOM 3097 C C . VAL B 1 137 ? -7.098 21.25 9.125 1 98.5 137 VAL B C 1
ATOM 3099 O O . VAL B 1 137 ? -7.523 21.625 10.219 1 98.5 137 VAL B O 1
ATOM 3102 N N . LEU B 1 138 ? -5.918 21.656 8.602 1 98.38 138 LEU B N 1
ATOM 3103 C CA . LEU B 1 138 ? -5.004 22.531 9.328 1 98.38 138 LEU B CA 1
ATOM 3104 C C . LEU B 1 138 ? -4.641 23.75 8.492 1 98.38 138 LEU B C 1
ATOM 3106 O O . LEU B 1 138 ? -4.516 23.656 7.27 1 98.38 138 LEU B O 1
ATOM 3110 N N . HIS B 1 139 ? -4.484 24.828 9.148 1 98.31 139 HIS B N 1
ATOM 3111 C CA . HIS B 1 139 ? -4.016 26.062 8.539 1 98.31 139 HIS B CA 1
ATOM 3112 C C . HIS B 1 139 ? -2.82 26.641 9.297 1 98.31 139 HIS B C 1
ATOM 3114 O O . HIS B 1 139 ? -2.869 26.781 10.523 1 98.31 139 HIS B O 1
ATOM 3120 N N . TYR B 1 140 ? -1.755 26.922 8.594 1 97.75 140 TYR B N 1
ATOM 3121 C CA . TYR B 1 140 ? -0.547 27.547 9.117 1 97.75 140 TYR B CA 1
ATOM 3122 C C . TYR B 1 140 ? -0.326 28.922 8.484 1 97.75 140 TYR B C 1
ATOM 3124 O O . TYR B 1 140 ? -0.225 29.031 7.258 1 97.75 140 TYR B O 1
ATOM 3132 N N . GLU B 1 141 ? -0.264 29.859 9.297 1 96.56 141 GLU B N 1
ATOM 3133 C CA . GLU B 1 141 ? 0.123 31.203 8.859 1 96.56 141 GLU B CA 1
ATOM 3134 C C . GLU B 1 141 ? 1.636 31.391 8.93 1 96.56 141 GLU B C 1
ATOM 3136 O O . GLU B 1 141 ? 2.355 30.5 9.391 1 96.56 141 GLU B O 1
ATOM 3141 N N . VAL B 1 142 ? 2.082 32.531 8.398 1 97.12 142 VAL B N 1
ATOM 3142 C CA . VAL B 1 142 ? 3.51 32.812 8.383 1 97.12 142 VAL B CA 1
ATOM 3143 C C . VAL B 1 142 ? 4.09 32.656 9.789 1 97.12 142 VAL B C 1
ATOM 3145 O O . VAL B 1 142 ? 3.529 33.188 10.758 1 97.12 142 VAL B O 1
ATOM 3148 N N . GLY B 1 143 ? 5.188 31.922 9.836 1 96 143 GLY B N 1
ATOM 3149 C CA . GLY B 1 143 ? 5.887 31.719 11.094 1 96 143 GLY B CA 1
ATOM 3150 C C . GLY B 1 143 ? 5.41 30.5 11.852 1 96 143 GLY B C 1
ATOM 3151 O O . GLY B 1 143 ? 6.109 29.984 12.734 1 96 143 GLY B O 1
ATOM 3152 N N . GLN B 1 144 ? 4.211 29.984 11.555 1 96 144 GLN B N 1
ATOM 3153 C CA . GLN B 1 144 ? 3.641 28.859 12.273 1 96 144 GLN B CA 1
ATOM 3154 C C . GLN B 1 144 ? 4.242 27.531 11.797 1 96 144 GLN B C 1
ATOM 3156 O O . GLN B 1 144 ? 4.68 27.438 10.648 1 96 144 GLN B O 1
ATOM 3161 N N . LYS B 1 145 ? 4.332 26.578 12.711 1 96 145 LYS B N 1
ATOM 3162 C CA . LYS B 1 145 ? 5.055 25.312 12.516 1 96 145 LYS B CA 1
ATOM 3163 C C . LYS B 1 145 ? 4.508 24.219 13.43 1 96 145 LYS B C 1
ATOM 3165 O O . LYS B 1 145 ? 3.619 24.469 14.242 1 96 145 LYS B O 1
ATOM 3170 N N . TYR B 1 146 ? 4.957 23.062 13.234 1 96.56 146 TYR B N 1
ATOM 3171 C CA . TYR B 1 146 ? 4.762 21.938 14.148 1 96.56 146 TYR B CA 1
ATOM 3172 C C . TYR B 1 146 ? 6.078 21.219 14.414 1 96.56 146 TYR B C 1
ATOM 3174 O O . TYR B 1 146 ? 6.641 20.594 13.523 1 96.56 146 TYR B O 1
ATOM 3182 N N . GLU B 1 147 ? 6.562 21.281 15.594 1 96.06 147 GLU B N 1
ATOM 3183 C CA . GLU B 1 147 ? 7.832 20.656 15.953 1 96.06 147 GLU B CA 1
ATOM 3184 C C . GLU B 1 147 ? 7.785 19.141 15.742 1 96.06 147 GLU B C 1
ATOM 3186 O O . GLU B 1 147 ? 6.707 18.547 15.758 1 96.06 147 GLU B O 1
ATOM 3191 N N . PRO B 1 148 ? 8.938 18.531 15.578 1 96.88 148 PRO B N 1
ATOM 3192 C CA . PRO B 1 148 ? 8.992 17.094 15.312 1 96.88 148 PRO B CA 1
ATOM 3193 C C . PRO B 1 148 ? 8.25 16.281 16.359 1 96.88 148 PRO B C 1
ATOM 3195 O O . PRO B 1 148 ? 8.375 16.531 17.562 1 96.88 148 PRO B O 1
ATOM 3198 N N . HIS B 1 149 ? 7.527 15.281 15.875 1 96.88 149 HIS B N 1
ATOM 3199 C CA . HIS B 1 149 ? 6.676 14.445 16.719 1 96.88 149 HIS B CA 1
ATOM 3200 C C . HIS B 1 149 ? 6.359 13.125 16.031 1 96.88 149 HIS B C 1
ATOM 3202 O O . HIS B 1 149 ? 6.672 12.938 14.852 1 96.88 149 HIS B O 1
ATOM 3208 N N . PHE B 1 150 ? 5.859 12.242 16.828 1 97.31 150 PHE B N 1
ATOM 3209 C CA . PHE B 1 150 ? 5.352 10.984 16.312 1 97.31 150 PHE B CA 1
ATOM 3210 C C . PHE B 1 150 ? 3.83 11.008 16.219 1 97.31 150 PHE B C 1
ATOM 3212 O O . PHE B 1 150 ? 3.16 11.602 17.062 1 97.31 150 PHE B O 1
ATOM 3219 N N . ASP B 1 151 ? 3.34 10.359 15.195 1 97.56 151 ASP B N 1
ATOM 3220 C CA . ASP B 1 151 ? 1.891 10.203 15.109 1 97.56 151 ASP B CA 1
ATOM 3221 C C . ASP B 1 151 ? 1.42 9 15.922 1 97.56 151 ASP B C 1
ATOM 3223 O O . ASP B 1 151 ? 0.236 8.891 16.25 1 97.56 151 ASP B O 1
ATOM 3227 N N . TYR B 1 152 ? 2.311 8.008 16.109 1 97.19 152 TYR B N 1
ATOM 3228 C CA . TYR B 1 152 ? 1.901 6.867 16.922 1 97.19 152 TYR B CA 1
ATOM 3229 C C . TYR B 1 152 ? 1.809 7.254 18.406 1 97.19 152 TYR B C 1
ATOM 3231 O O . TYR B 1 152 ? 2.312 8.305 18.812 1 97.19 152 TYR B O 1
ATOM 3239 N N . PHE B 1 153 ? 1.187 6.402 19.188 1 95 153 PHE B N 1
ATOM 3240 C CA . PHE B 1 153 ? 0.933 6.672 20.594 1 95 153 PHE B CA 1
ATOM 3241 C C . PHE B 1 153 ? 1.945 5.953 21.484 1 95 153 PHE B C 1
ATOM 3243 O O . PHE B 1 153 ? 2.391 4.852 21.141 1 95 153 PHE B O 1
ATOM 3250 N N . LEU B 1 154 ? 2.229 6.594 22.562 1 91.69 154 LEU B N 1
ATOM 3251 C CA . LEU B 1 154 ? 3.092 5.965 23.547 1 91.69 154 LEU B CA 1
ATOM 3252 C C . LEU B 1 154 ? 2.305 5.613 24.812 1 91.69 154 LEU B C 1
ATOM 3254 O O . LEU B 1 154 ? 2.857 5.043 25.75 1 91.69 154 LEU B O 1
ATOM 3258 N N . ASP B 1 155 ? 0.986 5.934 24.766 1 87.06 155 ASP B N 1
ATOM 3259 C CA . ASP B 1 155 ? 0.094 5.637 25.875 1 87.06 155 ASP B CA 1
ATOM 3260 C C . ASP B 1 155 ? -0.893 4.531 25.516 1 87.06 155 ASP B C 1
ATOM 3262 O O . ASP B 1 155 ? -1.11 4.246 24.328 1 87.06 155 ASP B O 1
ATOM 3266 N N . GLU B 1 156 ? -1.428 3.992 26.484 1 87.25 156 GLU B N 1
ATOM 3267 C CA . GLU B 1 156 ? -2.359 2.891 26.266 1 87.25 156 GLU B CA 1
ATOM 3268 C C . GLU B 1 156 ? -3.777 3.402 26.031 1 87.25 156 GLU B C 1
ATOM 3270 O O . GLU B 1 156 ? -4.625 2.684 25.5 1 87.25 156 GLU B O 1
ATOM 3275 N N . PHE B 1 157 ? -3.994 4.555 26.453 1 88.94 157 PHE B N 1
ATOM 3276 C CA . PHE B 1 157 ? -5.344 5.102 26.375 1 88.94 157 PHE B CA 1
ATOM 3277 C C . PHE B 1 157 ? -5.762 5.277 24.906 1 88.94 157 PHE B C 1
ATOM 3279 O O . PHE B 1 157 ? -6.832 4.816 24.516 1 88.94 157 PHE B O 1
ATOM 3286 N N . ASN B 1 158 ? -4.93 5.809 24.172 1 91.06 158 ASN B N 1
ATOM 3287 C CA . ASN B 1 158 ? -5.285 6.18 22.797 1 91.06 158 ASN B CA 1
ATOM 3288 C C . ASN B 1 158 ? -5.254 4.973 21.859 1 91.06 158 ASN B C 1
ATOM 3290 O O . ASN B 1 158 ? -5.773 5.035 20.75 1 91.06 158 ASN B O 1
ATOM 3294 N N . THR B 1 159 ? -4.715 3.883 22.281 1 93.38 159 THR B N 1
ATOM 3295 C CA . THR B 1 159 ? -4.68 2.695 21.438 1 93.38 159 THR B CA 1
ATOM 3296 C C . THR B 1 159 ? -5.906 1.818 21.688 1 93.38 159 THR B C 1
ATOM 3298 O O . THR B 1 159 ? -6.102 0.809 21 1 93.38 159 THR B O 1
ATOM 3301 N N . LYS B 1 160 ? -6.738 2.195 22.641 1 93.81 160 LYS B N 1
ATOM 3302 C CA . LYS B 1 160 ? -7.922 1.404 22.953 1 93.81 160 LYS B CA 1
ATOM 3303 C C . LYS B 1 160 ? -8.891 1.37 21.766 1 93.81 160 LYS B C 1
ATOM 3305 O O . LYS B 1 160 ? -9.539 0.353 21.531 1 93.81 160 LYS B O 1
ATOM 3310 N N . ASN B 1 161 ? -8.922 2.523 21.156 1 95.56 161 ASN B N 1
ATOM 3311 C CA . ASN B 1 161 ? -9.789 2.621 19.984 1 95.56 161 ASN B CA 1
ATOM 3312 C C . ASN B 1 161 ? -8.992 2.492 18.688 1 95.56 161 ASN B C 1
ATOM 3314 O O . ASN B 1 161 ? -8.25 3.402 18.312 1 95.56 161 ASN B O 1
ATOM 3318 N N . GLY B 1 162 ? -9.125 1.31 18.047 1 96.94 162 GLY B N 1
ATOM 3319 C CA . GLY B 1 162 ? -8.539 1.126 16.734 1 96.94 162 GLY B CA 1
ATOM 3320 C C . GLY B 1 162 ? -7.086 0.689 16.781 1 96.94 162 GLY B C 1
ATOM 3321 O O . GLY B 1 162 ? -6.441 0.541 15.742 1 96.94 162 GLY B O 1
ATOM 3322 N N . GLY B 1 163 ? -6.512 0.557 18 1 96.38 163 GLY B N 1
ATOM 3323 C CA . GLY B 1 163 ? -5.098 0.231 18.094 1 96.38 163 GLY B CA 1
ATOM 3324 C C . GLY B 1 163 ? -4.191 1.396 17.734 1 96.38 163 GLY B C 1
ATOM 3325 O O . GLY B 1 163 ? -4.574 2.557 17.891 1 96.38 163 GLY B O 1
ATOM 3326 N N . GLN B 1 164 ? -2.939 1.099 17.328 1 96.75 164 GLN B N 1
ATOM 3327 C CA . GLN B 1 164 ? -1.952 2.121 17 1 96.75 164 GLN B CA 1
ATOM 3328 C C . GLN B 1 164 ? -2.289 2.801 15.68 1 96.75 164 GLN B C 1
ATOM 3330 O O . GLN B 1 164 ? -2.887 2.188 14.797 1 96.75 164 GLN B O 1
ATOM 3335 N N . ARG B 1 165 ? -1.89 4.051 15.547 1 98.12 165 ARG B N 1
ATOM 3336 C CA . ARG B 1 165 ? -1.828 4.676 14.227 1 98.12 165 ARG B CA 1
ATOM 3337 C C . ARG B 1 165 ? -0.721 4.059 13.375 1 98.12 165 ARG B C 1
ATOM 3339 O O . ARG B 1 165 ? 0.464 4.254 13.656 1 98.12 165 ARG B O 1
ATOM 3346 N N . MET B 1 166 ? -1.088 3.381 12.359 1 98 166 MET B N 1
ATOM 3347 C CA . MET B 1 166 ? -0.082 2.635 11.609 1 98 166 MET B CA 1
ATOM 3348 C C . MET B 1 166 ? 0.469 3.471 10.461 1 98 166 MET B C 1
ATOM 3350 O O . MET B 1 166 ? 1.61 3.277 10.039 1 98 166 MET B O 1
ATOM 3354 N N . ALA B 1 167 ? -0.343 4.34 9.93 1 98.69 167 ALA B N 1
ATOM 3355 C CA . ALA B 1 167 ? 0.072 5.176 8.805 1 98.69 167 ALA B CA 1
ATOM 3356 C C . ALA B 1 167 ? -0.651 6.516 8.82 1 98.69 167 ALA B C 1
ATOM 3358 O O . ALA B 1 167 ? -1.673 6.672 9.492 1 98.69 167 ALA B O 1
ATOM 3359 N N . THR B 1 168 ? -0.097 7.48 8.18 1 98.81 168 THR B N 1
ATOM 3360 C CA . THR B 1 168 ? -0.652 8.82 8.031 1 98.81 168 THR B CA 1
ATOM 3361 C C . THR B 1 168 ? -0.626 9.266 6.574 1 98.81 168 THR B C 1
ATOM 3363 O O . THR B 1 168 ? 0.365 9.055 5.871 1 98.81 168 THR B O 1
ATOM 3366 N N . ILE B 1 169 ? -1.69 9.766 6.121 1 98.69 169 ILE B N 1
ATOM 3367 C CA . ILE B 1 169 ? -1.681 10.461 4.84 1 98.69 169 ILE B CA 1
ATOM 3368 C C . ILE B 1 169 ? -1.914 11.961 5.059 1 98.69 169 ILE B C 1
ATOM 3370 O O . ILE B 1 169 ? -2.926 12.352 5.641 1 98.69 169 ILE B O 1
ATOM 3374 N N . LEU B 1 170 ? -0.925 12.75 4.672 1 98.75 170 LEU B N 1
ATOM 3375 C CA . LEU B 1 170 ? -0.963 14.211 4.734 1 98.75 170 LEU B CA 1
ATOM 3376 C C . LEU B 1 170 ? -1.229 14.805 3.354 1 98.75 170 LEU B C 1
ATOM 3378 O O . LEU B 1 170 ? -0.391 14.695 2.455 1 98.75 170 LEU B O 1
ATOM 3382 N N . MET B 1 171 ? -2.367 15.43 3.199 1 98.75 171 MET B N 1
ATOM 3383 C CA . MET B 1 171 ? -2.768 16 1.917 1 98.75 171 MET B CA 1
ATOM 3384 C C . MET B 1 171 ? -2.576 17.516 1.91 1 98.75 171 MET B C 1
ATOM 3386 O O . MET B 1 171 ? -3.074 18.203 2.797 1 98.75 171 MET B O 1
ATOM 3390 N N . TYR B 1 172 ? -1.882 17.969 0.942 1 98.75 172 TYR B N 1
ATOM 3391 C CA . TYR B 1 172 ? -1.65 19.406 0.832 1 98.75 172 TYR B CA 1
ATOM 3392 C C . TYR B 1 172 ? -2.785 20.078 0.074 1 98.75 172 TYR B C 1
ATOM 3394 O O . TYR B 1 172 ? -3.061 19.734 -1.079 1 98.75 172 TYR B O 1
ATOM 3402 N N . LEU B 1 173 ? -3.42 21.016 0.717 1 98.75 173 LEU B N 1
ATOM 3403 C CA . LEU B 1 173 ? -4.59 21.672 0.14 1 98.75 173 LEU B CA 1
ATOM 3404 C C . LEU B 1 173 ? -4.207 23 -0.517 1 98.75 173 LEU B C 1
ATOM 3406 O O . LEU B 1 173 ? -5.031 23.609 -1.193 1 98.75 173 LEU B O 1
ATOM 3410 N N . SER B 1 174 ? -2.984 23.438 -0.327 1 98.5 174 SER B N 1
ATOM 3411 C CA . SER B 1 174 ? -2.479 24.656 -0.95 1 98.5 174 SER B CA 1
ATOM 3412 C C . SER B 1 174 ? -1.006 24.516 -1.323 1 98.5 174 SER B C 1
ATOM 3414 O O . SER B 1 174 ? -0.292 23.688 -0.754 1 98.5 174 SER B O 1
ATOM 3416 N N . ASP B 1 175 ? -0.633 25.281 -2.301 1 97.88 175 ASP B N 1
ATOM 3417 C CA . ASP B 1 175 ? 0.791 25.578 -2.449 1 97.88 175 ASP B CA 1
ATOM 3418 C C . ASP B 1 175 ? 1.284 26.5 -1.338 1 97.88 175 ASP B C 1
ATOM 3420 O O . ASP B 1 175 ? 0.486 27.156 -0.677 1 97.88 175 ASP B O 1
ATOM 3424 N N . VAL B 1 176 ? 2.58 26.391 -1.123 1 97.75 176 VAL B N 1
ATOM 3425 C CA . VAL B 1 176 ? 3.223 27.328 -0.215 1 97.75 176 VAL B CA 1
ATOM 3426 C C . VAL B 1 176 ? 4.367 28.031 -0.934 1 97.75 176 VAL B C 1
ATOM 3428 O O . VAL B 1 176 ? 5.242 27.391 -1.51 1 97.75 176 VAL B O 1
ATOM 3431 N N . GLU B 1 177 ? 4.34 29.312 -0.869 1 96.81 177 GLU B N 1
ATOM 3432 C CA . GLU B 1 177 ? 5.324 30.094 -1.604 1 96.81 177 GLU B CA 1
ATOM 3433 C C . GLU B 1 177 ? 6.738 29.828 -1.101 1 96.81 177 GLU B C 1
ATOM 3435 O O . GLU B 1 177 ? 7.656 29.609 -1.896 1 96.81 177 GLU B O 1
ATOM 3440 N N . GLU B 1 178 ? 6.941 29.891 0.137 1 96.88 178 GLU B N 1
ATOM 3441 C CA . GLU B 1 178 ? 8.227 29.609 0.761 1 96.88 178 GLU B CA 1
ATOM 3442 C C . GLU B 1 178 ? 8.039 28.969 2.139 1 96.88 178 GLU B C 1
ATOM 3444 O O . GLU B 1 178 ? 7.203 29.422 2.924 1 96.88 178 GLU B O 1
ATOM 3449 N N . GLY B 1 179 ? 8.828 27.891 2.34 1 97.88 179 GLY B N 1
ATOM 3450 C CA . GLY B 1 179 ? 8.695 27.203 3.613 1 97.88 179 GLY B CA 1
ATOM 3451 C C . GLY B 1 179 ? 7.535 26.234 3.645 1 97.88 179 GLY B C 1
ATOM 3452 O O . GLY B 1 179 ? 7.023 25.828 2.596 1 97.88 179 GLY B O 1
ATOM 3453 N N . GLY B 1 180 ? 7.176 25.781 4.867 1 98.19 180 GLY B N 1
ATOM 3454 C CA . GLY B 1 180 ? 5.996 24.953 5.082 1 98.19 180 GLY B CA 1
ATOM 3455 C C . GLY B 1 180 ? 6.227 23.5 4.766 1 98.19 180 GLY B C 1
ATOM 3456 O O . GLY B 1 180 ? 5.281 22.703 4.738 1 98.19 180 GLY B O 1
ATOM 3457 N N . GLU B 1 181 ? 7.449 23.047 4.562 1 98.12 181 GLU B N 1
ATOM 3458 C CA . GLU B 1 181 ? 7.75 21.672 4.203 1 98.12 181 GLU B CA 1
ATOM 3459 C C . GLU B 1 181 ? 7.426 20.719 5.352 1 98.12 181 GLU B C 1
ATOM 3461 O O . GLU B 1 181 ? 7.461 21.109 6.52 1 98.12 181 GLU B O 1
ATOM 3466 N N . THR B 1 182 ? 7.035 19.531 5.059 1 98.12 182 THR B N 1
ATOM 3467 C CA . THR B 1 182 ? 7.078 18.438 6.012 1 98.12 182 THR B CA 1
ATOM 3468 C C . THR B 1 182 ? 8.469 17.797 6.035 1 98.12 182 THR B C 1
ATOM 3470 O O . THR B 1 182 ? 9.016 17.453 4.984 1 98.12 182 THR B O 1
ATOM 3473 N N . ILE B 1 183 ? 9.023 17.656 7.176 1 97.38 183 ILE B N 1
ATOM 3474 C CA . ILE B 1 183 ? 10.406 17.203 7.273 1 97.38 183 ILE B CA 1
ATOM 3475 C C . ILE B 1 183 ? 10.469 15.938 8.133 1 97.38 183 ILE B C 1
ATOM 3477 O O . ILE B 1 183 ? 9.75 15.82 9.125 1 97.38 183 ILE B O 1
ATOM 3481 N N . PHE B 1 184 ? 11.281 14.969 7.715 1 97.75 184 PHE B N 1
ATOM 3482 C CA . PHE B 1 184 ? 11.719 13.828 8.508 1 97.75 184 PHE B CA 1
ATOM 3483 C C . PHE B 1 184 ? 13.172 13.992 8.938 1 97.75 184 PHE B C 1
ATOM 3485 O O . PHE B 1 184 ? 14.086 13.578 8.219 1 97.75 184 PHE B O 1
ATOM 3492 N N . PRO B 1 185 ? 13.359 14.477 10.094 1 96.69 185 PRO B N 1
ATOM 3493 C CA . PRO B 1 185 ? 14.719 14.867 10.477 1 96.69 185 PRO B CA 1
ATOM 3494 C C . PRO B 1 185 ? 15.641 13.664 10.68 1 96.69 185 PRO B C 1
ATOM 3496 O O . PRO B 1 185 ? 16.859 13.789 10.523 1 96.69 185 PRO B O 1
ATOM 3499 N N . ASP B 1 186 ? 15.094 12.508 10.984 1 96.31 186 ASP B N 1
ATOM 3500 C CA . ASP B 1 186 ? 15.922 11.359 11.328 1 96.31 186 ASP B CA 1
ATOM 3501 C C . ASP B 1 186 ? 15.977 10.352 10.172 1 96.31 186 ASP B C 1
ATOM 3503 O O . ASP B 1 186 ? 16.438 9.227 10.352 1 96.31 186 ASP B O 1
ATOM 3507 N N . ALA B 1 187 ? 15.438 10.75 9.047 1 94.12 187 ALA B N 1
ATOM 3508 C CA . ALA B 1 187 ? 15.438 9.836 7.906 1 94.12 187 ALA B CA 1
ATOM 3509 C C . ALA B 1 187 ? 16.859 9.43 7.527 1 94.12 187 ALA B C 1
ATOM 3511 O O . ALA B 1 187 ? 17.781 10.25 7.582 1 94.12 187 ALA B O 1
ATOM 3512 N N . ASN B 1 188 ? 17 8.203 7.094 1 87 188 ASN B N 1
ATOM 3513 C CA . ASN B 1 188 ? 18.297 7.68 6.66 1 87 188 ASN B CA 1
ATOM 3514 C C . ASN B 1 188 ? 18.5 7.871 5.16 1 87 188 ASN B C 1
ATOM 3516 O O . ASN B 1 188 ? 18.609 6.898 4.418 1 87 188 ASN B O 1
ATOM 3520 N N . VAL B 1 189 ? 18.5 9.078 4.715 1 80.75 189 VAL B N 1
ATOM 3521 C CA . VAL B 1 189 ? 18.703 9.414 3.311 1 80.75 189 VAL B CA 1
ATOM 3522 C C . VAL B 1 189 ? 19.609 10.641 3.19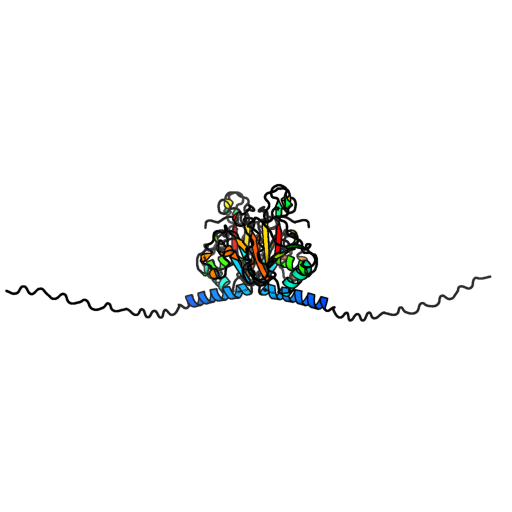9 1 80.75 189 VAL B C 1
ATOM 3524 O O . VAL B 1 189 ? 19.562 11.523 4.059 1 80.75 189 VAL B O 1
ATOM 3527 N N . ASN B 1 190 ? 20.469 10.547 2.199 1 76.88 190 ASN B N 1
ATOM 3528 C CA . ASN B 1 190 ? 21.266 11.727 1.897 1 76.88 190 ASN B CA 1
ATOM 3529 C C . ASN B 1 190 ? 20.453 12.773 1.131 1 76.88 190 ASN B C 1
ATOM 3531 O O . ASN B 1 190 ? 20.328 12.688 -0.09 1 76.88 190 ASN B O 1
ATOM 3535 N N . SER B 1 191 ? 19.938 13.734 1.816 1 74.44 191 SER B N 1
ATOM 3536 C CA . SER B 1 191 ? 19 14.695 1.241 1 74.44 191 SER B CA 1
ATOM 3537 C C . SER B 1 191 ? 19.719 15.719 0.378 1 74.44 191 SER B C 1
ATOM 3539 O O . SER B 1 191 ? 19.125 16.328 -0.508 1 74.44 191 SER B O 1
ATOM 3541 N N . SER B 1 192 ? 20.953 15.914 0.589 1 75.75 192 SER B N 1
ATOM 3542 C CA . SER B 1 192 ? 21.688 16.938 -0.143 1 75.75 192 SER B CA 1
ATOM 3543 C C . SER B 1 192 ? 21.859 16.562 -1.612 1 75.75 192 SER B C 1
ATOM 3545 O O . SER B 1 192 ? 22.172 17.406 -2.445 1 75.75 192 SER B O 1
ATOM 3547 N N . SER B 1 193 ? 21.547 15.312 -1.897 1 71.19 193 SER B N 1
ATOM 3548 C CA . SER B 1 193 ? 21.719 14.852 -3.27 1 71.19 193 SER B CA 1
ATOM 3549 C C . SER B 1 193 ? 20.422 15.008 -4.07 1 71.19 193 SER B C 1
ATOM 3551 O O . SER B 1 193 ? 20.406 14.781 -5.281 1 71.19 193 SER B O 1
ATOM 3553 N N . LEU B 1 194 ? 19.406 15.555 -3.387 1 74.25 194 LEU B N 1
ATOM 3554 C CA . LEU B 1 194 ? 18.125 15.688 -4.09 1 74.25 194 LEU B CA 1
ATOM 3555 C C . LEU B 1 194 ? 18.109 16.953 -4.938 1 74.25 194 LEU B C 1
ATOM 3557 O O . LEU B 1 194 ? 18.641 17.984 -4.531 1 74.25 194 LEU B O 1
ATOM 3561 N N . PRO B 1 195 ? 17.547 16.859 -6.203 1 70.44 195 PRO B N 1
ATOM 3562 C CA . PRO B 1 195 ? 17.578 17.984 -7.145 1 70.44 195 PRO B CA 1
ATOM 3563 C C . PRO B 1 195 ? 16.922 19.25 -6.59 1 70.44 195 PRO B C 1
ATOM 3565 O O . PRO B 1 195 ? 17.297 20.359 -6.965 1 70.44 195 PRO B O 1
ATOM 3568 N N . TRP B 1 196 ? 16.016 19.156 -5.688 1 78.62 196 TRP B N 1
ATOM 3569 C CA . TRP B 1 196 ? 15.273 20.312 -5.223 1 78.62 196 TRP B CA 1
ATOM 3570 C C . TRP B 1 196 ? 15.805 20.812 -3.883 1 78.62 196 TRP B C 1
ATOM 3572 O O . TRP B 1 196 ? 15.18 21.641 -3.225 1 78.62 196 TRP B O 1
ATOM 3582 N N . TYR B 1 197 ? 16.969 20.359 -3.561 1 83.56 197 TYR B N 1
ATOM 3583 C CA . TYR B 1 197 ? 17.562 20.656 -2.264 1 83.56 197 TYR B CA 1
ATOM 3584 C C . TYR B 1 197 ? 17.734 22.172 -2.09 1 83.56 197 TYR B C 1
ATOM 3586 O O . TYR B 1 197 ? 17.438 22.719 -1.021 1 83.56 197 TYR B O 1
ATOM 3594 N N . ASN B 1 198 ? 18.125 22.828 -3.137 1 84.69 198 ASN B N 1
ATOM 3595 C CA . ASN B 1 198 ? 18.438 24.234 -3.047 1 84.69 198 ASN B CA 1
ATOM 3596 C C . ASN B 1 198 ? 17.188 25.094 -2.916 1 84.69 198 ASN B C 1
ATOM 3598 O O . ASN B 1 198 ? 17.25 26.266 -2.545 1 84.69 198 ASN B O 1
ATOM 3602 N N . GLU B 1 199 ? 16.031 24.516 -3.145 1 88.81 199 GLU B N 1
ATOM 3603 C CA . GLU B 1 199 ? 14.773 25.25 -3.061 1 88.81 199 GLU B CA 1
ATOM 3604 C C . GLU B 1 199 ? 14.133 25.094 -1.684 1 88.81 199 GLU B C 1
ATOM 3606 O O . GLU B 1 199 ? 13.141 25.75 -1.375 1 88.81 199 GLU B O 1
ATOM 3611 N N . LEU B 1 200 ? 14.75 24.359 -0.908 1 93.5 200 LEU B N 1
ATOM 3612 C CA . LEU B 1 200 ? 14.195 24.062 0.406 1 93.5 200 LEU B CA 1
ATOM 3613 C C . LEU B 1 200 ? 14.555 25.141 1.412 1 93.5 200 LEU B C 1
ATOM 3615 O O . LEU B 1 200 ? 15.586 25.812 1.272 1 93.5 200 LEU B O 1
ATOM 3619 N N . SER B 1 201 ? 13.711 25.359 2.314 1 96.38 201 SER B N 1
ATOM 3620 C CA . SER B 1 201 ? 14.023 26.25 3.428 1 96.38 201 SER B CA 1
ATOM 3621 C C . SER B 1 201 ? 15.164 25.703 4.277 1 96.38 201 SER B C 1
ATOM 3623 O O . SER B 1 201 ? 15.539 24.531 4.137 1 96.38 201 SER B O 1
ATOM 3625 N N . GLU B 1 202 ? 15.703 26.516 5.152 1 95.19 202 GLU B N 1
ATOM 3626 C CA . GLU B 1 202 ? 16.766 26.078 6.062 1 95.19 202 GLU B CA 1
ATOM 3627 C C . GLU B 1 202 ? 16.281 24.922 6.945 1 95.19 202 GLU B C 1
ATOM 3629 O O . GLU B 1 202 ? 17.016 23.953 7.148 1 95.19 202 GLU B O 1
ATOM 3634 N N . CYS B 1 203 ? 15.117 25.078 7.41 1 96 203 CYS B N 1
ATOM 3635 C CA . CYS B 1 203 ? 14.516 24.031 8.219 1 96 203 CYS B CA 1
ATOM 3636 C C . CYS B 1 203 ? 14.477 22.703 7.461 1 96 203 CYS B C 1
ATOM 3638 O O . CYS B 1 203 ? 14.891 21.672 7.988 1 96 203 CYS B O 1
ATOM 3640 N N . ALA B 1 204 ? 14.031 22.734 6.266 1 95.62 204 ALA B N 1
ATOM 3641 C CA . ALA B 1 204 ? 13.797 21.547 5.449 1 95.62 204 ALA B CA 1
ATOM 3642 C C . ALA B 1 204 ? 15.109 20.891 5.031 1 95.62 204 ALA B C 1
ATOM 3644 O O . ALA B 1 204 ? 15.164 19.688 4.789 1 95.62 204 ALA B O 1
ATOM 3645 N N . ARG B 1 205 ? 16.188 21.578 5.035 1 93.62 205 ARG B N 1
ATOM 3646 C CA . ARG B 1 205 ? 17.484 21.062 4.598 1 93.62 205 ARG B CA 1
ATOM 3647 C C . ARG B 1 205 ? 18.109 20.188 5.676 1 93.62 205 ARG B C 1
ATOM 3649 O O . ARG B 1 205 ? 19.125 19.516 5.43 1 93.62 205 ARG B O 1
ATOM 3656 N N . LYS B 1 206 ? 17.531 20.141 6.77 1 92.81 206 LYS B N 1
ATOM 3657 C CA . LYS B 1 206 ? 18.078 19.406 7.898 1 92.81 206 LYS B CA 1
ATOM 3658 C C . LYS B 1 206 ? 17.609 17.953 7.887 1 92.81 206 LYS B C 1
ATOM 3660 O O . LYS B 1 206 ? 17.938 17.172 8.789 1 92.81 206 LYS B O 1
ATOM 3665 N N . GLY B 1 207 ? 16.906 17.578 6.926 1 93.81 207 GLY B N 1
ATOM 3666 C CA . GLY B 1 207 ? 16.391 16.219 6.805 1 93.81 207 GLY B CA 1
ATOM 3667 C C . GLY B 1 207 ? 15.75 15.938 5.457 1 93.81 207 GLY B C 1
ATOM 3668 O O . GLY B 1 207 ? 15.984 16.672 4.492 1 93.81 207 GLY B O 1
ATOM 3669 N N . LEU B 1 208 ? 15.109 14.836 5.398 1 94 208 LEU B N 1
ATOM 3670 C CA . LEU B 1 208 ? 14.273 14.562 4.23 1 94 208 LEU B CA 1
ATOM 3671 C C . LEU B 1 208 ? 12.992 15.383 4.27 1 94 208 LEU B C 1
ATOM 3673 O O . LEU B 1 208 ? 12.266 15.367 5.266 1 94 208 LEU B O 1
ATOM 3677 N N . ALA B 1 209 ? 12.758 16.109 3.158 1 95.25 209 ALA B N 1
ATOM 3678 C CA . ALA B 1 209 ? 11.633 17.031 3.236 1 95.25 209 ALA B CA 1
ATOM 3679 C C . ALA B 1 209 ? 10.781 16.969 1.974 1 95.25 209 ALA B C 1
ATOM 3681 O O . ALA B 1 209 ? 11.266 16.594 0.906 1 95.25 209 ALA B O 1
ATOM 3682 N N . VAL B 1 210 ? 9.523 17.297 2.137 1 95.31 210 VAL B N 1
ATOM 3683 C CA . VAL B 1 210 ? 8.562 17.391 1.049 1 95.31 210 VAL B CA 1
ATOM 3684 C C . VAL B 1 210 ? 7.941 18.781 1.024 1 95.31 210 VAL B C 1
ATOM 3686 O O . VAL B 1 210 ? 7.383 19.234 2.025 1 95.31 210 VAL B O 1
ATOM 3689 N N . LYS B 1 211 ? 8.078 19.406 -0.098 1 96.12 211 LYS B N 1
ATOM 3690 C CA . LYS B 1 211 ? 7.445 20.719 -0.276 1 96.12 211 LYS B CA 1
ATOM 3691 C C . LYS B 1 211 ? 5.953 20.578 -0.567 1 96.12 211 LYS B C 1
ATOM 3693 O O . LYS B 1 211 ? 5.559 19.75 -1.4 1 96.12 211 LYS B O 1
ATOM 3698 N N . PRO B 1 212 ? 5.172 21.406 0.127 1 97.69 212 PRO B N 1
ATOM 3699 C CA . PRO B 1 212 ? 3.736 21.312 -0.141 1 97.69 212 PRO B CA 1
ATOM 3700 C C . PRO B 1 212 ? 3.373 21.766 -1.557 1 97.69 212 PRO B C 1
ATOM 3702 O O . PRO B 1 212 ? 3.758 22.859 -1.983 1 97.69 212 PRO B O 1
ATOM 3705 N N . LYS B 1 213 ? 2.686 20.938 -2.189 1 96.5 213 LYS B N 1
ATOM 3706 C CA . LYS B 1 213 ? 2.057 21.234 -3.471 1 96.5 213 LYS B CA 1
ATOM 3707 C C . LYS B 1 213 ? 0.572 20.891 -3.453 1 96.5 213 LYS B C 1
ATOM 3709 O O . LYS B 1 213 ? 0.2 19.766 -3.086 1 96.5 213 LYS B O 1
ATOM 3714 N N . MET B 1 214 ? -0.233 21.891 -3.824 1 98.06 214 MET B N 1
ATOM 3715 C CA . MET B 1 214 ? -1.677 21.672 -3.791 1 98.06 214 MET B CA 1
ATOM 3716 C C . MET B 1 214 ? -2.061 20.406 -4.555 1 98.06 214 MET B C 1
ATOM 3718 O O . MET B 1 214 ? -1.646 20.219 -5.703 1 98.06 214 MET B O 1
ATOM 3722 N N . GLY B 1 215 ? -2.811 19.516 -3.912 1 97.38 215 GLY B N 1
ATOM 3723 C CA . GLY B 1 215 ? -3.311 18.312 -4.551 1 97.38 215 GLY B CA 1
ATOM 3724 C C . GLY B 1 215 ? -2.447 17.094 -4.281 1 97.38 215 GLY B C 1
ATOM 3725 O O . GLY B 1 215 ? -2.891 15.953 -4.469 1 97.38 215 GLY B O 1
ATOM 3726 N N . ASP B 1 216 ? -1.178 17.266 -3.879 1 97.31 216 ASP B N 1
ATOM 3727 C CA . ASP B 1 216 ? -0.303 16.141 -3.547 1 97.31 216 ASP B CA 1
ATOM 3728 C C . ASP B 1 216 ? -0.632 15.578 -2.168 1 97.31 216 ASP B C 1
ATOM 3730 O O . ASP B 1 216 ? -1.245 16.266 -1.342 1 97.31 216 ASP B O 1
ATOM 3734 N N . ALA B 1 217 ? -0.291 14.344 -1.977 1 98.25 217 ALA B N 1
ATOM 3735 C CA . ALA B 1 217 ? -0.45 13.688 -0.68 1 98.25 217 ALA B CA 1
ATOM 3736 C C . ALA B 1 217 ? 0.819 12.938 -0.285 1 98.25 217 ALA B C 1
ATOM 3738 O O . ALA B 1 217 ? 1.446 12.281 -1.12 1 98.25 217 ALA B O 1
ATOM 3739 N N . LEU B 1 218 ? 1.219 13.133 0.896 1 98.25 218 LEU B N 1
ATOM 3740 C CA . LEU B 1 218 ? 2.342 12.414 1.493 1 98.25 218 LEU B CA 1
ATOM 3741 C C . LEU B 1 218 ? 1.852 11.281 2.389 1 98.25 218 LEU B C 1
ATOM 3743 O O . LEU B 1 218 ? 1.154 11.531 3.377 1 98.25 218 LEU B O 1
ATOM 3747 N N . LEU B 1 219 ? 2.195 10.016 2.023 1 98.44 219 LEU B N 1
ATOM 3748 C CA . LEU B 1 219 ? 1.931 8.844 2.844 1 98.44 219 LEU B CA 1
ATOM 3749 C C . LEU B 1 219 ? 3.189 8.398 3.582 1 98.44 219 LEU B C 1
ATOM 3751 O O . LEU B 1 219 ? 4.25 8.25 2.971 1 98.44 219 LEU B O 1
ATOM 3755 N N . PHE B 1 220 ? 3.105 8.242 4.875 1 98.5 220 PHE B N 1
ATOM 3756 C CA . PHE B 1 220 ? 4.223 7.648 5.602 1 98.5 220 PHE B CA 1
ATOM 3757 C C . PHE B 1 220 ? 3.719 6.719 6.699 1 98.5 220 PHE B C 1
ATOM 3759 O O . PHE B 1 220 ? 2.605 6.887 7.199 1 98.5 220 PHE B O 1
ATOM 3766 N N . TRP B 1 221 ? 4.547 5.789 7.027 1 98.19 221 TRP B N 1
ATOM 3767 C CA . TRP B 1 221 ? 4.164 4.73 7.957 1 98.19 221 TRP B CA 1
ATOM 3768 C C . TRP B 1 221 ? 4.797 4.945 9.328 1 98.19 221 TRP B C 1
ATOM 3770 O O . TRP B 1 221 ? 6.012 5.141 9.43 1 98.19 221 TRP B O 1
ATOM 3780 N N . SER B 1 222 ? 3.961 4.883 10.359 1 98.19 222 SER B N 1
ATOM 3781 C CA . SER B 1 222 ? 4.406 4.973 11.742 1 98.19 222 SER B CA 1
ATOM 3782 C C . SER B 1 222 ? 4.898 3.623 12.258 1 98.19 222 SER B C 1
ATOM 3784 O O . SER B 1 222 ? 5.559 3.549 13.289 1 98.19 222 SER B O 1
ATOM 3786 N N . MET B 1 223 ? 4.555 2.604 11.508 1 97.25 223 MET B N 1
ATOM 3787 C CA . MET B 1 223 ? 4.93 1.246 11.891 1 97.25 223 MET B CA 1
ATOM 3788 C C . MET B 1 223 ? 5.684 0.547 10.766 1 97.25 223 MET B C 1
ATOM 3790 O O . MET B 1 223 ? 5.434 0.811 9.586 1 97.25 223 MET B O 1
ATOM 3794 N N . LYS B 1 224 ? 6.531 -0.359 11.18 1 95.31 224 LYS B N 1
ATOM 3795 C CA . LYS B 1 224 ? 7.207 -1.247 10.242 1 95.31 224 LYS B CA 1
ATOM 3796 C C . LYS B 1 224 ? 6.305 -2.408 9.836 1 95.31 224 LYS B C 1
ATOM 3798 O O . LYS B 1 224 ? 5.25 -2.621 10.438 1 95.31 224 LYS B O 1
ATOM 3803 N N . PRO B 1 225 ? 6.707 -3.143 8.789 1 93.19 225 PRO B N 1
ATOM 3804 C CA . PRO B 1 225 ? 5.867 -4.25 8.32 1 93.19 225 PRO B CA 1
ATOM 3805 C C . PRO B 1 225 ? 5.582 -5.277 9.414 1 93.19 225 PRO B C 1
ATOM 3807 O O . PRO B 1 225 ? 4.547 -5.949 9.383 1 93.19 225 PRO B O 1
ATOM 3810 N N . ASP B 1 226 ? 6.418 -5.383 10.422 1 92.75 226 ASP B N 1
ATOM 3811 C CA . ASP B 1 226 ? 6.223 -6.348 11.5 1 92.75 226 ASP B CA 1
ATOM 3812 C C . ASP B 1 226 ? 5.363 -5.758 12.617 1 92.75 226 ASP B C 1
ATOM 3814 O O . ASP B 1 226 ? 5.293 -6.312 13.719 1 92.75 226 ASP B O 1
ATOM 3818 N N . ALA B 1 227 ? 4.773 -4.57 12.414 1 93.88 227 ALA B N 1
ATOM 3819 C CA . ALA B 1 227 ? 3.812 -3.889 13.273 1 93.88 227 ALA B CA 1
ATOM 3820 C C . ALA B 1 227 ? 4.5 -3.301 14.5 1 93.88 227 ALA B C 1
ATOM 3822 O O . ALA B 1 227 ? 3.848 -3.033 15.516 1 93.88 227 ALA B O 1
ATOM 3823 N N . THR B 1 228 ? 5.82 -3.168 14.453 1 95.88 228 THR B N 1
ATOM 3824 C CA . THR B 1 228 ? 6.504 -2.41 15.492 1 95.88 228 THR B CA 1
ATOM 3825 C C . THR B 1 228 ? 6.574 -0.93 15.133 1 95.88 228 THR B C 1
ATOM 3827 O O . THR B 1 228 ? 6.508 -0.571 13.953 1 95.88 228 THR B O 1
ATOM 3830 N N . LEU B 1 229 ? 6.645 -0.109 16.109 1 97.31 229 LEU B N 1
ATOM 3831 C CA . LEU B 1 229 ? 6.715 1.332 15.891 1 97.31 229 LEU B CA 1
ATOM 3832 C C . LEU B 1 229 ? 8.008 1.714 15.172 1 97.31 229 LEU B C 1
ATOM 3834 O O . LEU B 1 229 ? 9.062 1.143 15.445 1 97.31 229 LEU B O 1
ATOM 3838 N N . ASP B 1 230 ? 7.973 2.621 14.312 1 97.75 230 ASP B N 1
ATOM 3839 C CA . ASP B 1 230 ? 9.148 3.08 13.578 1 97.75 230 ASP B CA 1
ATOM 3840 C C . ASP B 1 230 ? 9.617 4.441 14.086 1 97.75 230 ASP B C 1
ATOM 3842 O O . ASP B 1 230 ? 9.047 5.473 13.727 1 97.75 230 ASP B O 1
ATOM 3846 N N . PRO B 1 231 ? 10.672 4.531 14.797 1 97.81 231 PRO B N 1
ATOM 3847 C CA . PRO B 1 231 ? 11.148 5.816 15.312 1 97.81 231 PRO B CA 1
ATOM 3848 C C . PRO B 1 231 ? 11.586 6.77 14.203 1 97.81 231 PRO B C 1
ATOM 3850 O O . PRO B 1 231 ? 11.68 7.98 14.43 1 97.81 231 PRO B O 1
ATOM 3853 N N . LEU B 1 232 ? 11.828 6.246 13.008 1 97.5 232 LEU B N 1
ATOM 3854 C CA . LEU B 1 232 ? 12.273 7.102 11.906 1 97.5 232 LEU B CA 1
ATOM 3855 C C . LEU B 1 232 ? 11.094 7.855 11.305 1 97.5 232 LEU B C 1
ATOM 3857 O O . LEU B 1 232 ? 11.281 8.719 10.438 1 97.5 232 LEU B O 1
ATOM 3861 N N . SER B 1 233 ? 9.883 7.539 11.789 1 98 233 SER B N 1
ATOM 3862 C CA . SER B 1 233 ? 8.703 8.25 11.312 1 98 233 SER B CA 1
ATOM 3863 C C . SER B 1 233 ? 8.562 9.609 11.984 1 98 233 SER B C 1
ATOM 3865 O O . SER B 1 233 ? 7.582 10.32 11.766 1 98 233 SER B O 1
ATOM 3867 N N . LEU B 1 234 ? 9.547 9.977 12.844 1 98.38 234 LEU B N 1
ATOM 3868 C CA . LEU B 1 234 ? 9.57 11.328 13.391 1 98.38 234 LEU B CA 1
ATOM 3869 C C . LEU B 1 234 ? 9.469 12.359 12.273 1 98.38 234 LEU B C 1
ATOM 3871 O O . LEU B 1 234 ? 10.18 12.281 11.273 1 98.38 234 LEU B O 1
ATOM 3875 N N . HIS B 1 235 ? 8.523 13.32 12.469 1 98.44 235 HIS B N 1
ATOM 3876 C CA . HIS B 1 235 ? 8.328 14.312 11.414 1 98.44 235 HIS B CA 1
ATOM 3877 C C . HIS B 1 235 ? 7.816 15.633 11.992 1 98.44 235 HIS B C 1
ATOM 3879 O O . HIS B 1 235 ? 7.398 15.688 13.148 1 98.44 235 HIS B O 1
ATOM 3885 N N . GLY B 1 236 ? 7.945 16.688 11.211 1 97.94 236 GLY B N 1
ATOM 3886 C CA . GLY B 1 236 ? 7.473 18 11.602 1 97.94 236 GLY B CA 1
ATOM 3887 C C . GLY B 1 236 ? 7.094 18.875 10.414 1 97.94 236 GLY B C 1
ATOM 3888 O O . GLY B 1 236 ? 7.23 18.453 9.266 1 97.94 236 GLY B O 1
ATOM 3889 N N . GLY B 1 237 ? 6.496 20 10.766 1 98.12 237 GLY B N 1
ATOM 3890 C CA . GLY B 1 237 ? 6.191 21.031 9.789 1 98.12 237 GLY B CA 1
ATOM 3891 C C . GLY B 1 237 ? 7.086 22.25 9.906 1 98.12 237 GLY B C 1
ATOM 3892 O O . GLY B 1 237 ? 7.051 22.969 10.914 1 98.12 237 GLY B O 1
ATOM 3893 N N . CYS B 1 238 ? 7.816 22.547 8.875 1 98.12 238 CYS B N 1
ATOM 3894 C CA . CYS B 1 238 ? 8.664 23.734 8.867 1 98.12 238 CYS B CA 1
ATOM 3895 C C . CYS B 1 238 ? 7.816 25 8.883 1 98.12 238 CYS B C 1
ATOM 3897 O O . CYS B 1 238 ? 6.691 25 8.375 1 98.12 238 CYS B O 1
ATOM 3899 N N . PRO B 1 239 ? 8.391 26.031 9.43 1 97.88 239 PRO B N 1
ATOM 3900 C CA . PRO B 1 239 ? 7.629 27.281 9.422 1 97.88 239 PRO B CA 1
ATOM 3901 C C . PRO B 1 239 ? 7.289 27.766 8.016 1 97.88 239 PRO B C 1
ATOM 3903 O O . PRO B 1 239 ? 8.109 27.625 7.102 1 97.88 239 PRO B O 1
ATOM 3906 N N . VAL B 1 240 ? 6.113 28.297 7.926 1 98.06 240 VAL B N 1
ATOM 3907 C CA . VAL B 1 240 ? 5.781 29.016 6.707 1 98.06 240 VAL B CA 1
ATOM 3908 C C . VAL B 1 240 ? 6.562 30.328 6.652 1 98.06 240 VAL B C 1
ATOM 3910 O O . VAL B 1 240 ? 6.535 31.109 7.605 1 98.06 240 VAL B O 1
ATOM 3913 N N . ILE B 1 241 ? 7.215 30.562 5.621 1 98.19 241 ILE B N 1
ATOM 3914 C CA . ILE B 1 241 ? 8.023 31.766 5.492 1 98.19 241 ILE B CA 1
ATOM 3915 C C . ILE B 1 241 ? 7.262 32.812 4.684 1 98.19 241 ILE B C 1
ATOM 3917 O O . ILE B 1 241 ? 7.223 33.969 5.055 1 98.19 241 ILE B O 1
ATOM 3921 N N . LYS B 1 242 ? 6.672 32.469 3.572 1 98 242 LYS B N 1
ATOM 3922 C CA . LYS B 1 242 ? 5.812 33.281 2.742 1 98 242 LYS B CA 1
ATOM 3923 C C . LYS B 1 242 ? 4.555 32.531 2.32 1 98 242 LYS B C 1
ATOM 3925 O O . LYS B 1 242 ? 4.617 31.359 1.957 1 98 242 LYS B O 1
ATOM 3930 N N . GLY B 1 243 ? 3.373 33.219 2.391 1 97.31 243 GLY B N 1
ATOM 3931 C CA . GLY B 1 243 ? 2.102 32.594 2.047 1 97.31 243 GLY B CA 1
ATOM 3932 C C . GLY B 1 243 ? 1.409 31.969 3.234 1 97.31 243 GLY B C 1
ATOM 3933 O O . GLY B 1 243 ? 1.431 32.5 4.34 1 97.31 243 GLY B O 1
ATOM 3934 N N . ASN B 1 244 ? 0.661 30.938 3.004 1 97.19 244 ASN B N 1
ATOM 3935 C CA . ASN B 1 244 ? -0.009 30.109 4.008 1 97.19 244 ASN B CA 1
ATOM 3936 C C . ASN B 1 244 ? -0.059 28.641 3.594 1 97.19 244 ASN B C 1
ATOM 3938 O O . ASN B 1 244 ? 0.186 28.312 2.432 1 97.19 244 ASN B O 1
ATOM 3942 N N . LYS B 1 245 ? -0.26 27.859 4.531 1 98.44 245 LYS B N 1
ATOM 3943 C CA . LYS B 1 245 ? -0.326 26.422 4.27 1 98.44 245 LYS B CA 1
ATOM 3944 C C . LYS B 1 245 ? -1.636 25.828 4.785 1 98.44 245 LYS B C 1
ATOM 3946 O O . LYS B 1 245 ? -1.95 25.938 5.969 1 98.44 245 LYS B O 1
ATOM 3951 N N . TRP B 1 246 ? -2.41 25.281 3.857 1 98.75 246 TRP B N 1
ATOM 3952 C CA . TRP B 1 246 ? -3.553 24.453 4.203 1 98.75 246 TRP B CA 1
ATOM 3953 C C . TRP B 1 246 ? -3.244 22.969 3.951 1 98.75 246 TRP B C 1
ATOM 3955 O O . TRP B 1 246 ? -2.674 22.625 2.918 1 98.75 246 TRP B O 1
ATOM 3965 N N . SER B 1 247 ? -3.547 22.172 4.891 1 98.75 247 SER B N 1
ATOM 3966 C CA . SER B 1 247 ? -3.359 20.719 4.746 1 98.75 247 SER B CA 1
ATOM 3967 C C . SER B 1 247 ? -4.48 19.953 5.43 1 98.75 247 SER B C 1
ATOM 3969 O O . SER B 1 247 ? -5.246 20.516 6.215 1 98.75 247 SER B O 1
ATOM 3971 N N . SER B 1 248 ? -4.641 18.75 5.066 1 98.81 248 SER B N 1
ATOM 3972 C CA . SER B 1 248 ? -5.539 17.812 5.734 1 98.81 248 SER B CA 1
ATOM 3973 C C . SER B 1 248 ? -4.836 16.5 6.051 1 98.81 248 SER B C 1
ATOM 3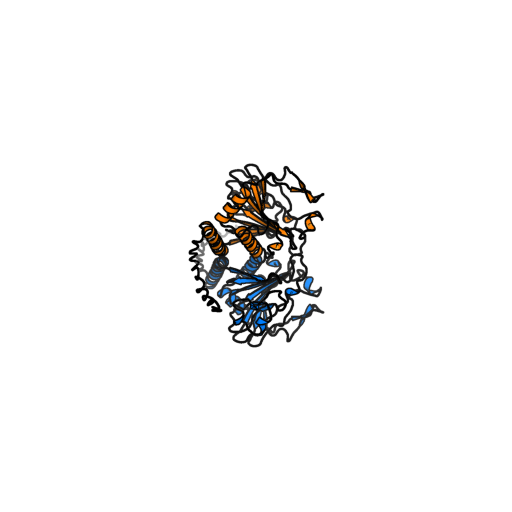975 O O . SER B 1 248 ? -4.227 15.883 5.168 1 98.81 248 SER B O 1
ATOM 3977 N N . THR B 1 249 ? -4.934 16.078 7.27 1 98.62 249 THR B N 1
ATOM 3978 C CA . THR B 1 249 ? -4.281 14.852 7.723 1 98.62 249 THR B CA 1
ATOM 3979 C C . THR B 1 249 ? -5.316 13.773 8.047 1 98.62 249 THR B C 1
ATOM 3981 O O . THR B 1 249 ? -6.344 14.062 8.664 1 98.62 249 THR B O 1
ATOM 3984 N N . LYS B 1 250 ? -5.074 12.602 7.629 1 98.69 250 LYS B N 1
ATOM 3985 C CA . LYS B 1 250 ? -5.836 11.422 8.031 1 98.69 250 LYS B CA 1
ATOM 3986 C C . LYS B 1 250 ? -4.93 10.383 8.68 1 98.69 250 LYS B C 1
ATOM 3988 O O . LYS B 1 250 ? -3.953 9.938 8.078 1 98.69 250 LYS B O 1
ATOM 3993 N N . TRP B 1 251 ? -5.23 10.039 9.922 1 98.69 251 TRP B N 1
ATOM 3994 C CA . TRP B 1 251 ? -4.523 8.977 10.633 1 98.69 251 TRP B CA 1
ATOM 3995 C C . TRP B 1 251 ? -5.238 7.637 10.453 1 98.69 251 TRP B C 1
ATOM 3997 O O . TRP B 1 251 ? -6.461 7.555 10.586 1 98.69 251 TRP B O 1
ATOM 4007 N N . LEU B 1 252 ? -4.5 6.582 10.117 1 98.69 252 LEU B N 1
ATOM 4008 C CA . LEU B 1 252 ? -5.02 5.242 9.859 1 98.69 252 LEU B CA 1
ATOM 4009 C C . LEU B 1 252 ? -4.566 4.27 10.945 1 98.69 252 LEU B C 1
ATOM 4011 O O . LEU B 1 252 ? -3.369 4.164 11.227 1 98.69 252 LEU B O 1
ATOM 4015 N N . HIS B 1 253 ? -5.512 3.555 11.508 1 98.56 253 HIS B N 1
ATOM 4016 C CA . HIS B 1 253 ? -5.234 2.689 12.648 1 98.56 253 HIS B CA 1
ATOM 4017 C C . HIS B 1 253 ? -5.09 1.234 12.211 1 98.56 253 HIS B C 1
ATOM 4019 O O . HIS B 1 253 ? -5.527 0.863 11.117 1 98.56 253 HIS B O 1
ATOM 4025 N N . VAL B 1 254 ? -4.539 0.452 13.078 1 97.69 254 VAL B N 1
ATOM 4026 C CA . VAL B 1 254 ? -4.32 -0.974 12.859 1 97.69 254 VAL B CA 1
ATOM 4027 C C . VAL B 1 254 ? -5.664 -1.694 12.766 1 97.69 254 VAL B C 1
ATOM 4029 O O . VAL B 1 254 ? -5.84 -2.592 11.938 1 97.69 254 VAL B O 1
ATOM 4032 N N . HIS B 1 255 ? -6.59 -1.317 13.586 1 97.5 255 HIS B N 1
ATOM 4033 C CA . HIS B 1 255 ? -7.938 -1.882 13.617 1 97.5 255 HIS B CA 1
ATOM 4034 C C . HIS B 1 255 ? -8.984 -0.822 13.305 1 97.5 255 HIS B C 1
ATOM 4036 O O . HIS B 1 255 ? -8.656 0.348 13.102 1 97.5 255 HIS B O 1
ATOM 4042 N N . GLU B 1 256 ? -10.172 -1.27 13.188 1 97.31 256 GLU B N 1
ATOM 4043 C CA . GLU B 1 256 ? -11.273 -0.335 12.969 1 97.31 256 GLU B CA 1
ATOM 4044 C C . GLU B 1 256 ? -11.32 0.729 14.062 1 97.31 256 GLU B C 1
ATOM 4046 O O . GLU B 1 256 ? -11.164 0.419 15.25 1 97.31 256 GLU B O 1
ATOM 4051 N N . TYR B 1 257 ? -11.438 1.938 13.617 1 97.62 257 TYR B N 1
ATOM 4052 C CA . TYR B 1 257 ? -11.547 3.086 14.508 1 97.62 257 TYR B CA 1
ATOM 4053 C C . TYR B 1 257 ? -13 3.539 14.641 1 97.62 257 TYR B C 1
ATOM 4055 O O . TYR B 1 257 ? -13.602 4 13.672 1 97.62 257 TYR B O 1
ATOM 4063 N N . LYS B 1 258 ? -13.539 3.385 15.805 1 93.19 258 LYS B N 1
ATOM 4064 C CA . LYS B 1 258 ? -14.922 3.801 16.031 1 93.19 258 LYS B CA 1
ATOM 4065 C C . LYS B 1 258 ? -15.031 5.32 16.094 1 93.19 258 LYS B C 1
ATOM 4067 O O . LYS B 1 258 ? -14.477 5.945 17 1 93.19 258 LYS B O 1
ATOM 4072 N N . ALA B 1 259 ? -15.625 5.82 15.086 1 83.06 259 ALA B N 1
ATOM 4073 C CA . ALA B 1 259 ? -15.703 7.273 14.945 1 83.06 259 ALA B CA 1
ATOM 4074 C C . ALA B 1 259 ? -16.844 7.844 15.781 1 83.06 259 ALA B C 1
ATOM 4076 O O . ALA B 1 259 ? -17.844 7.168 16.016 1 83.06 259 ALA B O 1
#

Secondary structure (DSSP, 8-state):
--------------------------HHHHHHHHHHHHHHHHHTT-EEEEEEETTEEEEEET-S-HHHHHHHHHHHGGG-EE--EE-TTT--EE--SSB--EEEEEPTT-SHHHHHHHHHHHHHHT--GGGB-PEEEEEE-BT--EEEE-SS-SSSSTTTTTSSEEEEEEEE-S--SEE--EEETT-SS-GGGSTTGGGS-TTGGGSEEE---TT-EEEEESB-TTS-B-GGG-EEEPPEEES-EEEEEEEEESS----/--------------------------HHHHHHHHHHHHHHHHHTT-EEEEEEETTEEEEEET-S-HHHHHHHHHHHGGG-EE--EE-TTT--EE--SSB--EEEEEPTT-SHHHHHHHHHHHHHHT--GGGBPPEEEEEE-BT--EEEE-SS-SSSSTTTTTSSEEEEEEEE-S--SEE--EEETT-SS-GGGSTTGGGS-TTGGGSEEE---TT-EEEEESB-TTS-B-GGG-EEEPPEEES-EEEEEEEEESS----

Nearest PDB structures (foldseek):
  3gze-assembly2_C  TM=9.555E-01  e=1.195E-32  Chlamydomonas reinhardtii
  2jij-assembly1_A  TM=9.502E-01  e=2.374E-26  Chlamydomonas reinhardtii
  2jig-assembly2_B  TM=9.646E-01  e=5.492E-26  Chlamydomonas reinhardtii
  3gze-assembly1_B  TM=9.322E-01  e=2.314E-25  Chlamydomonas reinhardtii
  2jij-assembly2_B  TM=9.407E-01  e=5.043E-25  Chlamydomonas reinhardtii

Organism: Triticum aestivum (NCBI:txid4565)

Solvent-accessible surface area (backbone atoms only — not comparable to full-atom values): 27346 Å² total; per-residue (Å²): 135,81,81,81,78,79,81,79,77,78,83,71,81,81,78,78,77,77,78,72,70,75,67,71,74,49,70,63,55,50,52,48,48,48,50,49,51,49,50,57,59,32,60,49,58,40,41,75,44,82,75,36,80,47,29,43,29,33,38,32,37,49,64,36,51,72,66,56,27,51,49,53,49,62,71,38,62,87,60,55,36,79,36,66,42,72,33,64,88,77,48,43,80,37,83,48,92,48,38,56,30,30,26,40,73,41,62,70,63,69,43,72,68,51,37,51,52,39,47,51,51,16,68,75,67,75,41,62,55,58,17,32,52,39,44,30,40,37,42,27,48,60,66,24,33,26,57,74,44,65,83,45,73,86,37,70,66,64,30,70,59,14,36,48,37,35,32,38,41,41,31,22,44,26,52,38,79,32,39,43,20,41,26,21,60,67,32,80,63,76,43,82,76,40,91,61,43,85,75,45,38,77,70,30,66,62,25,40,57,45,75,46,39,52,14,23,29,40,39,35,32,28,34,42,73,70,51,42,78,35,80,36,40,32,28,28,34,33,41,21,67,37,66,44,40,36,32,35,39,33,46,29,29,49,34,63,29,84,125,141,78,86,74,76,80,79,81,76,79,81,74,80,80,80,80,77,77,78,74,72,74,66,70,75,48,70,62,54,51,51,48,49,48,50,51,52,51,50,57,58,32,59,50,59,42,40,76,44,81,76,37,81,46,30,42,29,34,38,32,38,48,64,38,50,71,67,55,29,51,49,54,48,61,70,40,63,87,59,55,35,79,37,65,44,70,33,63,88,77,48,44,80,37,82,47,92,50,38,56,30,30,27,39,73,40,62,70,62,71,43,71,68,52,36,50,51,39,48,51,50,17,67,76,66,76,42,62,54,58,16,33,53,39,42,30,39,36,41,29,48,60,67,24,35,27,57,73,42,65,84,46,72,86,37,70,67,64,30,69,58,14,36,49,36,36,32,37,41,42,31,22,44,26,53,37,79,32,40,43,20,40,25,21,61,64,32,79,62,77,41,84,76,42,91,63,43,86,75,45,36,77,69,31,64,62,24,42,56,44,74,43,39,53,15,23,29,40,39,36,32,30,33,42,73,72,52,43,78,33,80,36,39,33,28,29,34,33,41,20,68,37,66,43,41,36,34,35,38,33,46,28,29,49,34,62,28,83,124

InterPro domains:
  IPR005123 Oxoglutarate/iron-dependent dioxygenase domain [PS51471] (131-254)
  IPR006620 Prolyl 4-hydroxylase, alpha subunit [SM00702] (55-253)
  IPR044862 Prolyl 4-hydroxylase alpha subunit, Fe(2+) 2OG dioxygenase domain [PF13640] (135-253)
  IPR045054 Prolyl 4-hydroxylase [PTHR10869] (50-257)

Foldseek 3Di:
DPDDDPDPPDDPDPPPPPPPCPVPQPPVNVVVVVLVVVQVVQVVVWDKDFLAVQFGKIKTALLDDLVLLVVVCVVKVVPKDFAWDQDQVPRDTDHDPQAGKIKDFDAQPNDDSNVSSLVSVCVVVVAHSLQKGTKMK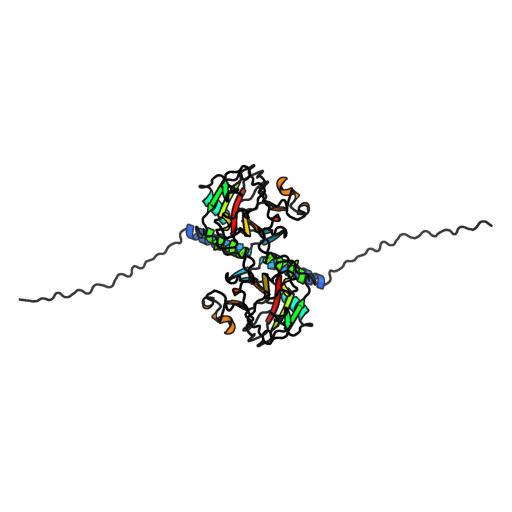IKADFFGKHHWDAQWGNDPVVCVFQGTQFKKKKAWSAAAPAFFKKFQQQGPDDQVPDPCLVRHDPVRNNGRIDGGDHSMMMMTTQADPVRHGRPSNTIMTTGRHGDMTIMIMMTGGNGGGDD/DDPPPDDPPDPDDPPPPPPPCPVPQPPVNVVVVVLVVVQVVQVVVWDKDFLAVQFGKIKTALLDDLVLLVVVCVVKVVPKDFAWDQDQVPRDTDDDPQAGKIKDFDAQPNDDSNVSSLVSVCVVVVAHSLQKGTKMKIKADFFGKHHWDAQWGNDPPVCVFQGTQFKKKKAWSAAAPAFFKKFQQQGPDDQVPDPCLVRHDPVRNNGRIDGGDHSMMMMTTQADPVRHGRPSNTIMTTGRHGDMTIMIMMTGGNGGGDD

Sequence (518 aa):
MAPSRPLMRGAGPPRVFAFGRTGRASPYALALAALLLASAFLLALIAFGVISWEPRAFVYHNFLSKEECEYLIGLAKPRMVKSTVVDSETGKSKDSRVRTSSGMFLQRGRDKVIRAIERRIADYTFIPAEHGEGLQVLHYEVGQKYEPHFDYFLDEFNTKNGGQRMATILMYLSDVEEGGETIFPDANVNSSSLPWYNELSECARKGLAVKPKMGDALLFWSMKPDATLDPLSLHGGCPVIKGNKWSSTKWLHVHEYKAMAPSRPLMRGAGPPRVFAFGRTGRASPYALALAALLLASAFLLALIAFGVISWEPRAFVYHNFLSKEECEYLIGLAKPRMVKSTVVDSETGKSKDSRVRTSSGMFLQRGRDKVIRAIERRIADYTFIPAEHGEGLQVLHYEVGQKYEPHFDYFLDEFNTKNGGQRMATILMYLSDVEEGGETIFPDANVNSSSLPWYNELSECARKGLAVKPKMGDALLFWSMKPDATLDPLSLHGGCPVIKGNKWSSTKWLHVHEYKA